Protein AF-A0A428W4C6-F1 (afdb_monomer)

Sequence (654 aa):
MAVDPVLRACRLCWRQADLLGTDDITTAVQNGHQLFFADLFRSRRGKATHPGPPGQRPGPTARFGTAGTRPPEARQWTIFDALRPNTTTTPRPCTRCGQRPVKHHQAEYCYPCQPATQVTPPPCSKCGSPTDYYTAGLCIRCYRFSPLTVDSCPDCHAWGTRRGNNWLCEGCRAWRRNHPHLGTCGMCRQSRHINDDGICRLCRKQPLWLPDTARAELAEHVRRWGHQLYFADMFSGLGVRVARAAAAQRRRLLITHPIPPRHPVRHQQLAGFNLPRDLRAGREHGFPPPADPELVTYLDTCVTEHAARHGWDGKVTTRTRMGLHILLGLQDTSGAAINATDVIALSCLRVPVRPILDVLTAVGYLHDDRVPTIERWFAHKTAELPETIVTDLQLWFDVMRHGHTSPPRSKPRAPRTVQSKLRWALPALHAWAEAGHEHLREITRDQVLAVLPASGTPRHTMLQGLRSLFRLLKVHKRVFVNPTARIPVGRLTGRIPLPAPVDRIREALADDDPTRAAIAALVAFHALASGQLRDLQVTDVYDGRLHLGDRSIPLAYPVRDRLRIYLDYRAARWPATGNPHLFIHYRSANHIGPVQIEWLAHRLGLPTQSLREDRILHEVHATGGDIRRLCDLFGLSVAGAERYVAVFEPSDPN

Organism: NCBI:txid1081091

Structure (mmCIF, N/CA/C/O backbone):
data_AF-A0A428W4C6-F1
#
_entry.id   AF-A0A428W4C6-F1
#
loop_
_atom_site.group_PDB
_atom_site.id
_atom_site.type_symbol
_atom_site.label_atom_id
_atom_site.label_alt_id
_atom_site.label_comp_id
_atom_site.label_asym_id
_atom_site.label_entity_id
_atom_site.label_seq_id
_atom_site.pdbx_PDB_ins_code
_atom_site.Cartn_x
_atom_site.Cartn_y
_atom_site.Cartn_z
_atom_site.occupancy
_atom_site.B_iso_or_equiv
_atom_site.auth_seq_id
_atom_site.auth_comp_id
_atom_site.auth_asym_id
_atom_site.auth_atom_id
_atom_site.pdbx_PDB_model_num
ATOM 1 N N . MET A 1 1 ? 45.189 4.974 -24.248 1.00 30.41 1 MET A N 1
ATOM 2 C CA . MET A 1 1 ? 46.050 4.531 -23.120 1.00 30.41 1 MET A CA 1
ATOM 3 C C . MET A 1 1 ? 47.237 3.743 -23.666 1.00 30.41 1 MET A C 1
ATOM 5 O O . MET A 1 1 ? 47.068 3.092 -24.687 1.00 30.41 1 MET A O 1
ATOM 9 N N . ALA A 1 2 ? 48.392 3.872 -23.000 1.00 32.88 2 ALA A N 1
ATOM 10 C CA . ALA A 1 2 ? 49.762 3.569 -23.437 1.00 32.88 2 ALA A CA 1
ATOM 11 C C . ALA A 1 2 ? 49.973 2.275 -24.253 1.00 32.88 2 ALA A C 1
ATOM 13 O O . ALA A 1 2 ? 49.524 1.197 -23.867 1.00 32.88 2 ALA A O 1
ATOM 14 N N . VAL A 1 3 ? 50.684 2.430 -25.374 1.00 33.97 3 VAL A N 1
ATOM 15 C CA . VAL A 1 3 ? 51.207 1.369 -26.246 1.00 33.97 3 VAL A CA 1
ATOM 16 C C . VAL A 1 3 ? 52.553 0.925 -25.674 1.00 33.97 3 VAL A C 1
ATOM 18 O O . VAL A 1 3 ? 53.378 1.779 -25.357 1.00 33.97 3 VAL A O 1
ATOM 21 N N . ASP A 1 4 ? 52.769 -0.382 -25.536 1.00 37.88 4 ASP A N 1
ATOM 22 C CA . ASP A 1 4 ? 54.087 -0.935 -25.211 1.00 37.88 4 ASP A CA 1
ATOM 23 C C . ASP A 1 4 ? 55.072 -0.590 -26.352 1.00 37.88 4 ASP A C 1
ATOM 25 O O . ASP A 1 4 ? 54.769 -0.902 -27.515 1.00 37.88 4 ASP A O 1
ATOM 29 N N . PRO A 1 5 ? 56.209 0.081 -26.076 1.00 39.31 5 PRO A N 1
ATOM 30 C CA . PRO A 1 5 ? 57.078 0.601 -27.124 1.00 39.31 5 PRO A CA 1
ATOM 31 C C . PRO A 1 5 ? 57.791 -0.481 -27.944 1.00 39.31 5 PRO A C 1
ATOM 33 O O . PRO A 1 5 ? 58.302 -0.159 -29.015 1.00 39.31 5 PRO A O 1
ATOM 36 N N . VAL A 1 6 ? 57.823 -1.741 -27.494 1.00 44.19 6 VAL A N 1
ATOM 37 C CA . VAL A 1 6 ? 58.646 -2.774 -28.144 1.00 44.19 6 VAL A CA 1
ATOM 38 C C . VAL A 1 6 ? 57.875 -3.563 -29.215 1.00 44.19 6 VAL A C 1
ATOM 40 O O . VAL A 1 6 ? 58.478 -3.984 -30.197 1.00 44.19 6 VAL A O 1
ATOM 43 N N . LEU A 1 7 ? 56.545 -3.723 -29.107 1.00 47.09 7 LEU A N 1
ATOM 44 C CA . LEU A 1 7 ? 55.795 -4.669 -29.968 1.00 47.09 7 LEU A CA 1
ATOM 45 C C . LEU A 1 7 ? 54.469 -4.163 -30.585 1.00 47.09 7 LEU A C 1
ATOM 47 O O . LEU A 1 7 ? 53.756 -4.943 -31.211 1.00 47.09 7 LEU A O 1
ATOM 51 N N . ARG A 1 8 ? 54.128 -2.867 -30.488 1.00 42.91 8 ARG A N 1
ATOM 52 C CA . ARG A 1 8 ? 52.996 -2.226 -31.218 1.00 42.91 8 ARG A CA 1
ATOM 53 C C . ARG A 1 8 ? 51.652 -3.008 -31.225 1.00 42.91 8 ARG A C 1
ATOM 55 O O . ARG A 1 8 ? 50.951 -3.007 -32.237 1.00 42.91 8 ARG A O 1
ATOM 62 N N . ALA A 1 9 ? 51.227 -3.615 -30.113 1.00 46.94 9 ALA A N 1
ATOM 63 C CA . ALA A 1 9 ? 49.909 -4.265 -29.993 1.00 46.94 9 ALA A CA 1
ATOM 64 C C . ALA A 1 9 ? 49.075 -3.692 -28.828 1.00 46.94 9 ALA A C 1
ATOM 66 O O . ALA A 1 9 ? 49.617 -3.285 -27.802 1.00 46.94 9 ALA A O 1
ATOM 67 N N . CYS A 1 10 ? 47.742 -3.637 -28.972 1.00 43.09 10 CYS A N 1
ATOM 68 C CA . CYS A 1 10 ? 46.838 -3.145 -27.921 1.00 43.09 10 CYS A CA 1
ATOM 69 C C . CYS A 1 10 ? 46.436 -4.269 -26.940 1.00 43.09 10 CYS A C 1
ATOM 71 O O . CYS A 1 10 ? 46.461 -5.448 -27.289 1.00 43.09 10 CYS A O 1
ATOM 73 N N . ARG A 1 11 ? 45.994 -3.916 -25.719 1.00 44.62 11 ARG A N 1
ATOM 74 C CA . ARG A 1 11 ? 45.588 -4.871 -24.654 1.00 44.62 11 ARG A CA 1
ATOM 75 C C . ARG A 1 11 ? 44.514 -5.894 -25.065 1.00 44.62 11 ARG A C 1
ATOM 77 O O . ARG A 1 11 ? 44.366 -6.919 -24.407 1.00 44.62 11 ARG A O 1
ATOM 84 N N . LEU A 1 12 ? 43.752 -5.617 -26.123 1.00 42.88 12 LEU A N 1
ATOM 85 C CA . LEU A 1 12 ? 42.745 -6.530 -26.669 1.00 42.88 12 LEU A CA 1
ATOM 86 C C . LEU A 1 12 ? 43.380 -7.730 -27.388 1.00 42.88 12 LEU A C 1
ATOM 88 O O . LEU A 1 12 ? 42.865 -8.833 -27.249 1.00 42.88 12 LEU A O 1
ATOM 92 N N . CYS A 1 13 ? 44.515 -7.537 -28.068 1.00 46.12 13 CYS A N 1
ATOM 93 C CA . CYS A 1 13 ? 45.234 -8.614 -28.753 1.00 46.12 13 CYS A CA 1
ATOM 94 C C . CYS A 1 13 ? 45.869 -9.597 -27.758 1.00 46.12 13 CYS A C 1
ATOM 96 O O . CYS A 1 13 ? 45.803 -10.803 -27.966 1.00 46.12 13 CYS A O 1
ATOM 98 N N . TRP A 1 14 ? 46.393 -9.093 -26.637 1.00 48.69 14 TRP A N 1
ATOM 99 C CA . TRP A 1 14 ? 46.976 -9.920 -25.574 1.00 48.69 14 TRP A CA 1
ATOM 100 C C . TRP A 1 14 ? 45.945 -10.808 -24.869 1.00 48.69 14 TRP A C 1
ATOM 102 O O . TRP A 1 14 ? 46.162 -12.004 -24.729 1.00 48.69 14 TRP A O 1
ATOM 112 N N . ARG A 1 15 ? 44.756 -10.279 -24.547 1.00 47.69 15 ARG A N 1
ATOM 113 C CA . ARG A 1 15 ? 43.665 -11.109 -23.995 1.00 47.69 15 ARG A CA 1
ATOM 114 C C . ARG A 1 15 ? 43.201 -12.218 -24.942 1.00 47.69 15 ARG A C 1
ATOM 116 O O . ARG A 1 15 ? 42.625 -13.202 -24.492 1.00 47.69 15 ARG A O 1
ATOM 123 N N . GLN A 1 16 ? 43.383 -12.032 -26.246 1.00 45.81 16 GLN A N 1
ATOM 124 C CA . GLN A 1 16 ? 43.005 -13.005 -27.268 1.00 45.81 16 GLN A CA 1
ATOM 125 C C . GLN A 1 16 ? 44.075 -14.092 -27.440 1.00 45.81 16 GLN A C 1
ATOM 127 O O . GLN A 1 16 ? 43.719 -15.245 -27.660 1.00 45.81 16 GLN A O 1
ATOM 132 N N . ALA A 1 17 ? 45.352 -13.735 -27.275 1.00 52.03 17 ALA A N 1
ATOM 133 C CA . ALA A 1 17 ? 46.477 -14.664 -27.204 1.00 52.03 17 ALA A CA 1
ATOM 134 C C . ALA A 1 17 ? 46.398 -15.563 -25.952 1.00 52.03 17 ALA A C 1
ATOM 136 O O . ALA A 1 17 ? 46.503 -16.783 -26.077 1.00 52.03 17 ALA A O 1
ATOM 137 N N . ASP A 1 18 ? 46.056 -14.989 -24.790 1.00 51.84 18 ASP A N 1
ATOM 138 C CA . ASP A 1 18 ? 45.841 -15.731 -23.533 1.00 51.84 18 ASP A CA 1
ATOM 139 C C . ASP A 1 18 ? 44.700 -16.758 -23.636 1.00 51.84 18 ASP A C 1
ATOM 141 O O . ASP A 1 18 ? 44.794 -17.868 -23.120 1.00 51.84 18 ASP A O 1
ATOM 145 N N . LEU A 1 19 ? 43.611 -16.411 -24.333 1.00 45.62 19 LEU A N 1
ATOM 146 C CA . LEU A 1 19 ? 42.470 -17.311 -24.552 1.00 45.62 19 LEU A CA 1
ATOM 147 C C . LEU A 1 19 ? 42.780 -18.467 -25.514 1.00 45.62 19 LEU A C 1
ATOM 149 O O . LEU A 1 19 ? 42.066 -19.469 -25.506 1.00 45.62 19 LEU A O 1
ATOM 153 N N . LEU A 1 20 ? 43.805 -18.316 -26.355 1.00 49.00 20 LEU A N 1
ATOM 154 C CA . LEU A 1 20 ? 44.242 -19.320 -27.326 1.00 49.00 20 LEU A CA 1
ATOM 155 C C . LEU A 1 20 ? 45.486 -20.092 -26.856 1.00 49.00 20 LEU A C 1
ATOM 157 O O . LEU A 1 20 ? 45.844 -21.080 -27.492 1.00 49.00 20 LEU A O 1
ATOM 161 N N . GLY A 1 21 ? 46.117 -19.669 -25.753 1.00 45.28 21 GLY A N 1
ATOM 162 C CA . GLY A 1 21 ? 47.325 -20.280 -25.197 1.00 45.28 21 GLY A CA 1
ATOM 163 C C . GLY A 1 21 ? 48.550 -20.155 -26.107 1.00 45.28 21 GLY A C 1
ATOM 164 O O . GLY A 1 21 ? 49.352 -21.083 -26.160 1.00 45.28 21 GLY A O 1
ATOM 165 N N . THR A 1 22 ? 48.670 -19.063 -26.873 1.00 50.88 22 THR A N 1
ATOM 166 C CA . THR A 1 22 ? 49.759 -18.882 -27.852 1.00 50.88 22 THR A CA 1
ATOM 167 C C . THR A 1 22 ? 50.518 -17.584 -27.606 1.00 50.88 22 THR A C 1
ATOM 169 O O . THR A 1 22 ? 49.893 -16.527 -27.585 1.00 50.88 22 THR A O 1
ATOM 172 N N . ASP A 1 23 ? 51.849 -17.633 -27.579 1.00 50.19 23 ASP A N 1
ATOM 173 C CA . ASP A 1 23 ? 52.694 -16.430 -27.465 1.00 50.19 23 ASP A CA 1
ATOM 174 C C . ASP A 1 23 ? 52.918 -15.713 -28.815 1.00 50.19 23 ASP A C 1
ATOM 176 O O . ASP A 1 23 ? 53.472 -14.614 -28.868 1.00 50.19 23 ASP A O 1
ATOM 180 N N . ASP A 1 24 ? 52.455 -16.300 -29.926 1.00 57.00 24 ASP A N 1
ATOM 181 C CA . ASP A 1 24 ? 52.532 -15.699 -31.260 1.00 57.00 24 ASP A CA 1
ATOM 182 C C . ASP A 1 24 ? 51.259 -14.910 -31.613 1.00 57.00 24 ASP A C 1
ATOM 184 O O . ASP A 1 24 ? 50.259 -15.430 -32.122 1.00 57.00 24 ASP A O 1
ATOM 188 N N . ILE A 1 25 ? 51.336 -13.599 -31.381 1.00 50.97 25 ILE A N 1
ATOM 189 C CA . ILE A 1 25 ? 50.285 -12.612 -31.670 1.00 50.97 25 ILE A CA 1
ATOM 190 C C . ILE A 1 25 ? 49.873 -12.618 -33.152 1.00 50.97 25 ILE A C 1
ATOM 192 O O . ILE A 1 25 ? 48.706 -12.377 -33.469 1.00 50.97 25 ILE A O 1
ATOM 196 N N . THR A 1 26 ? 50.790 -12.920 -34.070 1.00 48.28 26 THR A N 1
ATOM 197 C CA . THR A 1 26 ? 50.523 -12.928 -35.519 1.00 48.28 26 THR A CA 1
ATOM 198 C C . THR A 1 26 ? 49.597 -14.084 -35.889 1.00 48.28 26 THR A C 1
ATOM 200 O O . THR A 1 26 ? 48.623 -13.909 -36.628 1.00 48.28 26 THR A O 1
ATOM 203 N N . THR A 1 27 ? 49.848 -15.245 -35.287 1.00 45.81 27 THR A N 1
ATOM 204 C CA . THR A 1 27 ? 49.045 -16.459 -35.445 1.00 45.81 27 THR A CA 1
ATOM 205 C C . THR A 1 27 ? 47.692 -16.336 -34.729 1.00 45.81 27 THR A C 1
ATOM 207 O O . THR A 1 27 ? 46.664 -16.742 -35.277 1.00 45.81 27 THR A O 1
ATOM 210 N N . ALA A 1 28 ? 47.633 -15.679 -33.565 1.00 47.56 28 ALA A N 1
ATOM 211 C CA . ALA A 1 28 ? 46.379 -15.391 -32.857 1.00 47.56 28 ALA A CA 1
ATOM 212 C C . ALA A 1 28 ? 45.443 -14.446 -33.644 1.00 47.56 28 ALA A C 1
ATOM 214 O O . ALA A 1 28 ? 44.228 -14.663 -33.689 1.00 47.56 28 ALA A O 1
ATOM 215 N N . VAL A 1 29 ? 45.995 -13.431 -34.322 1.00 49.19 29 VAL A N 1
ATOM 216 C CA . VAL A 1 29 ? 45.233 -12.497 -35.177 1.00 49.19 29 VAL A CA 1
ATOM 217 C C . VAL A 1 29 ? 44.688 -13.195 -36.428 1.00 49.19 29 VAL A C 1
ATOM 219 O O . VAL A 1 29 ? 43.540 -12.958 -36.810 1.00 49.19 29 VAL A O 1
ATOM 222 N N . GLN A 1 30 ? 45.462 -14.096 -37.040 1.00 45.50 30 GLN A N 1
ATOM 223 C CA . GLN A 1 30 ? 45.020 -14.864 -38.209 1.00 45.50 30 GLN A CA 1
ATOM 224 C C . GLN A 1 30 ? 43.970 -15.935 -37.854 1.00 45.50 30 GLN A C 1
ATOM 226 O O . GLN A 1 30 ? 42.994 -16.105 -38.588 1.00 45.50 30 GLN A O 1
ATOM 231 N N . ASN A 1 31 ? 44.100 -16.598 -36.699 1.00 39.84 31 ASN A N 1
ATOM 232 C CA . ASN A 1 31 ? 43.183 -17.661 -36.265 1.00 39.84 31 ASN A CA 1
ATO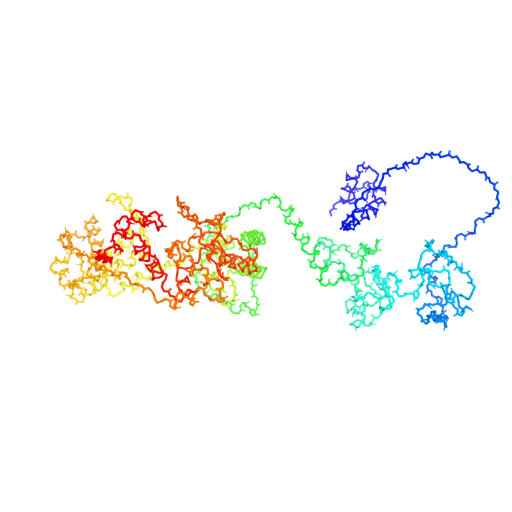M 233 C C . ASN A 1 31 ? 41.909 -17.145 -35.568 1.00 39.84 31 ASN A C 1
ATOM 235 O O . ASN A 1 31 ? 40.860 -17.793 -35.634 1.00 39.84 31 ASN A O 1
ATOM 239 N N . GLY A 1 32 ? 41.940 -15.950 -34.965 1.00 36.41 32 GLY A N 1
ATOM 240 C CA . GLY A 1 32 ? 40.778 -15.331 -34.313 1.00 36.41 32 GLY A CA 1
ATOM 241 C C . GLY A 1 32 ? 39.592 -15.058 -35.252 1.00 36.41 32 GLY A C 1
ATOM 242 O O . GLY A 1 32 ? 38.449 -14.977 -34.801 1.00 36.41 32 GLY A O 1
ATOM 243 N N . HIS A 1 33 ? 39.835 -14.987 -36.565 1.00 36.69 33 HIS A N 1
ATOM 244 C CA . HIS A 1 33 ? 38.794 -14.842 -37.587 1.00 36.69 33 HIS A CA 1
ATOM 245 C C . HIS A 1 33 ? 38.072 -16.160 -37.933 1.00 36.69 33 HIS A C 1
ATOM 247 O O . HIS A 1 33 ? 36.994 -16.113 -38.528 1.00 36.69 33 HIS A O 1
ATOM 253 N N . GLN A 1 34 ? 38.612 -17.326 -37.553 1.00 32.62 34 GLN A N 1
ATOM 254 C CA . GLN A 1 34 ? 38.015 -18.628 -37.883 1.00 32.62 34 GLN A CA 1
ATOM 255 C C . GLN A 1 34 ? 37.098 -19.185 -36.782 1.00 32.62 34 GLN A C 1
ATOM 257 O O . GLN A 1 34 ? 36.100 -19.840 -37.087 1.00 32.62 34 GLN A O 1
ATOM 262 N N . LEU A 1 35 ? 37.357 -18.880 -35.507 1.00 31.91 35 LEU A N 1
ATOM 263 C CA . LEU A 1 35 ? 36.625 -19.490 -34.384 1.00 31.91 35 LEU A CA 1
ATOM 264 C C . LEU A 1 35 ? 35.178 -18.991 -34.212 1.00 31.91 35 LEU A C 1
ATOM 266 O O . LEU A 1 35 ? 34.357 -19.684 -33.619 1.00 31.91 35 LEU A O 1
ATOM 270 N N . PHE A 1 36 ? 34.804 -17.854 -34.807 1.00 28.72 36 PHE A N 1
ATOM 271 C CA . PHE A 1 36 ? 33.416 -17.365 -34.770 1.00 28.72 36 PHE A CA 1
ATOM 272 C C . PHE A 1 36 ? 32.440 -18.144 -35.674 1.00 28.72 36 PHE A C 1
ATOM 274 O O . PHE A 1 36 ? 31.226 -17.972 -35.549 1.00 28.72 36 PHE A O 1
ATOM 281 N N . PHE A 1 37 ? 32.934 -19.005 -36.573 1.00 29.66 37 PHE A N 1
ATOM 282 C CA . PHE A 1 37 ? 32.094 -19.713 -37.546 1.00 29.66 37 PHE A CA 1
ATOM 283 C C . PHE A 1 37 ? 31.621 -21.105 -37.096 1.00 29.66 37 PHE A C 1
ATOM 285 O O . PHE A 1 37 ? 30.671 -21.628 -37.679 1.00 29.66 37 PHE A O 1
ATOM 292 N N . ALA A 1 38 ? 32.213 -21.698 -36.052 1.00 28.27 38 ALA A N 1
ATOM 293 C CA . ALA A 1 38 ? 31.888 -23.069 -35.642 1.00 28.27 38 ALA A CA 1
ATOM 294 C C . ALA A 1 38 ? 30.658 -23.179 -34.712 1.00 28.27 38 ALA A C 1
ATOM 296 O O . ALA A 1 38 ? 29.898 -24.144 -34.819 1.00 28.27 38 ALA A O 1
ATOM 297 N N . ASP A 1 39 ? 30.404 -22.188 -33.850 1.00 27.02 39 ASP A N 1
ATOM 298 C CA . ASP A 1 39 ? 29.376 -22.309 -32.799 1.00 27.02 39 ASP A CA 1
ATOM 299 C C . ASP A 1 39 ? 27.966 -21.859 -33.208 1.00 27.02 39 ASP A C 1
ATOM 301 O O . ASP A 1 39 ? 26.976 -22.259 -32.592 1.00 27.02 39 ASP A O 1
ATOM 305 N N . LEU A 1 40 ? 27.819 -21.097 -34.297 1.00 29.95 40 LEU A N 1
ATOM 306 C CA . LEU A 1 40 ? 26.510 -20.572 -34.716 1.00 29.95 40 LEU A CA 1
ATOM 307 C C . LEU A 1 40 ? 25.613 -21.590 -35.447 1.00 29.95 40 LEU A C 1
ATOM 309 O O . LEU A 1 40 ? 24.436 -21.312 -35.670 1.00 29.95 40 LEU A O 1
ATOM 313 N N . PHE A 1 41 ? 26.127 -22.781 -35.777 1.00 30.16 41 PHE A N 1
ATOM 314 C CA . PHE A 1 41 ? 25.377 -23.829 -36.488 1.00 30.16 41 PHE A CA 1
ATOM 315 C C . PHE A 1 41 ? 25.041 -25.073 -35.644 1.00 30.16 41 PHE A C 1
ATOM 317 O O . PHE A 1 41 ? 24.449 -26.016 -36.172 1.00 30.16 41 PHE A O 1
ATOM 324 N N . ARG A 1 42 ? 25.333 -25.096 -34.332 1.00 32.91 42 ARG A N 1
ATOM 325 C CA . ARG A 1 42 ? 25.022 -26.260 -33.469 1.00 32.91 42 ARG A CA 1
ATOM 326 C C . ARG A 1 42 ? 23.640 -26.275 -32.812 1.00 32.91 42 ARG A C 1
ATOM 328 O O . ARG A 1 42 ? 23.281 -27.293 -32.233 1.00 32.91 42 ARG A O 1
ATOM 335 N N . SER A 1 43 ? 22.817 -25.236 -32.940 1.00 29.06 43 SER A N 1
ATOM 336 C CA . SER A 1 43 ? 21.528 -25.164 -32.226 1.00 29.06 43 SER A CA 1
ATOM 337 C C . SER A 1 43 ? 20.287 -25.169 -33.122 1.00 29.06 43 SER A C 1
ATOM 339 O O . SER A 1 43 ? 19.311 -24.496 -32.823 1.00 29.06 43 SER A O 1
ATOM 341 N N . ARG A 1 44 ? 20.266 -25.956 -34.205 1.00 30.33 44 ARG A N 1
ATOM 342 C CA . ARG A 1 44 ? 19.018 -26.331 -34.905 1.00 30.33 44 ARG A CA 1
ATOM 343 C C . ARG A 1 44 ? 19.135 -27.721 -35.541 1.00 30.33 44 ARG A C 1
ATOM 345 O O . ARG A 1 44 ? 19.298 -27.856 -36.748 1.00 30.33 44 ARG A O 1
ATOM 352 N N . ARG A 1 45 ? 19.003 -28.774 -34.730 1.00 28.16 45 ARG A N 1
ATOM 353 C CA . ARG A 1 45 ? 18.499 -30.074 -35.201 1.00 28.16 45 ARG A CA 1
ATOM 354 C C . ARG A 1 45 ? 17.279 -30.452 -34.374 1.00 28.16 45 ARG A C 1
ATOM 356 O O . ARG A 1 45 ? 17.392 -30.828 -33.213 1.00 28.16 45 ARG A O 1
ATOM 363 N N . GLY A 1 46 ? 16.112 -30.279 -34.989 1.00 28.42 46 GLY A N 1
ATOM 364 C CA . GLY A 1 46 ? 14.876 -30.912 -34.555 1.00 28.42 46 GLY A CA 1
ATOM 365 C C . GLY A 1 46 ? 14.949 -32.423 -34.781 1.00 28.42 46 GLY A C 1
ATOM 366 O O . GLY A 1 46 ? 15.640 -32.898 -35.680 1.00 28.42 46 GLY A O 1
ATOM 367 N N . LYS A 1 47 ? 14.255 -33.138 -33.901 1.00 27.72 47 LYS A N 1
ATOM 368 C CA . LYS A 1 47 ? 14.151 -34.592 -33.774 1.00 27.72 47 LYS A CA 1
ATOM 369 C C . LYS A 1 47 ? 13.746 -35.287 -35.085 1.00 27.72 47 LYS A C 1
ATOM 371 O O . LYS A 1 47 ? 12.761 -34.896 -35.701 1.00 27.72 47 LYS A O 1
ATOM 376 N N . ALA A 1 48 ? 14.439 -36.375 -35.412 1.00 27.31 48 ALA A N 1
ATOM 377 C CA . ALA A 1 48 ? 13.911 -37.515 -36.159 1.00 27.31 48 ALA A CA 1
ATOM 378 C C . ALA A 1 48 ? 14.582 -38.798 -35.626 1.00 27.31 48 ALA A C 1
ATOM 380 O O . ALA A 1 48 ? 15.672 -38.754 -35.059 1.00 27.31 48 ALA A O 1
ATOM 381 N N . THR A 1 49 ? 13.853 -39.897 -35.728 1.00 28.17 49 THR A N 1
ATOM 382 C CA . THR A 1 49 ? 13.851 -41.119 -34.912 1.00 28.17 49 THR A CA 1
ATOM 383 C C . THR A 1 49 ? 14.820 -42.230 -35.363 1.00 28.17 49 THR A C 1
ATOM 385 O O . THR A 1 49 ? 14.990 -42.434 -36.556 1.00 28.17 49 THR A O 1
ATOM 388 N N . HIS A 1 50 ? 15.330 -42.980 -34.371 1.00 28.62 50 HIS A N 1
ATOM 389 C CA . HIS A 1 50 ? 15.982 -44.314 -34.348 1.00 28.62 50 HIS A CA 1
ATOM 390 C C . HIS A 1 50 ? 17.297 -44.619 -35.126 1.00 28.62 50 HIS A C 1
ATOM 392 O O . HIS A 1 50 ? 17.501 -44.113 -36.226 1.00 28.62 50 HIS A O 1
ATOM 398 N N . PRO A 1 51 ? 18.203 -45.463 -34.557 1.00 28.72 51 PRO A N 1
ATOM 399 C CA . PRO A 1 51 ? 19.554 -45.710 -35.074 1.00 28.72 51 PRO A CA 1
ATOM 400 C C . PRO A 1 51 ? 19.699 -47.046 -35.834 1.00 28.72 51 PRO A C 1
ATOM 402 O O . PRO A 1 51 ? 19.198 -48.077 -35.391 1.00 28.72 51 PRO A O 1
ATOM 405 N N . GLY A 1 52 ? 20.457 -47.038 -36.935 1.00 25.89 52 GLY A N 1
ATOM 406 C CA . GLY A 1 52 ? 21.043 -48.235 -37.560 1.00 25.89 52 GLY A CA 1
ATOM 407 C C . GLY A 1 52 ? 22.541 -48.377 -37.208 1.00 25.89 52 GLY A C 1
ATOM 408 O O . GLY A 1 52 ? 23.170 -47.363 -36.894 1.00 25.89 52 GLY A O 1
ATOM 409 N N . PRO A 1 53 ? 23.113 -49.599 -37.213 1.00 28.19 53 PRO A N 1
ATOM 410 C CA . PRO A 1 53 ? 24.400 -49.932 -36.583 1.00 28.19 53 PRO A CA 1
ATOM 411 C C . PRO A 1 53 ? 25.645 -49.608 -37.456 1.00 28.19 53 PRO A C 1
ATOM 413 O O . PRO A 1 53 ? 25.497 -49.177 -38.600 1.00 28.19 53 PRO A O 1
ATOM 416 N N . PRO A 1 54 ? 26.878 -49.737 -36.908 1.00 35.56 54 PRO A N 1
ATOM 417 C CA . PRO A 1 54 ? 28.032 -48.899 -37.245 1.00 35.56 54 PRO A CA 1
ATOM 418 C C . PRO A 1 54 ? 29.009 -49.535 -38.249 1.00 35.56 54 PRO A C 1
ATOM 420 O O . PRO A 1 54 ? 29.164 -50.751 -38.296 1.00 35.56 54 PRO A O 1
ATOM 423 N N . GLY A 1 55 ? 29.757 -48.702 -38.984 1.00 27.22 55 GLY A N 1
ATOM 424 C CA . GLY A 1 55 ? 30.788 -49.172 -39.917 1.00 27.22 55 GLY A CA 1
ATOM 425 C C . GLY A 1 55 ? 31.874 -48.139 -40.235 1.00 27.22 55 GLY A C 1
ATOM 426 O O . GLY A 1 55 ? 31.774 -47.425 -41.219 1.00 27.22 55 GLY A O 1
ATOM 427 N N . GLN A 1 56 ? 32.885 -48.108 -39.363 1.00 28.55 56 GLN A N 1
ATOM 428 C CA . GLN A 1 56 ? 34.317 -47.817 -39.569 1.00 28.55 56 GLN A CA 1
ATOM 429 C C . GLN A 1 56 ? 34.814 -46.468 -40.146 1.00 28.55 56 GLN A C 1
ATOM 431 O O . GLN A 1 56 ? 34.492 -46.014 -41.239 1.00 28.55 56 GLN A O 1
ATOM 436 N N . ARG A 1 57 ? 35.715 -45.872 -39.351 1.00 24.83 57 ARG A N 1
ATOM 437 C CA . ARG A 1 57 ? 36.628 -44.763 -39.664 1.00 24.83 57 ARG A CA 1
ATOM 438 C C . ARG A 1 57 ? 37.766 -45.203 -40.611 1.00 24.83 57 ARG A C 1
ATOM 440 O O . ARG A 1 57 ? 38.049 -46.394 -40.692 1.00 24.83 57 ARG A O 1
ATOM 447 N N . PRO A 1 58 ? 38.435 -44.240 -41.275 1.00 33.50 58 PRO A N 1
ATOM 448 C CA . PRO A 1 58 ? 39.372 -44.482 -42.369 1.00 33.50 58 PRO A CA 1
ATOM 449 C C . PRO A 1 58 ? 40.794 -44.804 -41.887 1.00 33.50 58 PRO A C 1
ATOM 451 O O . PRO A 1 58 ? 41.223 -44.345 -40.828 1.00 33.50 58 PRO A O 1
ATOM 454 N N . GLY A 1 59 ? 41.532 -45.536 -42.722 1.00 25.06 59 GLY A N 1
ATOM 455 C CA . GLY A 1 59 ? 42.974 -45.769 -42.616 1.00 25.06 59 GLY A CA 1
ATOM 456 C C . GLY A 1 59 ? 43.700 -45.413 -43.925 1.00 25.06 59 GLY A C 1
ATOM 457 O O . GLY A 1 59 ? 43.042 -45.249 -44.950 1.00 25.06 59 GLY A O 1
ATOM 458 N N . PRO A 1 60 ? 45.028 -45.212 -43.894 1.00 31.84 60 PRO A N 1
ATOM 459 C CA . PRO A 1 60 ? 45.657 -44.063 -44.540 1.00 31.84 60 PRO A CA 1
ATOM 460 C C . PRO A 1 60 ? 46.595 -44.406 -45.713 1.00 31.84 60 PRO A C 1
ATOM 462 O O . PRO A 1 60 ? 47.072 -45.524 -45.850 1.00 31.84 60 PRO A O 1
ATOM 465 N N . THR A 1 61 ? 46.927 -43.359 -46.482 1.00 28.58 61 THR A N 1
ATOM 466 C CA . THR A 1 61 ? 48.203 -43.131 -47.202 1.00 28.58 61 THR A CA 1
ATOM 467 C C . THR A 1 61 ? 48.729 -44.185 -48.186 1.00 28.58 61 THR A C 1
ATOM 469 O O . THR A 1 61 ? 49.254 -45.207 -47.773 1.00 28.58 61 THR A O 1
ATOM 472 N N . ALA A 1 62 ? 48.811 -43.808 -49.467 1.00 25.28 62 ALA A N 1
ATOM 473 C CA . ALA A 1 62 ? 50.019 -43.909 -50.311 1.00 25.28 62 ALA A CA 1
ATOM 474 C C . ALA A 1 62 ? 49.696 -43.295 -51.687 1.00 25.28 62 ALA A C 1
ATOM 476 O O . ALA A 1 62 ? 48.773 -43.722 -52.365 1.00 25.28 62 ALA A O 1
ATOM 477 N N . ARG A 1 63 ? 50.221 -42.102 -51.972 1.00 26.16 63 ARG A N 1
ATOM 478 C CA . ARG A 1 63 ? 51.445 -41.832 -52.753 1.00 26.16 63 ARG A CA 1
ATOM 479 C C . ARG A 1 63 ? 51.254 -41.950 -54.275 1.00 26.16 63 ARG A C 1
ATOM 481 O O . ARG A 1 63 ? 51.048 -43.012 -54.838 1.00 26.16 63 ARG A O 1
ATOM 488 N N . PHE A 1 64 ? 51.366 -40.763 -54.862 1.00 30.77 64 PHE A N 1
ATOM 489 C CA . PHE A 1 64 ? 51.439 -40.346 -56.255 1.00 30.77 64 PHE A CA 1
ATOM 490 C C . PHE A 1 64 ? 52.179 -41.280 -57.226 1.00 30.77 64 PHE A C 1
ATOM 492 O O . PHE A 1 64 ? 53.296 -41.710 -56.957 1.00 30.77 64 PHE A O 1
ATOM 499 N N . GLY A 1 65 ? 51.591 -41.433 -58.417 1.00 27.16 65 GLY A N 1
ATOM 500 C CA . GLY A 1 65 ? 52.250 -41.846 -59.655 1.00 27.16 65 GLY A CA 1
ATOM 501 C C . GLY A 1 65 ? 51.728 -40.988 -60.812 1.00 27.16 65 GLY A C 1
ATOM 502 O O . GLY A 1 65 ? 50.527 -40.873 -61.027 1.00 27.16 65 GLY A O 1
ATOM 503 N N . THR A 1 66 ? 52.646 -40.304 -61.478 1.00 30.58 66 THR A N 1
ATOM 504 C CA . THR A 1 66 ? 52.484 -39.170 -62.394 1.00 30.58 66 THR A CA 1
ATOM 505 C C . THR A 1 66 ? 52.194 -39.570 -63.841 1.00 30.58 66 THR A C 1
ATOM 507 O O . THR A 1 66 ? 52.922 -40.400 -64.374 1.00 30.58 66 THR A O 1
ATOM 510 N N . ALA A 1 67 ? 51.270 -38.876 -64.521 1.00 27.64 67 ALA A N 1
ATOM 511 C CA . ALA A 1 67 ? 51.345 -38.639 -65.971 1.00 27.64 67 ALA A CA 1
ATOM 512 C C . ALA A 1 67 ? 50.452 -37.460 -66.422 1.00 27.64 67 ALA A C 1
ATOM 514 O O . ALA A 1 67 ? 49.238 -37.577 -66.536 1.00 27.64 67 ALA A O 1
ATOM 515 N N . GLY A 1 68 ? 51.099 -36.317 -66.671 1.00 35.50 68 GLY A N 1
ATOM 516 C CA . GLY A 1 68 ? 50.816 -35.387 -67.771 1.00 35.50 68 GLY A CA 1
ATOM 517 C C . GLY A 1 68 ? 49.397 -34.850 -67.980 1.00 35.50 68 GLY A C 1
ATOM 518 O O . GLY A 1 68 ? 48.674 -35.323 -68.845 1.00 35.50 68 GLY A O 1
ATOM 519 N N . THR A 1 69 ? 49.070 -33.731 -67.334 1.00 31.25 69 THR A N 1
ATOM 520 C CA . THR A 1 69 ? 48.409 -32.584 -67.990 1.00 31.25 69 THR A CA 1
ATOM 521 C C . THR A 1 69 ? 48.559 -31.355 -67.094 1.00 31.25 69 THR A C 1
ATOM 523 O O . THR A 1 69 ? 48.255 -31.390 -65.904 1.00 31.25 69 THR A O 1
ATOM 526 N N . ARG A 1 70 ? 49.107 -30.270 -67.652 1.00 27.47 70 ARG A N 1
ATOM 527 C CA . ARG A 1 70 ? 49.271 -28.966 -66.985 1.00 27.47 70 ARG A CA 1
ATOM 528 C C . ARG A 1 70 ? 47.913 -28.538 -66.387 1.00 27.47 70 ARG A C 1
ATOM 530 O O . ARG A 1 70 ? 46.938 -28.543 -67.141 1.00 27.47 70 ARG A O 1
ATOM 537 N N . PRO A 1 71 ? 47.802 -28.146 -65.103 1.00 30.89 71 PRO A N 1
ATOM 538 C CA . PRO A 1 71 ? 46.587 -27.487 -64.639 1.00 30.89 71 PRO A CA 1
ATOM 539 C C . PRO A 1 71 ? 46.424 -26.177 -65.428 1.00 30.89 71 PRO A C 1
ATOM 541 O O . PRO A 1 71 ? 47.427 -25.497 -65.673 1.00 30.89 71 PRO A O 1
ATOM 544 N N . PRO A 1 72 ? 45.206 -25.810 -65.863 1.00 30.08 72 PRO A N 1
ATOM 545 C CA . PRO A 1 72 ? 44.998 -24.509 -66.472 1.00 30.08 72 PRO A CA 1
ATOM 546 C C . PRO A 1 72 ? 45.352 -23.448 -65.430 1.00 30.08 72 PRO A C 1
ATOM 548 O O . PRO A 1 72 ? 44.921 -23.537 -64.278 1.00 30.08 72 PRO A O 1
ATOM 551 N N . GLU A 1 73 ? 46.171 -22.475 -65.829 1.00 26.59 73 GLU A N 1
ATOM 552 C CA . GLU A 1 73 ? 46.531 -21.323 -65.007 1.00 26.59 73 GLU A CA 1
ATOM 553 C C . GLU A 1 73 ? 45.279 -20.762 -64.323 1.00 26.59 73 GLU A C 1
ATOM 555 O O . GLU A 1 73 ? 44.293 -20.396 -64.974 1.00 26.59 73 GLU A O 1
ATOM 560 N N . ALA A 1 74 ? 45.302 -20.724 -62.992 1.00 28.83 74 ALA A N 1
ATOM 561 C CA . ALA A 1 74 ? 44.249 -20.114 -62.206 1.00 28.83 74 ALA A CA 1
ATOM 562 C C . ALA A 1 74 ? 44.227 -18.613 -62.518 1.00 28.83 74 ALA A C 1
ATOM 564 O O . ALA A 1 74 ? 44.990 -17.835 -61.948 1.00 28.83 74 ALA A O 1
ATOM 565 N N . ARG A 1 75 ? 43.347 -18.195 -63.434 1.00 28.77 75 ARG A N 1
ATOM 566 C CA . ARG A 1 75 ? 43.032 -16.779 -63.634 1.00 28.77 75 ARG A CA 1
ATOM 567 C C . ARG A 1 75 ? 42.509 -16.220 -62.313 1.00 28.77 75 ARG A C 1
ATOM 569 O O . ARG A 1 75 ? 41.380 -16.512 -61.916 1.00 28.77 75 ARG A O 1
ATOM 576 N N . GLN A 1 76 ? 43.332 -15.430 -61.630 1.00 26.27 76 GLN A N 1
ATOM 577 C CA . GLN A 1 76 ? 42.892 -14.588 -60.525 1.00 26.27 76 GLN A CA 1
ATOM 578 C C . GLN A 1 76 ? 41.867 -13.591 -61.070 1.00 26.27 76 GLN A C 1
ATOM 580 O O . GLN A 1 76 ? 42.193 -12.721 -61.873 1.00 26.27 76 GLN A O 1
ATOM 585 N N . TRP A 1 77 ? 40.613 -13.747 -60.655 1.00 27.08 77 TRP A N 1
ATOM 586 C CA . TRP A 1 77 ? 39.566 -12.770 -60.928 1.00 27.08 77 TRP A CA 1
ATOM 587 C C . TRP A 1 77 ? 39.839 -11.522 -60.092 1.00 27.08 77 TRP A C 1
ATOM 589 O O . TRP A 1 77 ? 39.880 -11.596 -58.862 1.00 27.08 77 TRP A O 1
ATOM 599 N N . THR A 1 78 ? 40.024 -10.379 -60.747 1.00 29.66 78 THR A N 1
ATOM 600 C CA . THR A 1 78 ? 40.199 -9.100 -60.050 1.00 29.66 78 THR A CA 1
ATOM 601 C C . THR A 1 78 ? 38.843 -8.419 -59.867 1.00 29.66 78 THR A C 1
ATOM 603 O O . THR A 1 78 ? 37.902 -8.640 -60.628 1.00 29.66 78 THR A O 1
ATOM 606 N N . ILE A 1 79 ? 38.727 -7.552 -58.857 1.00 31.11 79 ILE A N 1
ATOM 607 C CA . ILE A 1 79 ? 37.519 -6.751 -58.568 1.00 31.11 79 ILE A CA 1
ATOM 608 C C . ILE A 1 79 ? 37.038 -5.925 -59.786 1.00 31.11 79 ILE A C 1
ATOM 610 O O . ILE A 1 79 ? 35.865 -5.559 -59.856 1.00 31.11 79 ILE A O 1
ATOM 614 N N . PHE A 1 80 ? 37.901 -5.689 -60.778 1.00 28.83 80 PHE A N 1
ATOM 615 C CA . PHE A 1 80 ? 37.584 -4.937 -61.994 1.00 28.83 80 PHE A CA 1
ATOM 616 C C . PHE A 1 80 ? 36.859 -5.740 -63.088 1.00 28.83 80 PHE A C 1
ATOM 618 O O . PHE A 1 80 ? 36.280 -5.135 -63.989 1.00 28.83 80 PHE A O 1
ATOM 625 N N . ASP A 1 81 ? 36.746 -7.070 -62.977 1.00 32.91 81 ASP A N 1
ATOM 626 C CA . ASP A 1 81 ? 35.930 -7.880 -63.902 1.00 32.91 81 ASP A CA 1
ATOM 627 C C . ASP A 1 81 ? 34.411 -7.619 -63.764 1.00 32.91 81 ASP A C 1
ATOM 629 O O . ASP A 1 81 ? 33.598 -8.087 -64.569 1.00 32.91 81 ASP A O 1
ATOM 633 N N . ALA A 1 82 ? 34.002 -6.832 -62.762 1.00 34.94 82 ALA A N 1
ATOM 634 C CA . ALA A 1 82 ? 32.617 -6.440 -62.512 1.00 34.94 82 ALA A CA 1
ATOM 635 C C . ALA A 1 82 ? 32.050 -5.397 -63.502 1.00 34.94 82 ALA A C 1
ATOM 637 O O . ALA A 1 82 ? 30.846 -5.137 -63.452 1.00 34.94 82 ALA A O 1
ATOM 638 N N . LEU A 1 83 ? 32.869 -4.830 -64.399 1.00 29.61 83 LEU A N 1
ATOM 639 C CA . LEU A 1 83 ? 32.494 -3.727 -65.299 1.00 29.61 83 LEU A CA 1
ATOM 640 C C . LEU A 1 83 ? 32.312 -4.117 -66.780 1.00 29.61 83 LEU A C 1
ATOM 642 O O . LEU A 1 83 ? 32.317 -3.244 -67.645 1.00 29.61 83 LEU A O 1
ATOM 646 N N . ARG A 1 84 ? 32.113 -5.400 -67.119 1.00 31.02 84 ARG A N 1
ATOM 647 C CA . ARG A 1 84 ? 31.789 -5.751 -68.517 1.00 31.02 84 ARG A CA 1
ATOM 648 C C . ARG A 1 84 ? 30.396 -5.235 -68.922 1.00 31.02 84 ARG A C 1
ATOM 650 O O . ARG A 1 84 ? 29.434 -5.506 -68.197 1.00 31.02 84 ARG A O 1
ATOM 657 N N . PRO A 1 85 ? 30.265 -4.549 -70.075 1.00 29.64 85 PRO A N 1
ATOM 658 C CA . PRO A 1 85 ? 28.976 -4.104 -70.585 1.00 29.64 85 PRO A CA 1
ATOM 659 C C . PRO A 1 85 ? 28.078 -5.286 -70.974 1.00 29.64 85 PRO A C 1
ATOM 661 O O . PRO A 1 85 ? 28.528 -6.326 -71.456 1.00 29.64 85 PRO A O 1
ATOM 664 N N . ASN A 1 86 ? 26.788 -5.082 -70.707 1.00 38.16 86 ASN A N 1
ATOM 665 C CA . ASN A 1 86 ? 25.663 -5.986 -70.912 1.00 38.16 86 ASN A CA 1
ATOM 666 C C . ASN A 1 86 ? 25.644 -6.658 -72.290 1.00 38.16 86 ASN A C 1
ATOM 668 O O . ASN A 1 86 ? 25.555 -5.985 -73.312 1.00 38.16 86 ASN A O 1
ATOM 672 N N . THR A 1 87 ? 25.484 -7.979 -72.283 1.00 33.06 87 THR A N 1
ATOM 673 C CA . THR A 1 87 ? 24.503 -8.637 -73.152 1.00 33.06 87 THR A CA 1
ATOM 674 C C . THR A 1 87 ? 23.599 -9.504 -72.267 1.00 33.06 87 THR A C 1
ATOM 676 O O . THR A 1 87 ? 24.035 -10.096 -71.281 1.00 33.06 87 THR A O 1
ATOM 679 N N . THR A 1 88 ? 22.304 -9.426 -72.550 1.00 43.78 88 THR A N 1
ATOM 680 C CA . THR A 1 88 ? 21.127 -10.050 -71.918 1.00 43.78 88 THR A CA 1
ATOM 681 C C . THR A 1 88 ? 21.320 -11.557 -71.611 1.00 43.78 88 THR A C 1
ATOM 683 O O . THR A 1 88 ? 22.181 -12.211 -72.181 1.00 43.78 88 THR A O 1
ATOM 686 N N . THR A 1 89 ? 20.612 -12.234 -70.699 1.00 56.34 89 THR A N 1
ATOM 687 C CA . THR A 1 89 ? 19.178 -12.186 -70.380 1.00 56.34 89 THR A CA 1
ATOM 688 C C . THR A 1 89 ? 18.937 -13.058 -69.136 1.00 56.34 89 THR A C 1
ATOM 690 O O . THR A 1 89 ? 19.666 -14.023 -68.896 1.00 56.34 89 THR A O 1
ATOM 693 N N . THR A 1 90 ? 17.863 -12.811 -68.380 1.00 63.00 90 THR A N 1
ATOM 694 C CA . THR A 1 90 ? 17.206 -13.897 -67.628 1.00 63.00 90 THR A CA 1
ATOM 695 C C . THR A 1 90 ? 17.071 -15.118 -68.539 1.00 63.00 90 THR A C 1
ATOM 697 O O . THR A 1 90 ? 16.599 -14.958 -69.668 1.00 63.00 90 THR A O 1
ATOM 700 N N . PRO A 1 91 ? 17.505 -16.312 -68.109 1.00 74.25 91 PRO A N 1
ATOM 701 C CA . PRO A 1 91 ? 17.530 -17.462 -68.994 1.00 74.25 91 PRO A CA 1
ATOM 702 C C . PRO A 1 91 ? 16.123 -17.775 -69.496 1.00 74.25 91 PRO A C 1
ATOM 704 O O . PRO A 1 91 ? 15.162 -17.727 -68.725 1.00 74.25 91 PRO A O 1
ATOM 707 N N . ARG A 1 92 ? 16.014 -18.070 -70.797 1.00 83.12 92 ARG A N 1
ATOM 708 C CA . ARG A 1 92 ? 14.732 -18.394 -71.430 1.00 83.12 92 ARG A CA 1
ATOM 709 C C . ARG A 1 92 ? 14.082 -19.572 -70.691 1.00 83.12 92 ARG A C 1
ATOM 711 O O . ARG A 1 92 ? 14.798 -20.521 -70.344 1.00 83.12 92 ARG A O 1
ATOM 718 N N . PRO A 1 93 ? 12.767 -19.530 -70.425 1.00 84.06 93 PRO A N 1
ATOM 719 C CA . PRO A 1 93 ? 12.070 -20.675 -69.865 1.00 84.06 93 PRO A CA 1
ATOM 720 C C . PRO A 1 93 ? 12.092 -21.829 -70.871 1.00 84.06 93 PRO A C 1
ATOM 722 O O . PRO A 1 93 ? 12.096 -21.623 -72.083 1.00 84.06 93 PRO A O 1
ATOM 725 N N . CYS A 1 94 ? 12.129 -23.053 -70.361 1.00 85.69 94 CYS A N 1
ATOM 726 C CA . CYS A 1 94 ? 12.019 -24.259 -71.164 1.00 85.69 94 CYS A CA 1
ATOM 727 C C . CYS A 1 94 ? 10.689 -24.262 -71.922 1.00 85.69 94 CYS A C 1
ATOM 729 O O . CYS A 1 94 ? 9.635 -24.133 -71.302 1.00 85.69 94 CYS A O 1
ATOM 731 N N . THR A 1 95 ? 10.734 -24.499 -73.233 1.00 86.62 95 THR A N 1
ATOM 732 C CA . THR A 1 95 ? 9.544 -24.531 -74.102 1.00 86.62 95 THR A CA 1
ATOM 733 C C . THR A 1 95 ? 8.541 -25.625 -73.730 1.00 86.62 95 THR A C 1
ATOM 735 O O . THR A 1 95 ? 7.364 -25.498 -74.040 1.00 86.62 95 THR A O 1
ATOM 738 N N . ARG A 1 96 ? 8.975 -26.680 -73.025 1.00 85.44 96 ARG A N 1
ATOM 739 C CA . ARG A 1 96 ? 8.112 -27.798 -72.607 1.00 85.44 96 ARG A CA 1
ATOM 740 C C . ARG A 1 96 ? 7.413 -27.578 -71.268 1.00 85.44 96 ARG A C 1
ATOM 742 O O . ARG A 1 96 ? 6.215 -27.799 -71.173 1.00 85.44 96 ARG A O 1
ATOM 749 N N . CYS A 1 97 ? 8.146 -27.211 -70.214 1.00 83.75 97 CYS A N 1
ATOM 750 C CA . CYS A 1 97 ? 7.554 -27.077 -68.876 1.00 83.75 97 CYS A CA 1
ATOM 751 C C . CYS A 1 97 ? 7.247 -25.637 -68.470 1.00 83.75 97 CYS A C 1
ATOM 753 O O . CYS A 1 97 ? 6.549 -25.446 -67.481 1.00 83.75 97 CYS A O 1
ATOM 755 N N . GLY A 1 98 ? 7.818 -24.628 -69.135 1.00 82.31 98 GLY A N 1
ATOM 756 C CA . GLY A 1 98 ? 7.665 -23.208 -68.793 1.00 82.31 98 GLY A CA 1
ATOM 757 C C . GLY A 1 98 ? 8.248 -22.781 -67.434 1.00 82.31 98 GLY A C 1
ATOM 758 O O . GLY A 1 98 ? 8.455 -21.596 -67.205 1.00 82.31 98 GLY A O 1
ATOM 759 N N . GLN A 1 99 ? 8.548 -23.725 -66.537 1.00 79.19 99 GLN A N 1
ATOM 760 C CA . GLN A 1 99 ? 8.902 -23.460 -65.139 1.00 79.19 99 GLN A CA 1
ATOM 761 C C . GLN A 1 99 ? 10.411 -23.374 -64.881 1.00 79.19 99 GLN A C 1
ATOM 763 O O . GLN A 1 99 ? 10.844 -22.659 -63.979 1.00 79.19 99 GLN A O 1
ATOM 768 N N . ARG A 1 100 ? 11.231 -24.121 -65.632 1.00 80.75 100 ARG A N 1
ATOM 769 C CA . ARG A 1 100 ? 12.693 -24.174 -65.448 1.00 80.75 100 ARG A CA 1
ATOM 770 C C . ARG A 1 100 ? 13.406 -23.513 -66.624 1.00 80.75 100 ARG A C 1
ATOM 772 O O . ARG A 1 100 ? 12.921 -23.640 -67.748 1.00 80.75 100 ARG A O 1
ATOM 779 N N . PRO A 1 101 ? 14.556 -22.855 -66.412 1.00 84.81 101 PRO A N 1
ATOM 780 C CA . PRO A 1 101 ? 15.339 -22.312 -67.515 1.00 84.81 101 PRO A CA 1
ATOM 781 C C . PRO A 1 101 ? 15.889 -23.414 -68.430 1.00 84.81 101 PRO A C 1
ATOM 783 O O . PRO A 1 101 ? 16.098 -24.556 -68.011 1.00 84.81 101 PRO A O 1
ATOM 786 N N . VAL A 1 102 ? 16.156 -23.056 -69.684 1.00 87.44 102 VAL A N 1
ATOM 787 C CA . VAL A 1 102 ? 16.880 -23.911 -70.636 1.00 87.44 102 VAL A CA 1
ATOM 788 C C . VAL A 1 102 ? 18.281 -24.256 -70.122 1.00 87.44 102 VAL A C 1
ATOM 790 O O . VAL A 1 102 ? 18.892 -23.477 -69.390 1.00 87.44 102 VAL A O 1
ATOM 793 N N . LYS A 1 103 ? 18.822 -25.421 -70.499 1.00 84.88 103 LYS A N 1
ATOM 794 C CA . LYS A 1 103 ? 20.118 -25.910 -69.971 1.00 84.88 103 LYS A CA 1
ATOM 795 C C . LYS A 1 103 ? 21.276 -24.967 -70.256 1.00 84.88 103 LYS A C 1
ATOM 797 O O . LYS A 1 103 ? 22.112 -24.731 -69.400 1.00 84.88 103 LYS A O 1
ATOM 802 N N . HIS A 1 104 ? 21.328 -24.433 -71.462 1.00 82.69 104 HIS A N 1
ATOM 803 C CA . HIS A 1 104 ? 22.258 -23.400 -71.892 1.00 82.69 104 HIS A CA 1
ATOM 804 C C . HIS A 1 104 ? 21.531 -22.516 -72.903 1.00 82.69 104 HIS A C 1
ATOM 806 O O . HIS A 1 104 ? 20.456 -22.871 -73.378 1.00 82.69 104 HIS A O 1
ATOM 812 N N . HIS A 1 105 ? 22.101 -21.359 -73.230 1.00 78.44 105 HIS A N 1
ATOM 813 C CA . HIS A 1 105 ? 21.441 -20.339 -74.052 1.00 78.44 105 HIS A CA 1
ATOM 814 C C . HIS A 1 105 ? 20.949 -20.846 -75.427 1.00 78.44 105 HIS A C 1
ATOM 816 O O . HIS A 1 105 ? 19.924 -20.365 -75.907 1.00 78.44 105 HIS A O 1
ATOM 822 N N . GLN A 1 106 ? 21.627 -21.839 -76.014 1.00 80.81 106 GLN A N 1
ATOM 823 C CA . GLN A 1 106 ? 21.256 -22.497 -77.279 1.00 80.81 106 GLN A CA 1
ATOM 824 C C . GLN A 1 106 ? 20.254 -23.661 -77.133 1.00 80.81 106 GLN A C 1
ATOM 826 O O . GLN A 1 106 ? 19.731 -24.122 -78.137 1.00 80.81 106 GLN A O 1
ATOM 831 N N . ALA A 1 107 ? 19.973 -24.155 -75.923 1.00 83.00 107 ALA A N 1
ATOM 832 C CA . ALA A 1 107 ? 19.027 -25.256 -75.726 1.00 83.00 107 ALA A CA 1
ATOM 833 C C . ALA A 1 107 ? 17.571 -24.766 -75.726 1.00 83.00 107 ALA A C 1
ATOM 835 O O . ALA A 1 107 ? 17.284 -23.659 -75.273 1.00 83.00 107 ALA A O 1
ATOM 836 N N . GLU A 1 108 ? 16.645 -25.628 -76.151 1.00 83.75 108 GLU A N 1
ATOM 837 C CA . GLU A 1 108 ? 15.193 -25.380 -76.068 1.00 83.75 108 GLU A CA 1
ATOM 838 C C . GLU A 1 108 ? 14.563 -25.934 -74.779 1.00 83.75 108 GLU A C 1
ATOM 840 O O . GLU A 1 108 ? 13.605 -25.381 -74.234 1.00 83.75 108 GLU A O 1
ATOM 845 N N . TYR A 1 109 ? 15.140 -27.009 -74.233 1.00 86.00 109 TYR A N 1
ATOM 846 C CA . TYR A 1 109 ? 14.601 -27.730 -73.078 1.00 86.00 109 TYR A CA 1
ATOM 847 C C . TYR A 1 109 ? 15.503 -27.601 -71.848 1.00 86.00 109 TYR A C 1
ATOM 849 O O . TYR A 1 109 ? 16.709 -27.404 -71.981 1.00 86.00 109 TYR A O 1
ATOM 857 N N . CYS A 1 110 ? 14.942 -27.749 -70.642 1.00 86.88 110 CYS A N 1
ATOM 858 C CA . CYS A 1 110 ? 15.711 -27.993 -69.412 1.00 86.88 110 CYS A CA 1
ATOM 859 C C . CYS A 1 110 ? 16.142 -29.475 -69.319 1.00 86.88 110 CYS A C 1
ATOM 861 O O . CYS A 1 110 ? 15.634 -30.306 -70.072 1.00 86.88 110 CYS A O 1
ATOM 863 N N . TYR A 1 111 ? 17.091 -29.836 -68.437 1.00 85.25 111 TYR A N 1
ATOM 864 C CA . TYR A 1 111 ? 17.579 -31.232 -68.299 1.00 85.25 111 TYR A CA 1
ATOM 865 C C . TYR A 1 111 ? 16.448 -32.267 -68.128 1.00 85.25 111 TYR A C 1
ATOM 867 O O . TYR A 1 111 ? 16.407 -33.198 -68.926 1.00 85.25 111 TYR A O 1
ATOM 875 N N . PRO A 1 112 ? 15.473 -32.069 -67.218 1.00 82.31 112 PRO A N 1
ATOM 876 C CA . PRO A 1 112 ? 14.342 -32.990 -67.051 1.00 82.31 112 PRO A CA 1
ATOM 877 C C . PRO A 1 112 ? 13.406 -33.115 -68.258 1.00 82.31 112 PRO A C 1
ATOM 879 O O . PRO A 1 112 ? 12.695 -34.103 -68.381 1.00 82.31 112 PRO A O 1
ATOM 882 N N . CYS A 1 113 ? 13.346 -32.095 -69.116 1.00 82.69 113 CYS A N 1
ATOM 883 C CA . CYS A 1 113 ? 12.401 -32.043 -70.231 1.00 82.69 113 CYS A CA 1
ATOM 884 C C . CYS A 1 113 ? 12.995 -32.535 -71.553 1.00 82.69 113 CYS A C 1
ATOM 886 O O . CYS A 1 113 ? 12.296 -32.483 -72.568 1.00 82.69 113 CYS A O 1
ATOM 888 N N . GLN A 1 114 ? 14.255 -32.980 -71.552 1.00 79.00 114 GLN A N 1
ATOM 889 C CA . GLN A 1 114 ? 14.934 -33.449 -72.754 1.00 79.00 114 GLN A CA 1
ATOM 890 C C . GLN A 1 114 ? 14.210 -34.667 -73.360 1.00 79.00 114 GLN A C 1
ATOM 892 O O . GLN A 1 114 ? 13.804 -35.550 -72.609 1.00 79.00 114 GLN A O 1
ATOM 897 N N . PRO A 1 115 ? 14.070 -34.741 -74.697 1.00 67.44 115 PRO A N 1
ATOM 898 C CA . PRO A 1 115 ? 13.447 -35.886 -75.370 1.00 67.44 115 PRO A CA 1
ATOM 899 C C . PRO A 1 115 ? 14.249 -37.195 -75.266 1.00 67.44 115 PRO A C 1
ATOM 901 O O . PRO A 1 115 ? 13.666 -38.270 -75.331 1.00 67.44 115 PRO A O 1
ATOM 904 N N . ALA A 1 116 ? 15.573 -37.111 -75.092 1.00 61.78 116 ALA A N 1
ATOM 905 C CA . ALA A 1 116 ? 16.457 -38.263 -74.923 1.00 61.78 116 ALA A CA 1
ATOM 906 C C . ALA A 1 116 ? 16.557 -38.687 -73.446 1.00 61.78 116 ALA A C 1
ATOM 908 O O . ALA A 1 116 ? 16.636 -37.837 -72.554 1.00 61.78 116 ALA A O 1
ATOM 909 N N . THR A 1 117 ? 16.570 -39.999 -73.204 1.00 53.41 117 THR A N 1
ATOM 910 C CA . THR A 1 117 ? 16.625 -40.651 -71.887 1.00 53.41 117 THR A CA 1
ATOM 911 C C . THR A 1 117 ? 17.719 -40.083 -70.974 1.00 53.41 117 THR A C 1
ATOM 913 O O . THR A 1 117 ? 18.894 -40.092 -71.321 1.00 53.41 117 THR A O 1
ATOM 916 N N . GLN A 1 118 ? 17.281 -39.583 -69.809 1.00 57.31 118 GLN A N 1
ATOM 917 C CA . GLN A 1 118 ? 18.037 -39.198 -68.604 1.00 57.31 118 GLN A CA 1
ATOM 918 C C . GLN A 1 118 ? 19.491 -38.736 -68.807 1.00 57.31 118 GLN A C 1
ATOM 920 O O . GLN A 1 118 ? 20.439 -39.394 -68.389 1.00 57.31 118 GLN A O 1
ATOM 925 N N . VAL A 1 119 ? 19.673 -37.521 -69.326 1.00 70.88 119 VAL A N 1
ATOM 926 C CA . VAL A 1 119 ? 20.936 -36.800 -69.117 1.00 70.88 119 VAL A CA 1
ATOM 927 C C . VAL A 1 119 ? 20.893 -36.171 -67.725 1.00 70.88 119 VAL A C 1
ATOM 929 O O . VAL A 1 119 ? 20.149 -35.212 -67.488 1.00 70.88 119 VAL A O 1
ATOM 932 N N . THR A 1 120 ? 21.666 -36.717 -66.787 1.00 75.25 120 THR A N 1
ATOM 933 C CA . THR A 1 120 ? 21.896 -36.074 -65.491 1.00 75.25 120 THR A CA 1
ATOM 934 C C . THR A 1 120 ? 22.590 -34.728 -65.719 1.00 75.25 120 THR A C 1
ATOM 936 O O . THR A 1 120 ? 23.536 -34.642 -66.507 1.00 75.25 120 THR A O 1
ATOM 939 N N . PRO A 1 121 ? 22.114 -33.637 -65.093 1.00 82.06 121 PRO A N 1
ATOM 940 C CA . PRO A 1 121 ? 22.785 -32.356 -65.222 1.00 82.06 121 PRO A CA 1
ATOM 941 C C . PRO A 1 121 ? 24.219 -32.460 -64.680 1.00 82.06 121 PRO A C 1
ATOM 943 O O . PRO A 1 121 ? 24.424 -33.094 -63.641 1.00 82.06 121 PRO A O 1
ATOM 946 N N . PRO A 1 122 ? 25.210 -31.829 -65.334 1.00 85.06 122 PRO A N 1
ATOM 947 C CA . PRO A 1 122 ? 26.570 -31.815 -64.820 1.00 85.06 122 PRO A CA 1
ATOM 948 C C . PRO A 1 122 ? 26.623 -31.064 -63.480 1.00 85.06 122 PRO A C 1
ATOM 950 O O . PRO A 1 122 ? 25.813 -30.153 -63.253 1.00 85.06 122 PRO A O 1
ATOM 953 N N . PRO A 1 123 ? 27.585 -31.397 -62.600 1.00 86.12 123 PRO A N 1
ATOM 954 C CA . PRO A 1 123 ? 27.801 -30.634 -61.381 1.00 86.12 123 PRO A CA 1
ATOM 955 C C . PRO A 1 123 ? 28.116 -29.169 -61.708 1.00 86.12 123 PRO A C 1
ATOM 957 O O . PRO A 1 123 ? 28.658 -28.839 -62.764 1.00 86.12 123 PRO A O 1
ATOM 960 N N . CYS A 1 124 ? 27.763 -28.271 -60.789 1.00 85.19 124 CYS A N 1
ATOM 961 C CA . CYS A 1 124 ? 27.988 -26.838 -60.949 1.00 85.19 124 CYS A CA 1
ATOM 962 C C . CYS A 1 124 ? 29.475 -26.537 -61.183 1.00 85.19 124 CYS A C 1
ATOM 964 O O . CYS A 1 124 ? 30.296 -26.797 -60.307 1.00 85.19 124 CYS A O 1
ATOM 966 N N . SER A 1 125 ? 29.820 -25.883 -62.291 1.00 84.25 125 SER A N 1
ATOM 967 C CA . SER A 1 125 ? 31.208 -25.536 -62.624 1.00 84.25 125 SER A CA 1
ATOM 968 C C . SER A 1 125 ? 31.862 -24.564 -61.633 1.00 84.25 125 SER A C 1
ATOM 970 O O . SER A 1 125 ? 33.084 -24.485 -61.573 1.00 84.25 125 SER A O 1
ATOM 972 N N . LYS A 1 126 ? 31.068 -23.836 -60.830 1.00 79.75 126 LYS A N 1
ATOM 973 C CA . LYS A 1 126 ? 31.565 -22.886 -59.818 1.00 79.75 126 LYS A CA 1
ATOM 974 C C . LYS A 1 126 ? 31.731 -23.488 -58.421 1.00 79.75 126 LYS A C 1
ATOM 976 O O . LYS A 1 126 ? 32.648 -23.096 -57.711 1.00 79.75 126 LYS A O 1
ATOM 981 N N . CYS A 1 127 ? 30.822 -24.360 -57.983 1.00 80.94 127 CYS A N 1
ATOM 982 C CA . CYS A 1 127 ? 30.824 -24.880 -56.605 1.00 80.94 127 CYS A CA 1
ATOM 983 C C . CYS A 1 127 ? 30.837 -26.408 -56.497 1.00 80.94 127 CYS A C 1
ATOM 985 O O . CYS A 1 127 ? 30.767 -26.926 -55.389 1.00 80.94 127 CYS A O 1
ATOM 987 N N . GLY A 1 128 ? 30.854 -27.130 -57.618 1.00 83.19 128 GLY A N 1
ATOM 988 C CA . GLY A 1 128 ? 30.843 -28.593 -57.658 1.00 83.19 128 GLY A CA 1
ATOM 989 C C . GLY A 1 128 ? 29.520 -29.253 -57.252 1.00 83.19 128 GLY A C 1
ATOM 990 O O . GLY A 1 128 ? 29.444 -30.475 -57.250 1.00 83.19 128 GLY A O 1
ATOM 991 N N . SER A 1 129 ? 28.474 -28.485 -56.916 1.00 82.12 129 SER A N 1
ATOM 992 C CA . SER A 1 129 ? 27.182 -29.034 -56.469 1.00 82.12 129 SER A CA 1
ATOM 993 C C . SER A 1 129 ? 26.581 -29.991 -57.508 1.00 82.12 129 SER A C 1
ATOM 995 O O . SER A 1 129 ? 26.330 -29.536 -58.629 1.00 82.12 129 SER A O 1
ATOM 997 N N . PRO A 1 130 ? 26.292 -31.260 -57.153 1.00 81.94 130 PRO A N 1
ATOM 998 C CA . PRO A 1 130 ? 25.613 -32.206 -58.040 1.00 81.94 130 PRO A CA 1
ATOM 999 C C . PRO A 1 130 ? 24.089 -31.994 -58.075 1.00 81.94 130 PRO A C 1
ATOM 1001 O O . PRO A 1 130 ? 23.401 -32.570 -58.913 1.00 81.94 130 PRO A O 1
ATOM 1004 N N . THR A 1 131 ? 23.548 -31.169 -57.174 1.00 80.31 131 THR A N 1
ATOM 1005 C CA . THR A 1 131 ? 22.118 -30.852 -57.079 1.00 80.31 131 THR A CA 1
ATOM 1006 C C . THR A 1 131 ? 21.822 -29.420 -57.528 1.00 80.31 131 THR A C 1
ATOM 1008 O O . THR A 1 131 ? 22.711 -28.562 -57.588 1.00 80.31 131 THR A O 1
ATOM 1011 N N . ASP A 1 132 ? 20.546 -29.159 -57.823 1.00 80.44 132 ASP A N 1
ATOM 1012 C CA . ASP A 1 132 ? 19.990 -27.828 -58.104 1.00 80.44 132 ASP A CA 1
ATOM 1013 C C . ASP A 1 132 ? 20.598 -27.111 -59.317 1.00 80.44 132 ASP A C 1
ATOM 1015 O O . ASP A 1 132 ? 20.791 -25.889 -59.312 1.00 80.44 132 ASP A O 1
ATOM 1019 N N . TYR A 1 133 ? 20.898 -27.867 -60.376 1.00 85.56 133 TYR A N 1
ATOM 1020 C CA . TYR A 1 133 ? 21.303 -27.302 -61.659 1.00 85.56 133 TYR A CA 1
ATOM 1021 C C . TYR A 1 133 ? 20.281 -26.273 -62.158 1.00 85.56 133 TYR A C 1
ATOM 1023 O O . TYR A 1 133 ? 19.080 -26.545 -62.194 1.00 85.56 133 TYR A O 1
ATOM 1031 N N . TYR A 1 134 ? 20.770 -25.108 -62.584 1.00 84.25 134 TYR A N 1
ATOM 1032 C CA . TYR A 1 134 ? 19.939 -24.029 -63.107 1.00 84.25 134 TYR A CA 1
ATOM 1033 C C . TYR A 1 134 ? 20.147 -23.866 -64.612 1.00 84.25 134 TYR A C 1
ATOM 1035 O O . TYR A 1 134 ? 19.312 -24.313 -65.388 1.00 84.25 134 TYR A O 1
ATOM 1043 N N . THR A 1 135 ? 21.263 -23.281 -65.050 1.00 86.81 135 THR A N 1
ATOM 1044 C CA . THR A 1 135 ? 21.588 -23.117 -66.478 1.00 86.81 135 THR A CA 1
ATOM 1045 C C . THR A 1 135 ? 23.073 -22.796 -66.666 1.00 86.81 135 THR A C 1
ATOM 1047 O O . THR A 1 135 ? 23.754 -22.421 -65.710 1.00 86.81 135 THR A O 1
ATOM 1050 N N . ALA A 1 136 ? 23.580 -22.923 -67.893 1.00 85.81 136 ALA A N 1
ATOM 1051 C CA . ALA A 1 136 ? 24.935 -22.561 -68.314 1.00 85.81 136 ALA A CA 1
ATOM 1052 C C . ALA A 1 136 ? 26.046 -23.204 -67.460 1.00 85.81 136 ALA A C 1
ATOM 1054 O O . ALA A 1 136 ? 27.076 -22.594 -67.189 1.00 85.81 136 ALA A O 1
ATOM 1055 N N . GLY A 1 137 ? 25.817 -24.437 -67.002 1.00 84.31 137 GLY A N 1
ATOM 1056 C CA . GLY A 1 137 ? 26.777 -25.172 -66.172 1.00 84.31 137 GLY A CA 1
ATOM 1057 C C . GLY A 1 137 ? 26.756 -24.787 -64.690 1.00 84.31 137 GLY A C 1
ATOM 1058 O O . GLY A 1 137 ? 27.602 -25.254 -63.940 1.00 84.31 137 GLY A O 1
ATOM 1059 N N . LEU A 1 138 ? 25.815 -23.947 -64.246 1.00 86.38 138 LEU A N 1
ATOM 1060 C CA . LEU A 1 138 ? 25.769 -23.418 -62.883 1.00 86.38 138 LEU A CA 1
ATOM 1061 C C . LEU A 1 138 ? 24.497 -23.845 -62.144 1.00 86.38 138 LEU A C 1
ATOM 1063 O O . LEU A 1 138 ? 23.409 -23.912 -62.721 1.00 86.38 138 LEU A O 1
ATOM 1067 N N . CYS A 1 139 ? 24.622 -24.082 -60.836 1.00 85.88 139 CYS A N 1
ATOM 10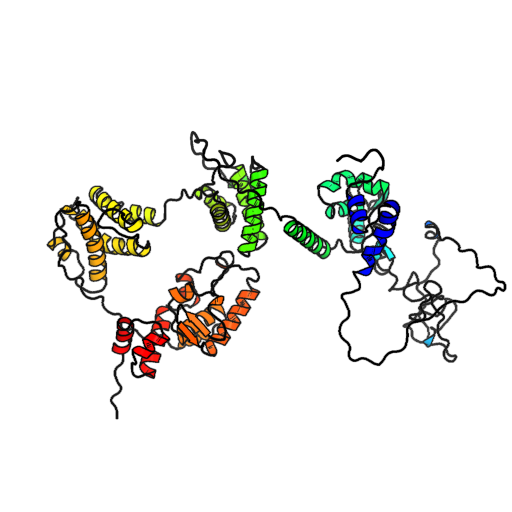68 C CA . CYS A 1 139 ? 23.471 -24.296 -59.963 1.00 85.88 139 CYS A CA 1
ATOM 1069 C C . CYS A 1 139 ? 22.724 -22.989 -59.678 1.00 85.88 139 CYS A C 1
ATOM 1071 O O . CYS A 1 139 ? 23.246 -21.882 -59.859 1.00 85.88 139 CYS A O 1
ATOM 1073 N N . ILE A 1 140 ? 21.512 -23.121 -59.144 1.00 81.44 140 ILE A N 1
ATOM 1074 C CA . ILE A 1 140 ? 20.622 -22.002 -58.819 1.00 81.44 140 ILE A CA 1
ATOM 1075 C C . ILE A 1 140 ? 21.236 -21.037 -57.794 1.00 81.44 140 ILE A C 1
ATOM 1077 O O . ILE A 1 140 ? 20.841 -19.883 -57.720 1.00 81.44 140 ILE A O 1
ATOM 1081 N N . ARG A 1 141 ? 22.233 -21.447 -57.009 1.00 76.12 141 ARG A N 1
ATOM 1082 C CA . ARG A 1 141 ? 22.924 -20.543 -56.073 1.00 76.12 141 ARG A CA 1
ATOM 1083 C C . ARG A 1 141 ? 24.062 -19.768 -56.734 1.00 76.12 141 ARG A C 1
ATOM 1085 O O . ARG A 1 141 ? 24.334 -18.633 -56.353 1.00 76.12 141 ARG A O 1
ATOM 1092 N N . CYS A 1 142 ? 24.727 -20.374 -57.713 1.00 77.50 142 CYS A N 1
ATOM 1093 C CA . CYS A 1 142 ? 25.937 -19.836 -58.333 1.00 77.50 142 CYS A CA 1
ATOM 1094 C C . CYS A 1 142 ? 25.669 -18.998 -59.581 1.00 77.50 142 CYS A C 1
ATOM 1096 O O . CYS A 1 142 ? 26.488 -18.141 -59.916 1.00 77.50 142 CYS A O 1
ATOM 1098 N N . TYR A 1 143 ? 24.553 -19.237 -60.268 1.00 80.12 143 TYR A N 1
ATOM 1099 C CA . TYR A 1 143 ? 24.191 -18.484 -61.460 1.00 80.12 143 TYR A CA 1
ATOM 1100 C C . TYR A 1 143 ? 23.796 -17.047 -61.100 1.00 80.12 143 TYR A C 1
ATOM 1102 O O . TYR A 1 143 ? 22.788 -16.851 -60.440 1.00 80.12 143 TYR A O 1
ATOM 1110 N N . ARG A 1 144 ? 24.555 -16.043 -61.559 1.00 71.31 144 ARG A N 1
ATOM 1111 C CA . ARG A 1 144 ? 24.453 -14.628 -61.130 1.00 71.31 144 ARG A CA 1
ATOM 1112 C C . ARG A 1 144 ? 23.037 -14.037 -61.149 1.00 71.31 144 ARG A C 1
ATOM 1114 O O . ARG A 1 144 ? 22.714 -13.219 -60.294 1.00 71.31 144 ARG A O 1
ATOM 1121 N N . PHE A 1 145 ? 22.202 -14.426 -62.113 1.00 72.25 145 PHE A N 1
ATOM 1122 C CA . PHE A 1 145 ? 20.844 -13.889 -62.269 1.00 72.25 145 PHE A CA 1
ATOM 1123 C C . PHE A 1 145 ? 19.749 -14.805 -61.715 1.00 72.25 145 PHE A C 1
ATOM 1125 O O . PHE A 1 145 ? 18.574 -14.632 -62.039 1.00 72.25 145 PHE A O 1
ATOM 1132 N N . SER A 1 146 ? 20.114 -15.783 -60.890 1.00 74.44 146 SER A N 1
ATOM 1133 C CA . SER A 1 146 ? 19.151 -16.655 -60.237 1.00 74.44 146 SER A CA 1
ATOM 1134 C C . SER A 1 146 ? 18.448 -15.939 -59.074 1.00 74.44 146 SER A C 1
ATOM 1136 O O . SER A 1 146 ? 19.060 -15.116 -58.385 1.00 74.44 146 SER A O 1
ATOM 1138 N N . PRO A 1 147 ? 17.173 -16.266 -58.792 1.00 65.69 147 PRO A N 1
ATOM 1139 C CA . PRO A 1 147 ? 16.465 -15.749 -57.621 1.00 65.69 147 PRO A CA 1
ATOM 1140 C C . PRO A 1 147 ? 17.102 -16.141 -56.273 1.00 65.69 147 PRO A C 1
ATOM 1142 O O . PRO A 1 147 ? 16.884 -15.442 -55.283 1.00 65.69 147 PRO A O 1
ATOM 1145 N N . LEU A 1 148 ? 17.888 -17.226 -56.216 1.00 69.81 148 LEU A N 1
ATOM 1146 C CA . LEU A 1 148 ? 18.535 -17.713 -54.985 1.00 69.81 148 LEU A CA 1
ATOM 1147 C C . LEU A 1 148 ? 19.991 -17.262 -54.820 1.00 69.81 148 LEU A C 1
ATOM 1149 O O . LEU A 1 148 ? 20.638 -17.642 -53.841 1.00 69.81 148 LEU A O 1
ATOM 1153 N N . THR A 1 149 ? 20.520 -16.456 -55.740 1.00 76.38 149 THR A N 1
ATOM 1154 C CA . THR A 1 149 ? 21.861 -15.892 -55.585 1.00 76.38 149 THR A CA 1
ATOM 1155 C C . THR A 1 149 ? 21.870 -14.901 -54.435 1.00 76.38 149 THR A C 1
ATOM 1157 O O . THR A 1 149 ? 21.122 -13.919 -54.427 1.00 76.38 149 THR A O 1
ATOM 1160 N N . VAL A 1 150 ? 22.737 -15.183 -53.468 1.00 73.62 150 VAL A N 1
ATOM 1161 C CA . VAL A 1 150 ? 23.021 -14.306 -52.339 1.00 73.62 150 VAL A CA 1
ATOM 1162 C C . VAL A 1 150 ? 24.366 -13.643 -52.586 1.00 73.62 150 VAL A C 1
ATOM 1164 O O . VAL A 1 150 ? 25.338 -14.336 -52.884 1.00 73.62 150 VAL A O 1
ATOM 1167 N N . ASP A 1 151 ? 24.414 -12.322 -52.450 1.00 77.06 151 ASP A N 1
ATOM 1168 C CA . ASP A 1 151 ? 25.638 -11.537 -52.609 1.00 77.06 151 ASP A CA 1
ATOM 1169 C C . ASP A 1 151 ? 25.741 -10.427 -51.549 1.00 77.06 151 ASP A C 1
ATOM 1171 O O . ASP A 1 151 ? 24.830 -10.206 -50.733 1.00 77.06 151 ASP A O 1
ATOM 1175 N N . SER A 1 152 ? 26.868 -9.725 -51.561 1.00 82.88 152 SER A N 1
ATOM 1176 C CA . SER A 1 152 ? 27.129 -8.552 -50.738 1.00 82.88 152 SER A CA 1
ATOM 1177 C C . SER A 1 152 ? 26.469 -7.300 -51.312 1.00 82.88 152 SER A C 1
ATOM 1179 O O . SER A 1 152 ? 26.521 -7.037 -52.510 1.00 82.88 152 SER A O 1
ATOM 1181 N N . CYS A 1 153 ? 25.896 -6.478 -50.430 1.00 84.56 153 CYS A N 1
ATOM 1182 C CA . CYS A 1 153 ? 25.343 -5.180 -50.797 1.00 84.56 153 CYS A CA 1
ATOM 1183 C C . CYS A 1 153 ? 26.437 -4.294 -51.412 1.00 84.56 153 CYS A C 1
ATOM 1185 O O . CYS A 1 153 ? 27.448 -4.065 -50.742 1.00 84.56 153 CYS A O 1
ATOM 1187 N N . PRO A 1 154 ? 26.249 -3.714 -52.609 1.00 80.81 154 PRO A N 1
ATOM 1188 C CA . PRO A 1 154 ? 27.288 -2.924 -53.257 1.00 80.81 154 PRO A CA 1
ATOM 1189 C C . PRO A 1 154 ? 27.623 -1.641 -52.493 1.00 80.81 154 PRO A C 1
ATOM 1191 O O . PRO A 1 154 ? 28.742 -1.160 -52.623 1.00 80.81 154 PRO A O 1
ATOM 1194 N N . ASP A 1 155 ? 26.702 -1.108 -51.680 1.00 82.06 155 ASP A N 1
ATOM 1195 C CA . ASP A 1 155 ? 26.889 0.153 -50.943 1.00 82.06 155 ASP A CA 1
ATOM 1196 C C . ASP A 1 155 ? 27.554 -0.013 -49.585 1.00 82.06 155 ASP A C 1
ATOM 1198 O O . ASP A 1 155 ? 28.255 0.877 -49.109 1.00 82.06 155 ASP A O 1
ATOM 1202 N N . CYS A 1 156 ? 27.251 -1.116 -48.912 1.00 80.38 156 CYS A N 1
ATOM 1203 C CA . CYS A 1 156 ? 27.589 -1.283 -47.506 1.00 80.38 156 CYS A CA 1
ATOM 1204 C C . CYS A 1 156 ? 28.250 -2.624 -47.201 1.00 80.38 156 CYS A C 1
ATOM 1206 O O . CYS A 1 156 ? 28.458 -2.926 -46.029 1.00 80.38 156 CYS A O 1
ATOM 1208 N N . HIS A 1 157 ? 28.529 -3.414 -48.241 1.00 82.56 157 HIS A N 1
ATOM 1209 C CA . HIS A 1 157 ? 29.192 -4.718 -48.211 1.00 82.56 157 HIS A CA 1
ATOM 1210 C C . HIS A 1 157 ? 28.539 -5.747 -47.279 1.00 82.56 157 HIS A C 1
ATOM 1212 O O . HIS A 1 157 ? 29.157 -6.738 -46.908 1.00 82.56 157 HIS A O 1
ATOM 1218 N N . ALA A 1 158 ? 27.271 -5.528 -46.916 1.00 81.75 158 ALA A N 1
ATOM 1219 C CA . ALA A 1 158 ? 26.522 -6.449 -46.076 1.00 81.75 158 ALA A CA 1
ATOM 1220 C C . ALA A 1 158 ? 26.209 -7.728 -46.850 1.00 81.75 158 ALA A C 1
ATOM 1222 O O . ALA A 1 158 ? 25.587 -7.654 -47.911 1.00 81.75 158 ALA A O 1
ATOM 1223 N N . TRP A 1 159 ? 26.578 -8.885 -46.318 1.00 82.62 159 TRP A N 1
ATOM 1224 C CA . TRP A 1 159 ? 26.312 -10.163 -46.970 1.00 82.62 159 TRP A CA 1
ATOM 1225 C C . TRP A 1 159 ? 24.866 -10.606 -46.729 1.00 82.62 159 TRP A C 1
ATOM 1227 O O . TRP A 1 159 ? 24.362 -10.481 -45.613 1.00 82.62 159 TRP A O 1
ATOM 1237 N N . GLY A 1 160 ? 24.179 -11.129 -47.745 1.00 81.00 160 GLY A N 1
ATOM 1238 C CA . GLY A 1 160 ? 22.798 -11.616 -47.594 1.00 81.00 160 GLY A CA 1
ATOM 1239 C C . GLY A 1 160 ? 21.775 -10.981 -48.536 1.00 81.00 160 GLY A C 1
ATOM 1240 O O . GLY A 1 160 ? 20.585 -11.270 -48.424 1.00 81.00 160 GLY A O 1
ATOM 1241 N N . THR A 1 161 ? 22.205 -10.116 -49.456 1.00 80.50 161 THR A N 1
ATOM 1242 C CA . THR A 1 161 ? 21.301 -9.455 -50.407 1.00 80.50 161 THR A CA 1
ATOM 1243 C C . THR A 1 161 ? 20.933 -10.375 -51.566 1.00 80.50 161 THR A C 1
ATOM 1245 O O . THR A 1 161 ? 21.692 -11.275 -51.921 1.00 80.50 161 THR A O 1
ATOM 1248 N N . ARG A 1 162 ? 19.752 -10.161 -52.155 1.00 77.06 162 ARG A N 1
ATOM 1249 C CA . ARG A 1 162 ? 19.224 -10.962 -53.271 1.00 77.06 162 ARG A CA 1
ATOM 1250 C C . ARG A 1 162 ? 18.870 -10.075 -54.461 1.00 77.06 162 ARG A C 1
ATOM 1252 O O . ARG A 1 162 ? 18.612 -8.878 -54.306 1.00 77.06 162 ARG A O 1
ATOM 1259 N N . ARG A 1 163 ? 18.759 -10.691 -55.641 1.00 71.75 163 ARG A N 1
ATOM 1260 C CA . ARG A 1 163 ? 18.385 -10.030 -56.905 1.00 71.75 163 ARG A CA 1
ATOM 1261 C C . ARG A 1 163 ? 17.116 -9.184 -56.819 1.00 71.75 163 ARG A C 1
ATOM 1263 O O . ARG A 1 163 ? 17.091 -8.104 -57.395 1.00 71.75 163 ARG A O 1
ATOM 1270 N N . GLY A 1 164 ? 16.088 -9.647 -56.099 1.00 68.06 164 GLY A N 1
ATOM 1271 C CA . GLY A 1 164 ? 14.807 -8.933 -55.975 1.00 68.06 164 GLY A CA 1
ATOM 1272 C C . GLY A 1 164 ? 14.954 -7.479 -55.513 1.00 68.06 164 GLY A C 1
ATOM 1273 O O . GLY A 1 164 ? 14.105 -6.650 -55.822 1.00 68.06 164 GLY A O 1
ATOM 1274 N N . ASN A 1 165 ? 16.075 -7.156 -54.855 1.00 69.38 165 ASN A N 1
ATOM 1275 C CA . ASN A 1 165 ? 16.381 -5.815 -54.392 1.00 69.38 165 ASN A CA 1
ATOM 1276 C C . ASN A 1 165 ? 17.531 -5.111 -55.121 1.00 69.38 165 ASN A C 1
ATOM 1278 O O . ASN A 1 165 ? 18.159 -4.226 -54.543 1.00 69.38 165 ASN A O 1
ATOM 1282 N N . ASN A 1 166 ? 17.826 -5.479 -56.371 1.00 77.12 166 ASN A N 1
ATOM 1283 C CA . ASN A 1 166 ? 19.018 -5.011 -57.087 1.00 77.12 166 ASN A CA 1
ATOM 1284 C C . ASN A 1 166 ? 20.295 -5.196 -56.248 1.00 77.12 166 ASN A C 1
ATOM 1286 O O . ASN A 1 166 ? 21.188 -4.352 -56.268 1.00 77.12 166 ASN A O 1
ATOM 1290 N N . TRP A 1 167 ? 20.360 -6.300 -55.493 1.00 81.88 167 TRP A N 1
ATOM 1291 C CA . TRP A 1 167 ? 21.464 -6.618 -54.586 1.00 81.88 167 TRP A CA 1
ATOM 1292 C C . TRP A 1 167 ? 21.698 -5.555 -53.496 1.00 81.88 167 TRP A C 1
ATOM 1294 O O . TRP A 1 167 ? 22.720 -5.572 -52.830 1.00 81.88 167 TRP A O 1
ATOM 1304 N N . LEU A 1 168 ? 20.750 -4.644 -53.247 1.00 83.94 168 LEU A N 1
ATOM 1305 C CA . LEU A 1 168 ? 20.796 -3.701 -52.128 1.00 83.94 168 LEU A CA 1
ATOM 1306 C C . LEU A 1 168 ? 20.094 -4.288 -50.899 1.00 83.94 168 LEU A C 1
ATOM 1308 O O . LEU A 1 168 ? 19.036 -4.909 -51.008 1.00 83.94 168 LEU A O 1
ATOM 1312 N N . CYS A 1 169 ? 20.646 -4.045 -49.708 1.00 84.62 169 CYS A N 1
ATOM 1313 C CA . CYS A 1 169 ? 19.904 -4.269 -48.464 1.00 84.62 169 CYS A CA 1
ATOM 1314 C C . CYS A 1 169 ? 18.801 -3.207 -48.306 1.00 84.62 169 CYS A C 1
ATOM 1316 O O . CYS A 1 169 ? 18.934 -2.093 -48.828 1.00 84.62 169 CYS A O 1
ATOM 1318 N N . GLU A 1 170 ? 17.736 -3.507 -47.556 1.00 81.88 170 GLU A N 1
ATOM 1319 C CA . GLU A 1 170 ? 16.611 -2.572 -47.365 1.00 81.88 170 GLU A CA 1
ATOM 1320 C C . GLU A 1 170 ? 17.080 -1.252 -46.757 1.00 81.88 170 GLU A C 1
ATOM 1322 O O . GLU A 1 170 ? 16.640 -0.162 -47.133 1.00 81.88 170 GLU A O 1
ATOM 1327 N N . GLY A 1 171 ? 18.060 -1.342 -45.860 1.00 82.44 171 GLY A N 1
ATOM 1328 C CA . GLY A 1 171 ? 18.683 -0.178 -45.258 1.00 82.44 171 GLY A CA 1
ATOM 1329 C C . GLY A 1 171 ? 19.357 0.759 -46.267 1.00 82.44 171 GLY A C 1
ATOM 1330 O O . GLY A 1 171 ? 19.197 1.974 -46.149 1.00 82.44 171 GLY A O 1
ATOM 1331 N N . CYS A 1 172 ? 20.120 0.229 -47.228 1.00 85.62 172 CYS A N 1
ATOM 1332 C CA . CYS A 1 172 ? 20.767 1.045 -48.261 1.00 85.62 172 CYS A CA 1
ATOM 1333 C C . CYS A 1 172 ? 19.768 1.536 -49.300 1.00 85.62 172 CYS A C 1
ATOM 1335 O O . CYS A 1 172 ? 19.841 2.691 -49.700 1.00 85.62 172 CYS A O 1
ATOM 1337 N N . ARG A 1 173 ? 18.776 0.722 -49.664 1.00 86.38 173 ARG A N 1
ATOM 1338 C CA . ARG A 1 173 ? 17.683 1.153 -50.539 1.00 86.38 173 ARG A CA 1
ATOM 1339 C C . ARG A 1 173 ? 16.928 2.358 -49.970 1.00 86.38 173 ARG A C 1
ATOM 1341 O O . ARG A 1 173 ? 16.663 3.312 -50.696 1.00 86.38 173 ARG A O 1
ATOM 1348 N N . ALA A 1 174 ? 16.551 2.320 -48.691 1.00 84.38 174 ALA A N 1
ATOM 1349 C CA . ALA A 1 174 ? 15.899 3.452 -48.031 1.00 84.38 174 ALA A CA 1
ATOM 1350 C C . ALA A 1 174 ? 16.832 4.669 -47.943 1.00 84.38 174 ALA A C 1
ATOM 1352 O O . ALA A 1 174 ? 16.412 5.796 -48.176 1.00 84.38 174 ALA A O 1
ATOM 1353 N N . TRP A 1 175 ? 18.116 4.437 -47.665 1.00 87.75 175 TRP A N 1
ATOM 1354 C CA . TRP A 1 175 ? 19.105 5.507 -47.598 1.00 87.75 175 TRP A CA 1
ATOM 1355 C C . TRP A 1 175 ? 19.296 6.231 -48.926 1.00 87.75 175 TRP A C 1
ATOM 1357 O O . TRP A 1 175 ? 19.303 7.453 -48.915 1.00 87.75 175 TRP A O 1
ATOM 1367 N N . ARG A 1 176 ? 19.382 5.506 -50.050 1.00 89.56 176 ARG A N 1
ATOM 1368 C CA . ARG A 1 176 ? 19.461 6.101 -51.394 1.00 89.56 176 ARG A CA 1
ATOM 1369 C C . ARG A 1 176 ? 18.253 6.972 -51.720 1.00 89.56 176 ARG A C 1
ATOM 1371 O O . ARG A 1 176 ? 18.417 8.018 -52.330 1.00 89.56 176 ARG A O 1
ATOM 1378 N N . ARG A 1 177 ? 17.052 6.551 -51.308 1.00 86.00 177 ARG A N 1
ATOM 1379 C CA . ARG A 1 177 ? 15.825 7.342 -51.501 1.00 86.00 177 ARG A CA 1
ATOM 1380 C C . ARG A 1 177 ? 15.874 8.671 -50.749 1.00 86.00 177 ARG A C 1
ATOM 1382 O O . ARG A 1 177 ? 15.448 9.677 -51.293 1.00 86.00 177 ARG A O 1
ATOM 1389 N N . ASN A 1 178 ? 16.408 8.665 -49.529 1.00 85.19 178 ASN A N 1
ATOM 1390 C CA . ASN A 1 178 ? 16.465 9.860 -48.685 1.00 85.19 178 ASN A CA 1
ATOM 1391 C C . ASN A 1 178 ? 17.708 10.725 -48.947 1.00 85.19 178 ASN A C 1
ATOM 1393 O O . ASN A 1 178 ? 17.700 11.905 -48.633 1.00 85.19 178 ASN A O 1
ATOM 1397 N N . HIS A 1 179 ? 18.771 10.137 -49.498 1.00 90.00 179 HIS A N 1
ATOM 1398 C CA . HIS A 1 179 ? 20.043 10.797 -49.780 1.00 90.00 179 HIS A CA 1
ATOM 1399 C C . HIS A 1 179 ? 20.534 10.380 -51.179 1.00 90.00 179 HIS A C 1
ATOM 1401 O O . HIS A 1 179 ? 21.415 9.521 -51.313 1.00 90.00 179 HIS A O 1
ATOM 1407 N N . PRO A 1 180 ? 19.933 10.929 -52.250 1.00 87.38 180 PRO A N 1
ATOM 1408 C CA . PRO A 1 180 ? 20.230 10.521 -53.623 1.00 87.38 180 PRO A CA 1
ATOM 1409 C C . PRO A 1 180 ? 21.612 10.986 -54.098 1.00 87.38 180 PRO A C 1
ATOM 1411 O O . PRO A 1 180 ? 22.148 10.420 -55.047 1.00 87.38 180 PRO A O 1
ATOM 1414 N N . HIS A 1 181 ? 22.219 11.958 -53.417 1.00 88.12 181 HIS A N 1
ATOM 1415 C CA . HIS A 1 181 ? 23.522 12.509 -53.768 1.00 88.12 181 HIS A CA 1
ATOM 1416 C C . HIS A 1 181 ? 24.659 11.488 -53.587 1.00 88.12 181 HIS A C 1
ATOM 1418 O O . HIS A 1 181 ? 24.878 10.961 -52.490 1.00 88.12 181 HIS A O 1
ATOM 1424 N N . LEU A 1 182 ? 25.401 11.234 -54.668 1.00 88.94 182 LEU A N 1
ATOM 1425 C CA . LEU A 1 182 ? 26.647 10.470 -54.660 1.00 88.94 182 LEU A CA 1
ATOM 1426 C C . LEU A 1 182 ? 27.819 11.409 -54.374 1.00 88.94 182 LEU A C 1
ATOM 1428 O O . LEU A 1 182 ? 28.013 12.393 -55.077 1.00 88.94 182 LEU A O 1
ATOM 1432 N N . GLY A 1 183 ? 28.629 11.078 -53.376 1.00 88.56 183 GLY A N 1
ATOM 1433 C CA . GLY A 1 183 ? 29.841 11.824 -53.067 1.00 88.56 183 GLY A CA 1
ATOM 1434 C C . GLY A 1 183 ? 30.856 10.994 -52.293 1.00 88.56 183 GLY A C 1
ATOM 1435 O O . GLY A 1 183 ? 30.621 9.837 -51.933 1.00 88.56 183 GLY A O 1
ATOM 1436 N N . THR A 1 184 ? 32.016 11.589 -52.041 1.00 92.31 184 THR A N 1
ATOM 1437 C CA . THR A 1 184 ? 33.103 10.939 -51.306 1.00 92.31 184 THR A CA 1
ATOM 1438 C C . THR A 1 184 ? 32.821 10.993 -49.809 1.00 92.31 184 THR A C 1
ATOM 1440 O O . THR A 1 184 ? 32.763 12.066 -49.218 1.00 92.31 184 THR A O 1
ATOM 1443 N N . CYS A 1 185 ? 32.658 9.831 -49.174 1.00 87.56 185 CYS A N 1
ATOM 1444 C CA . CYS A 1 185 ? 32.406 9.755 -47.735 1.00 87.56 185 CYS A CA 1
ATOM 1445 C C . CYS A 1 185 ? 33.597 10.290 -46.921 1.00 87.56 185 CYS A C 1
ATOM 1447 O O . CYS A 1 185 ? 34.701 9.757 -47.038 1.00 87.56 185 CYS A O 1
ATOM 1449 N N . GLY A 1 186 ? 33.365 11.240 -46.009 1.00 82.69 186 GLY A N 1
ATOM 1450 C CA . GLY A 1 186 ? 34.415 11.824 -45.159 1.00 82.69 186 GLY A CA 1
ATOM 1451 C C . GLY A 1 186 ? 35.130 10.827 -44.231 1.00 82.69 186 GLY A C 1
ATOM 1452 O O . GLY A 1 186 ? 36.241 11.082 -43.775 1.00 82.69 186 GLY A O 1
ATOM 1453 N N . MET A 1 187 ? 34.529 9.657 -43.984 1.00 81.19 187 MET A N 1
ATOM 1454 C CA . MET A 1 187 ? 35.103 8.599 -43.140 1.00 81.19 187 MET A CA 1
ATOM 1455 C C . MET A 1 187 ? 35.847 7.526 -43.946 1.00 81.19 187 MET A C 1
ATOM 1457 O O . MET A 1 187 ? 37.035 7.310 -43.727 1.00 81.19 187 MET A O 1
ATOM 1461 N N . CYS A 1 188 ? 35.164 6.844 -44.873 1.00 81.75 188 CYS A N 1
ATOM 1462 C CA . CYS A 1 188 ? 35.746 5.715 -45.612 1.00 81.75 188 CYS A CA 1
ATOM 1463 C C . CYS A 1 188 ? 36.340 6.098 -46.974 1.00 81.75 188 CYS A C 1
ATOM 1465 O O . CYS A 1 188 ? 36.897 5.235 -47.646 1.00 81.75 188 CYS A O 1
ATOM 1467 N N . ARG A 1 189 ? 36.198 7.361 -47.404 1.00 84.44 189 ARG A N 1
ATOM 1468 C CA . ARG A 1 189 ? 36.666 7.909 -48.693 1.00 84.44 189 ARG A CA 1
ATOM 1469 C C . ARG A 1 189 ? 36.155 7.192 -49.948 1.00 84.44 189 ARG A C 1
ATOM 1471 O O . ARG A 1 189 ? 36.618 7.465 -51.047 1.00 84.44 189 ARG A O 1
ATOM 1478 N N . GLN A 1 190 ? 35.175 6.305 -49.805 1.00 82.56 190 GLN A N 1
ATOM 1479 C CA . GLN A 1 190 ? 34.525 5.640 -50.929 1.00 82.56 190 GLN A CA 1
ATOM 1480 C C . GLN A 1 190 ? 33.440 6.540 -51.526 1.00 82.56 190 GLN A C 1
ATOM 1482 O O . GLN A 1 190 ? 32.721 7.219 -50.784 1.00 82.56 190 GLN A O 1
ATOM 1487 N N . SER A 1 191 ? 33.288 6.486 -52.852 1.00 88.31 191 SER A N 1
ATOM 1488 C CA . SER A 1 191 ? 32.178 7.134 -53.558 1.00 88.31 191 SER A CA 1
ATOM 1489 C C . SER A 1 191 ? 30.873 6.392 -53.259 1.00 88.31 191 SER A C 1
ATOM 1491 O O . SER A 1 191 ? 30.703 5.224 -53.626 1.00 88.31 191 SER A O 1
ATOM 1493 N N . ARG A 1 192 ? 29.984 7.029 -52.489 1.00 88.69 192 ARG A N 1
ATOM 1494 C CA . ARG A 1 192 ? 28.753 6.441 -51.936 1.00 88.69 192 ARG A CA 1
ATOM 1495 C C . ARG A 1 192 ? 27.648 7.489 -51.835 1.00 88.69 192 ARG A C 1
ATOM 1497 O O . ARG A 1 192 ? 27.898 8.683 -51.907 1.00 88.69 192 ARG A O 1
ATOM 1504 N N . HIS A 1 193 ? 26.422 7.034 -51.587 1.00 89.56 193 HIS A N 1
ATOM 1505 C CA . HIS A 1 193 ? 25.338 7.926 -51.184 1.00 89.56 193 HIS A CA 1
ATOM 1506 C C . HIS A 1 193 ? 25.595 8.462 -49.768 1.00 89.56 193 HIS A C 1
ATOM 1508 O O . HIS A 1 193 ? 25.646 7.683 -48.804 1.00 89.56 193 HIS A O 1
ATOM 1514 N N . ILE A 1 194 ? 25.777 9.774 -49.650 1.00 92.62 194 ILE A N 1
ATOM 1515 C CA . ILE A 1 194 ? 26.154 10.476 -48.413 1.00 92.62 194 ILE A CA 1
ATOM 1516 C C . ILE A 1 194 ? 25.004 11.348 -47.915 1.00 92.62 194 ILE A C 1
ATOM 1518 O O . ILE A 1 194 ? 24.204 11.820 -48.714 1.00 92.62 194 ILE A O 1
ATOM 1522 N N . ASN A 1 195 ? 24.905 11.529 -46.599 1.00 89.31 195 ASN A N 1
ATOM 1523 C CA . ASN A 1 195 ? 23.993 12.514 -46.016 1.00 89.31 195 ASN A CA 1
ATOM 1524 C C . ASN A 1 195 ? 24.575 13.934 -46.070 1.00 89.31 195 ASN A C 1
ATOM 1526 O O . ASN A 1 195 ? 25.711 14.116 -46.503 1.00 89.31 195 ASN A O 1
ATOM 1530 N N . ASP A 1 196 ? 23.823 14.899 -45.543 1.00 87.56 196 ASP A N 1
ATOM 1531 C CA . ASP A 1 196 ? 24.215 16.314 -45.472 1.00 87.56 196 ASP A CA 1
ATOM 1532 C C . ASP A 1 196 ? 25.539 16.536 -44.715 1.00 87.56 196 ASP A C 1
ATOM 1534 O O . ASP A 1 196 ? 26.304 17.432 -45.052 1.00 87.56 196 ASP A O 1
ATOM 1538 N N . ASP A 1 197 ? 25.876 15.651 -43.766 1.00 85.06 197 ASP A N 1
ATOM 1539 C CA . ASP A 1 197 ? 27.158 15.667 -43.039 1.00 85.06 197 ASP A CA 1
ATOM 1540 C C . ASP A 1 197 ? 28.336 15.067 -43.843 1.00 85.06 197 ASP A C 1
ATOM 1542 O O . ASP A 1 197 ? 29.437 14.900 -43.318 1.00 85.06 197 ASP A O 1
ATOM 1546 N N . GLY A 1 198 ? 28.120 14.643 -45.091 1.00 87.38 198 GLY A N 1
ATOM 1547 C CA . GLY A 1 198 ? 29.152 14.044 -45.941 1.00 87.38 198 GLY A CA 1
ATOM 1548 C C . GLY A 1 198 ? 29.529 12.595 -45.594 1.00 87.38 198 GLY A C 1
ATOM 1549 O O . GLY A 1 198 ? 30.590 12.107 -45.994 1.00 87.38 198 GLY A O 1
ATOM 1550 N N . ILE A 1 199 ? 28.690 11.871 -44.844 1.00 88.25 199 ILE A N 1
ATOM 1551 C CA . ILE A 1 199 ? 28.980 10.525 -44.327 1.00 88.25 199 ILE A CA 1
ATOM 1552 C C . ILE A 1 199 ? 28.056 9.480 -44.970 1.00 88.25 199 ILE A C 1
ATOM 1554 O O . ILE A 1 199 ? 26.835 9.623 -45.045 1.00 88.25 199 ILE A O 1
ATOM 1558 N N . CYS A 1 200 ? 28.624 8.355 -45.410 1.00 87.69 200 CYS A N 1
ATOM 1559 C CA . CYS A 1 200 ? 27.824 7.255 -45.943 1.00 87.69 200 CYS A CA 1
ATOM 1560 C C . CYS A 1 200 ? 27.075 6.500 -44.832 1.00 87.69 200 CYS A C 1
ATOM 1562 O O . CYS A 1 200 ? 27.489 6.452 -43.669 1.00 87.69 200 CYS A O 1
ATOM 1564 N N . ARG A 1 201 ? 25.990 5.815 -45.205 1.00 85.62 201 ARG A N 1
ATOM 1565 C CA . ARG A 1 201 ? 25.162 5.033 -44.272 1.00 85.62 201 ARG A CA 1
ATOM 1566 C C . ARG A 1 201 ? 25.965 4.095 -43.366 1.00 85.62 201 ARG A C 1
ATOM 1568 O O . ARG A 1 201 ? 25.665 3.993 -42.178 1.00 85.62 201 ARG A O 1
ATOM 1575 N N . LEU A 1 202 ? 26.935 3.375 -43.936 1.00 82.88 202 LEU A N 1
ATOM 1576 C CA . LEU A 1 202 ? 27.733 2.383 -43.214 1.00 82.88 202 LEU A CA 1
ATOM 1577 C C . LEU A 1 202 ? 28.535 3.049 -42.090 1.00 82.88 202 LEU A C 1
ATOM 1579 O O . LEU A 1 202 ? 28.381 2.680 -40.924 1.00 82.88 202 LEU A O 1
ATOM 1583 N N . CYS A 1 203 ? 29.282 4.099 -42.432 1.00 81.00 203 CYS A N 1
ATOM 1584 C CA . CYS A 1 203 ? 30.053 4.905 -41.489 1.00 81.00 203 CYS A CA 1
ATOM 1585 C C . CYS A 1 203 ? 29.177 5.567 -40.420 1.00 81.00 203 CYS A C 1
ATOM 1587 O O . CYS A 1 203 ? 29.594 5.664 -39.272 1.00 81.00 203 CYS A O 1
ATOM 1589 N N . ARG A 1 204 ? 27.943 5.967 -40.757 1.00 81.62 204 ARG A N 1
ATOM 1590 C CA . ARG A 1 204 ? 26.998 6.545 -39.788 1.00 81.62 204 ARG A CA 1
ATOM 1591 C C . ARG A 1 204 ? 26.433 5.514 -38.805 1.00 81.62 204 ARG A C 1
ATOM 1593 O O . ARG A 1 204 ? 26.120 5.856 -37.667 1.00 81.62 204 ARG A O 1
ATOM 1600 N N . LYS A 1 205 ? 26.222 4.263 -39.230 1.00 75.19 205 LYS A N 1
ATOM 1601 C CA . LYS A 1 205 ? 25.500 3.254 -38.429 1.00 75.19 205 LYS A CA 1
ATOM 1602 C C . LYS A 1 205 ? 26.398 2.352 -37.590 1.00 75.19 205 LYS A C 1
ATOM 1604 O O . LYS A 1 205 ? 25.942 1.883 -36.551 1.00 75.19 205 LYS A O 1
ATOM 1609 N N . GLN A 1 206 ? 27.647 2.132 -37.983 1.00 69.06 206 GLN A N 1
ATOM 1610 C CA . GLN A 1 206 ? 28.582 1.316 -37.206 1.00 69.06 206 GLN A CA 1
ATOM 1611 C C . GLN A 1 206 ? 28.922 1.872 -35.801 1.00 69.06 206 GLN A C 1
ATOM 1613 O O . GLN A 1 206 ? 28.952 1.066 -34.869 1.00 69.06 206 GLN A O 1
ATOM 1618 N N . PRO A 1 207 ? 29.074 3.199 -35.568 1.00 65.69 207 PRO A N 1
ATOM 1619 C CA . PRO A 1 207 ? 29.343 3.713 -34.220 1.00 65.69 207 PRO A CA 1
ATOM 1620 C C . PRO A 1 207 ? 28.240 3.405 -33.194 1.00 65.69 207 PRO A C 1
ATOM 1622 O O . PRO A 1 207 ? 28.494 3.443 -31.994 1.00 65.69 207 PRO A O 1
ATOM 1625 N N . LEU A 1 208 ? 27.024 3.055 -33.637 1.00 64.06 208 LEU A N 1
ATOM 1626 C CA . LEU A 1 208 ? 25.918 2.661 -32.753 1.00 64.06 208 LEU A CA 1
ATOM 1627 C C . LEU A 1 208 ? 26.133 1.304 -32.058 1.00 64.06 208 LEU A C 1
ATOM 1629 O O . LEU A 1 208 ? 25.399 0.991 -31.121 1.00 64.06 208 LEU A O 1
ATOM 1633 N N . TRP A 1 209 ? 27.090 0.499 -32.524 1.00 54.78 209 TRP A N 1
ATOM 1634 C CA . TRP A 1 209 ? 27.402 -0.838 -32.000 1.00 54.78 209 TRP A CA 1
ATOM 1635 C C . TRP A 1 209 ? 28.706 -0.874 -31.204 1.00 54.78 209 TRP A C 1
ATOM 1637 O O . TRP A 1 209 ? 29.042 -1.897 -30.611 1.00 54.78 209 TRP A O 1
ATOM 1647 N N . LEU A 1 210 ? 29.424 0.247 -31.176 1.00 58.03 210 LEU A N 1
ATOM 1648 C CA . LEU A 1 210 ? 30.671 0.392 -30.449 1.00 58.03 210 LEU A CA 1
ATOM 1649 C C . LEU A 1 210 ? 30.419 1.067 -29.089 1.00 58.03 210 LEU A C 1
ATOM 1651 O O . LEU A 1 210 ? 29.552 1.946 -28.988 1.00 58.03 210 LEU A O 1
ATOM 1655 N N . PRO A 1 211 ? 31.161 0.676 -28.036 1.00 53.72 211 PRO A N 1
ATOM 1656 C CA . PRO A 1 211 ? 31.178 1.400 -26.767 1.00 53.72 211 PRO A CA 1
ATOM 1657 C C . PRO A 1 211 ? 31.527 2.882 -26.977 1.00 53.72 211 PRO A C 1
ATOM 1659 O O . PRO A 1 211 ? 32.268 3.207 -27.905 1.00 53.72 211 PRO A O 1
ATOM 1662 N N . ASP A 1 212 ? 31.031 3.778 -26.115 1.00 53.34 212 ASP A N 1
ATOM 1663 C CA . ASP A 1 212 ? 31.307 5.226 -26.193 1.00 53.34 212 ASP A CA 1
ATOM 1664 C C . ASP A 1 212 ? 32.814 5.533 -26.295 1.00 53.34 212 ASP A C 1
ATOM 1666 O O . ASP A 1 212 ? 33.217 6.389 -27.079 1.00 53.34 212 ASP A O 1
ATOM 1670 N N . THR A 1 213 ? 33.649 4.752 -25.603 1.00 53.53 213 THR A N 1
ATOM 1671 C CA . THR A 1 213 ? 35.116 4.863 -25.598 1.00 53.53 213 THR A CA 1
ATOM 1672 C C . THR A 1 213 ? 35.780 4.581 -26.949 1.00 53.53 213 THR A C 1
ATOM 1674 O O . THR A 1 213 ? 36.878 5.064 -27.192 1.00 53.53 213 THR A O 1
ATOM 1677 N N . ALA A 1 214 ? 35.126 3.837 -27.847 1.00 55.25 214 ALA A N 1
ATOM 1678 C CA . ALA A 1 214 ? 35.669 3.455 -29.154 1.00 55.25 214 ALA A CA 1
ATOM 1679 C C . ALA A 1 214 ? 35.157 4.335 -30.312 1.00 55.25 214 ALA A C 1
ATOM 1681 O O . ALA A 1 214 ? 35.608 4.185 -31.448 1.00 55.25 214 ALA A O 1
ATOM 1682 N N . ARG A 1 215 ? 34.213 5.259 -30.063 1.00 58.00 215 ARG A N 1
ATOM 1683 C CA . ARG A 1 215 ? 33.669 6.129 -31.125 1.00 58.00 215 ARG A CA 1
ATOM 1684 C C . ARG A 1 215 ? 34.663 7.179 -31.608 1.00 58.00 215 ARG A C 1
ATOM 1686 O O . ARG A 1 215 ? 34.644 7.496 -32.793 1.00 58.00 215 ARG A O 1
ATOM 1693 N N . ALA A 1 216 ? 35.521 7.685 -30.720 1.00 59.28 216 ALA A N 1
ATOM 1694 C CA . ALA A 1 216 ? 36.499 8.725 -31.046 1.00 59.28 216 ALA A CA 1
ATOM 1695 C C . ALA A 1 216 ? 37.581 8.240 -32.033 1.00 59.28 216 ALA A C 1
ATOM 1697 O O . ALA A 1 216 ? 38.065 9.015 -32.851 1.00 59.28 216 ALA A O 1
ATOM 1698 N N . GLU A 1 217 ? 37.908 6.945 -32.019 1.00 64.25 217 GLU A N 1
ATOM 1699 C CA . GLU A 1 217 ? 38.958 6.348 -32.863 1.00 64.25 217 GLU A CA 1
ATOM 1700 C C . GLU A 1 217 ? 38.410 5.685 -34.141 1.00 64.25 217 GLU A C 1
ATOM 1702 O O . GLU A 1 217 ? 39.170 5.219 -34.993 1.00 64.25 217 GLU A O 1
ATOM 1707 N N . LEU A 1 218 ? 37.083 5.649 -34.311 1.00 65.69 218 LEU A N 1
ATOM 1708 C CA . LEU A 1 218 ? 36.428 4.884 -35.373 1.00 65.69 218 LEU A CA 1
ATOM 1709 C C . LEU A 1 218 ? 36.816 5.354 -36.777 1.00 65.69 218 LEU A C 1
ATOM 1711 O O . LEU A 1 218 ? 36.973 4.532 -37.677 1.00 65.69 218 LEU A O 1
ATOM 1715 N N . ALA A 1 219 ? 36.975 6.662 -36.970 1.00 64.44 219 ALA A N 1
ATOM 1716 C CA . ALA A 1 219 ? 37.346 7.212 -38.267 1.00 64.44 219 ALA A CA 1
ATOM 1717 C C . ALA A 1 219 ? 38.734 6.714 -38.706 1.00 64.44 219 ALA A C 1
ATOM 1719 O O . ALA A 1 219 ? 38.913 6.345 -39.864 1.00 64.44 219 ALA A O 1
ATOM 1720 N N . GLU A 1 220 ? 39.697 6.643 -37.782 1.00 67.56 220 GLU A N 1
ATOM 1721 C CA . GLU A 1 220 ? 41.043 6.134 -38.069 1.00 67.56 220 GLU A CA 1
ATOM 1722 C C . GLU A 1 220 ? 41.053 4.615 -38.244 1.00 67.56 220 GLU A C 1
ATOM 1724 O O . GLU A 1 220 ? 41.676 4.100 -39.171 1.00 67.56 220 GLU A O 1
ATOM 1729 N N . HIS A 1 221 ? 40.292 3.896 -37.420 1.00 69.56 221 HIS A N 1
ATOM 1730 C CA . HIS A 1 221 ? 40.150 2.449 -37.541 1.00 69.56 221 HIS A CA 1
ATOM 1731 C C . HIS A 1 221 ? 39.550 2.038 -38.895 1.00 69.56 221 HIS A C 1
ATOM 1733 O O . HIS A 1 221 ? 40.102 1.176 -39.575 1.00 69.56 221 HIS A O 1
ATOM 1739 N N . VAL A 1 222 ? 38.463 2.691 -39.324 1.00 70.06 222 VAL A N 1
ATOM 1740 C CA . VAL A 1 222 ? 37.817 2.439 -40.624 1.00 70.06 222 VAL A CA 1
ATOM 1741 C C . VAL A 1 222 ? 38.760 2.747 -41.783 1.00 70.06 222 VAL A C 1
ATOM 1743 O O . VAL A 1 222 ? 38.777 2.003 -42.761 1.00 70.06 222 VAL A O 1
ATOM 1746 N N . ARG A 1 223 ? 39.562 3.815 -41.680 1.00 67.62 223 ARG A N 1
ATOM 1747 C CA . ARG A 1 223 ? 40.563 4.151 -42.702 1.00 67.62 223 ARG A CA 1
ATOM 1748 C C . ARG A 1 223 ? 41.667 3.106 -42.809 1.00 67.62 223 ARG A C 1
ATOM 1750 O O . ARG A 1 223 ? 42.105 2.822 -43.917 1.00 67.62 223 ARG A O 1
ATOM 1757 N N . ARG A 1 224 ? 42.122 2.558 -41.680 1.00 66.25 224 ARG A N 1
ATOM 1758 C CA . ARG A 1 224 ? 43.281 1.657 -41.635 1.00 66.25 224 ARG A CA 1
ATOM 1759 C C . ARG A 1 224 ? 42.931 0.191 -41.889 1.00 66.25 224 ARG A C 1
ATOM 1761 O O . ARG A 1 224 ? 43.690 -0.497 -42.558 1.00 66.25 224 ARG A O 1
ATOM 1768 N N . TRP A 1 225 ? 41.798 -0.276 -41.371 1.00 65.44 225 TRP A N 1
ATOM 1769 C CA . TRP A 1 225 ? 41.438 -1.701 -41.346 1.00 65.44 225 TRP A CA 1
ATOM 1770 C C . TRP A 1 225 ? 40.099 -2.012 -42.024 1.00 65.44 225 TRP A C 1
ATOM 1772 O O . TRP A 1 225 ? 39.717 -3.175 -42.147 1.00 65.44 225 TRP A O 1
ATOM 1782 N N . GLY A 1 226 ? 39.386 -0.988 -42.498 1.00 67.62 226 GLY A N 1
ATOM 1783 C CA . GLY A 1 226 ? 38.080 -1.144 -43.125 1.00 67.62 226 GLY A CA 1
ATOM 1784 C C . GLY A 1 226 ? 36.946 -1.381 -42.126 1.00 67.62 226 GLY A C 1
ATOM 1785 O O . GLY A 1 226 ? 37.077 -1.220 -40.913 1.00 67.62 226 GLY A O 1
ATOM 1786 N N . HIS A 1 227 ? 35.775 -1.723 -42.660 1.00 72.19 227 HIS A N 1
ATOM 1787 C CA . HIS A 1 227 ? 34.592 -2.038 -41.864 1.00 72.19 227 HIS A CA 1
ATOM 1788 C C . HIS A 1 227 ? 34.511 -3.545 -41.581 1.00 72.19 227 HIS A C 1
ATOM 1790 O O . HIS A 1 227 ? 34.777 -4.356 -42.467 1.00 72.19 227 HIS A O 1
ATOM 1796 N N . GLN A 1 228 ? 34.063 -3.927 -40.380 1.00 70.19 228 GLN A N 1
ATOM 1797 C CA . GLN A 1 228 ? 33.766 -5.327 -40.064 1.00 70.19 228 GLN A CA 1
ATOM 1798 C C . GLN A 1 228 ? 32.607 -5.839 -40.937 1.00 70.19 228 GLN A C 1
ATOM 1800 O O . GLN A 1 228 ? 31.612 -5.136 -41.127 1.00 70.19 228 GLN A O 1
ATOM 1805 N N . LEU A 1 229 ? 32.723 -7.073 -41.437 1.00 69.75 229 LEU A N 1
ATOM 1806 C CA . LEU A 1 229 ? 31.663 -7.765 -42.177 1.00 69.75 229 LEU A CA 1
ATOM 1807 C C . LEU A 1 229 ? 30.417 -7.973 -41.305 1.00 69.75 229 LEU A C 1
ATOM 1809 O O . LEU A 1 229 ? 30.513 -8.316 -40.127 1.00 69.75 229 LEU A O 1
ATOM 1813 N N . TYR A 1 230 ? 29.236 -7.800 -41.897 1.00 71.56 230 TYR A N 1
ATOM 1814 C CA . TYR A 1 230 ? 27.956 -7.988 -41.215 1.00 71.56 230 TYR A CA 1
ATOM 1815 C C . TYR A 1 230 ? 26.862 -8.429 -42.196 1.00 71.56 230 TYR A C 1
ATOM 1817 O O . TYR A 1 230 ? 26.986 -8.269 -43.413 1.00 71.56 230 TYR A O 1
ATOM 1825 N N . PHE A 1 231 ? 25.774 -8.985 -41.662 1.00 79.00 231 PHE A N 1
ATOM 1826 C CA . PHE A 1 231 ? 24.652 -9.473 -42.462 1.00 79.00 231 PHE A CA 1
ATOM 1827 C C . PHE A 1 231 ? 23.679 -8.358 -42.863 1.00 79.00 231 PHE A C 1
ATOM 1829 O O . PHE A 1 231 ? 23.410 -7.430 -42.093 1.00 79.00 231 PHE A O 1
ATOM 1836 N N . ALA A 1 232 ? 23.127 -8.458 -44.074 1.00 75.38 232 ALA A N 1
ATOM 1837 C CA . ALA A 1 232 ? 22.104 -7.548 -44.574 1.00 75.38 232 ALA A CA 1
ATOM 1838 C C . ALA A 1 232 ? 20.910 -7.468 -43.602 1.00 75.38 232 ALA A C 1
ATOM 1840 O O . ALA A 1 232 ? 20.534 -8.446 -42.964 1.00 75.38 232 ALA A O 1
ATOM 1841 N N . ASP A 1 233 ? 20.349 -6.265 -43.459 1.00 68.56 233 ASP A N 1
ATOM 1842 C CA . ASP A 1 233 ? 19.134 -5.974 -42.680 1.00 68.56 233 ASP A CA 1
ATOM 1843 C C . ASP A 1 233 ? 19.186 -6.251 -41.163 1.00 68.56 233 ASP A C 1
ATOM 1845 O O . ASP A 1 233 ? 18.205 -6.022 -40.453 1.00 68.56 233 ASP A O 1
ATOM 1849 N N . MET A 1 234 ? 20.372 -6.544 -40.618 1.00 65.75 234 MET A N 1
ATOM 1850 C CA . MET A 1 234 ? 20.673 -6.489 -39.175 1.00 65.75 234 MET A CA 1
ATOM 1851 C C . MET A 1 234 ? 20.391 -5.113 -38.539 1.00 65.75 234 MET A C 1
ATOM 1853 O O . MET A 1 234 ? 20.164 -5.005 -37.335 1.00 65.75 234 MET A O 1
ATOM 1857 N N . PHE A 1 235 ? 20.394 -4.048 -39.348 1.00 56.81 235 PHE A N 1
ATOM 1858 C CA . PHE A 1 235 ? 20.069 -2.682 -38.922 1.00 56.81 235 PHE A CA 1
ATOM 1859 C C . PHE A 1 235 ? 18.563 -2.404 -38.809 1.00 56.81 235 PHE A C 1
ATOM 1861 O O . PHE A 1 235 ? 18.184 -1.285 -38.454 1.00 56.81 235 PHE A O 1
ATOM 1868 N N . SER A 1 236 ? 17.705 -3.376 -39.131 1.00 54.84 236 SER A N 1
ATOM 1869 C CA . SER A 1 236 ? 16.276 -3.286 -38.839 1.00 54.84 236 SER A CA 1
ATOM 1870 C C . SER A 1 236 ? 16.060 -3.297 -37.320 1.00 54.84 236 SER A C 1
ATOM 1872 O O . SER A 1 236 ? 16.852 -3.855 -36.556 1.00 54.84 236 SER A O 1
ATOM 1874 N N . GLY A 1 237 ? 15.002 -2.632 -36.848 1.00 52.88 237 GLY A N 1
ATOM 1875 C CA . GLY A 1 237 ? 14.809 -2.322 -35.425 1.00 52.88 237 GLY A CA 1
ATOM 1876 C C . GLY A 1 237 ? 14.813 -3.523 -34.468 1.00 52.88 237 GLY A C 1
ATOM 1877 O O . GLY A 1 237 ? 14.914 -3.320 -33.262 1.00 52.88 237 GLY A O 1
ATOM 1878 N N . LEU A 1 238 ? 14.711 -4.762 -34.955 1.00 49.91 238 LEU A N 1
ATOM 1879 C CA . LEU A 1 238 ? 14.831 -5.969 -34.134 1.00 49.91 238 LEU A CA 1
ATOM 1880 C C . LEU A 1 238 ? 16.292 -6.258 -33.735 1.00 49.91 238 LEU A C 1
ATOM 1882 O O . LEU A 1 238 ? 16.564 -6.469 -32.556 1.00 49.91 238 LEU A O 1
ATOM 1886 N N . GLY A 1 239 ? 17.241 -6.183 -34.677 1.00 51.19 239 GLY A N 1
ATOM 1887 C CA . GLY A 1 239 ? 18.658 -6.486 -34.426 1.00 51.19 239 GLY A CA 1
ATOM 1888 C C . GLY A 1 239 ? 19.314 -5.502 -33.455 1.00 51.19 239 GLY A C 1
ATOM 1889 O O . GLY A 1 239 ? 20.025 -5.906 -32.538 1.00 51.19 239 GLY A O 1
ATOM 1890 N N . VAL A 1 240 ? 18.980 -4.213 -33.573 1.00 54.50 240 VAL A N 1
ATOM 1891 C CA . VAL A 1 240 ? 19.436 -3.165 -32.640 1.00 54.50 240 VAL A CA 1
ATOM 1892 C C . VAL A 1 240 ? 18.859 -3.368 -31.233 1.00 54.50 240 VAL A C 1
ATOM 1894 O O . VAL A 1 240 ? 19.550 -3.124 -30.245 1.00 54.50 240 VAL A O 1
ATOM 1897 N N . ARG A 1 241 ? 17.605 -3.827 -31.115 1.00 52.72 241 ARG A N 1
ATOM 1898 C CA . ARG A 1 241 ? 16.969 -4.107 -29.816 1.00 52.72 241 ARG A CA 1
ATOM 1899 C C . ARG A 1 241 ? 17.605 -5.311 -29.124 1.00 52.72 241 ARG A C 1
ATOM 1901 O O . ARG A 1 241 ? 17.942 -5.206 -27.949 1.00 52.72 241 ARG A O 1
ATOM 1908 N N . VAL A 1 242 ? 17.832 -6.401 -29.857 1.00 52.59 242 VAL A N 1
ATOM 1909 C CA . VAL A 1 242 ? 18.479 -7.616 -29.331 1.00 52.59 242 VAL A CA 1
ATOM 1910 C C . VAL A 1 242 ? 19.923 -7.333 -28.916 1.00 52.59 242 VAL A C 1
ATOM 1912 O O . VAL A 1 242 ? 20.332 -7.718 -27.825 1.00 52.59 242 VAL A O 1
ATOM 1915 N N . ALA A 1 243 ? 20.681 -6.588 -29.721 1.00 53.47 243 ALA A N 1
ATOM 1916 C CA . ALA A 1 243 ? 22.056 -6.232 -29.386 1.00 53.47 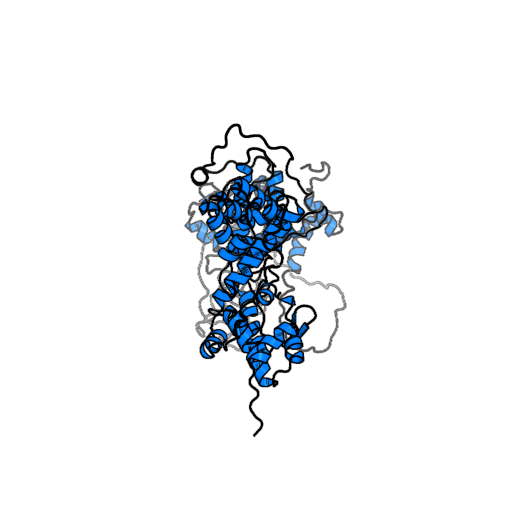243 ALA A CA 1
ATOM 1917 C C . ALA A 1 243 ? 22.157 -5.283 -28.186 1.00 53.47 243 ALA A C 1
ATOM 1919 O O . ALA A 1 243 ? 23.007 -5.477 -27.320 1.00 53.47 243 ALA A O 1
ATOM 1920 N N . ARG A 1 244 ? 21.258 -4.292 -28.080 1.00 55.19 244 ARG A N 1
ATOM 1921 C CA . ARG A 1 244 ? 21.167 -3.430 -26.890 1.00 55.19 244 ARG A CA 1
ATOM 1922 C C . ARG A 1 244 ? 20.778 -4.220 -25.644 1.00 55.19 244 ARG A C 1
ATOM 1924 O O . ARG A 1 244 ? 21.361 -3.981 -24.592 1.00 55.19 244 ARG A O 1
ATOM 1931 N N . ALA A 1 245 ? 19.847 -5.166 -25.760 1.00 53.97 245 ALA A N 1
ATOM 1932 C CA . ALA A 1 245 ? 19.463 -6.045 -24.659 1.00 53.97 245 ALA A CA 1
ATOM 1933 C C . ALA A 1 245 ? 20.635 -6.938 -24.214 1.00 53.97 245 ALA A C 1
ATOM 1935 O O . ALA A 1 245 ? 20.939 -6.989 -23.026 1.00 53.97 245 ALA A O 1
ATOM 1936 N N . ALA A 1 246 ? 21.358 -7.551 -25.156 1.00 54.38 246 ALA A N 1
ATOM 1937 C CA . ALA A 1 246 ? 22.529 -8.377 -24.868 1.00 54.38 246 ALA A CA 1
ATOM 1938 C C . ALA A 1 246 ? 23.690 -7.564 -24.265 1.00 54.38 246 ALA A C 1
ATOM 1940 O O . ALA A 1 246 ? 24.334 -8.014 -23.319 1.00 54.38 246 ALA A O 1
ATOM 1941 N N . ALA A 1 247 ? 23.939 -6.346 -24.755 1.00 55.28 247 ALA A N 1
ATOM 1942 C CA . ALA A 1 247 ? 24.939 -5.442 -24.188 1.00 55.28 247 ALA A CA 1
ATOM 1943 C C . ALA A 1 247 ? 24.552 -4.959 -22.779 1.00 55.28 247 ALA A C 1
ATOM 1945 O O . ALA A 1 247 ? 25.407 -4.895 -21.897 1.00 55.28 247 ALA A O 1
ATOM 1946 N N . ALA A 1 248 ? 23.269 -4.663 -22.540 1.00 54.41 248 ALA A N 1
ATOM 1947 C CA . ALA A 1 248 ? 22.759 -4.319 -21.215 1.00 54.41 248 ALA A CA 1
ATOM 1948 C C . ALA A 1 248 ? 22.859 -5.505 -20.241 1.00 54.41 248 ALA A C 1
ATOM 1950 O O . ALA A 1 248 ? 23.261 -5.323 -19.095 1.00 54.41 248 ALA A O 1
ATOM 1951 N N . GLN A 1 249 ? 22.563 -6.723 -20.700 1.00 54.59 249 GLN A N 1
ATOM 1952 C CA . GLN A 1 249 ? 22.710 -7.944 -19.910 1.00 54.59 249 GLN A CA 1
ATOM 1953 C C . GLN A 1 249 ? 24.180 -8.244 -19.592 1.00 54.59 249 GLN A C 1
ATOM 1955 O O . GLN A 1 249 ? 24.496 -8.554 -18.449 1.00 54.59 249 GLN A O 1
ATOM 1960 N N . ARG A 1 250 ? 25.102 -8.060 -20.547 1.00 52.91 250 ARG A N 1
ATOM 1961 C CA . ARG A 1 250 ? 26.548 -8.166 -20.285 1.00 52.91 250 ARG A CA 1
ATOM 1962 C C . ARG A 1 250 ? 27.039 -7.116 -19.289 1.00 52.91 250 ARG A C 1
ATOM 1964 O O . ARG A 1 250 ? 27.824 -7.465 -18.422 1.00 52.91 250 ARG A O 1
ATOM 1971 N N . ARG A 1 251 ? 26.554 -5.866 -19.350 1.00 55.06 251 ARG A N 1
ATOM 1972 C CA . ARG A 1 251 ? 26.865 -4.855 -18.318 1.00 55.06 251 ARG A CA 1
ATOM 1973 C C . ARG A 1 251 ? 26.363 -5.281 -16.941 1.00 55.06 251 ARG A C 1
ATOM 1975 O O . ARG A 1 251 ? 27.111 -5.156 -15.987 1.00 55.06 251 ARG A O 1
ATOM 1982 N N . ARG A 1 252 ? 25.146 -5.831 -16.844 1.00 53.81 252 ARG A N 1
ATOM 1983 C CA . ARG A 1 252 ? 24.615 -6.366 -15.575 1.00 53.81 252 ARG A CA 1
ATOM 1984 C C . ARG A 1 252 ? 25.483 -7.490 -15.009 1.00 53.81 252 ARG A C 1
ATOM 1986 O O . ARG A 1 252 ? 25.692 -7.522 -13.810 1.00 53.81 252 ARG A O 1
ATOM 1993 N N . LEU A 1 253 ? 26.002 -8.371 -15.865 1.00 55.31 253 LEU A N 1
ATOM 1994 C CA . LEU A 1 253 ? 26.888 -9.468 -15.456 1.00 55.31 253 LEU A CA 1
ATOM 1995 C C . LEU A 1 253 ? 28.315 -9.008 -15.107 1.00 55.31 253 LEU A C 1
ATOM 1997 O O . LEU A 1 253 ? 29.031 -9.740 -14.438 1.00 55.31 253 LEU A O 1
ATOM 2001 N N . LEU A 1 254 ? 28.732 -7.821 -15.562 1.00 51.91 254 LEU A N 1
ATOM 2002 C CA . LEU A 1 254 ? 30.046 -7.229 -15.275 1.00 51.91 254 LEU A CA 1
ATOM 2003 C C . LEU A 1 254 ? 30.047 -6.318 -14.034 1.00 51.91 254 LEU A C 1
ATOM 2005 O O . LEU A 1 254 ? 31.118 -5.999 -13.528 1.00 51.91 254 LEU A O 1
ATOM 2009 N N . ILE A 1 255 ? 28.880 -5.903 -13.528 1.00 53.06 255 ILE A N 1
ATOM 2010 C CA . ILE A 1 255 ? 28.763 -5.218 -12.232 1.00 53.06 255 ILE A CA 1
ATOM 2011 C C . ILE A 1 255 ? 28.728 -6.306 -11.149 1.00 53.06 255 ILE A C 1
ATOM 2013 O O . ILE A 1 255 ? 27.671 -6.693 -10.665 1.00 53.06 255 ILE A O 1
ATOM 2017 N N . THR A 1 256 ? 29.894 -6.863 -10.820 1.00 44.34 256 THR A N 1
ATOM 2018 C CA . THR A 1 256 ? 30.067 -7.828 -9.716 1.00 44.34 256 THR A CA 1
ATOM 2019 C C . THR A 1 256 ? 30.549 -7.174 -8.425 1.00 44.34 256 THR A C 1
ATOM 2021 O O . THR A 1 256 ? 30.629 -7.843 -7.400 1.00 44.34 256 THR A O 1
ATOM 2024 N N . HIS A 1 257 ? 30.851 -5.875 -8.447 1.00 49.66 257 HIS A N 1
ATOM 2025 C CA . HIS A 1 257 ? 31.206 -5.129 -7.245 1.00 49.66 257 HIS A CA 1
ATOM 2026 C C . HIS A 1 257 ? 30.023 -4.248 -6.835 1.00 49.66 257 HIS A C 1
ATOM 2028 O O . HIS A 1 257 ? 29.619 -3.398 -7.636 1.00 49.66 257 HIS A O 1
ATOM 2034 N N . PRO A 1 258 ? 29.449 -4.434 -5.629 1.00 56.22 258 PRO A N 1
ATOM 2035 C CA . PRO A 1 258 ? 28.463 -3.499 -5.111 1.00 56.22 258 PRO A CA 1
ATOM 2036 C C . PRO A 1 258 ? 29.111 -2.114 -5.059 1.00 56.22 258 PRO A C 1
ATOM 2038 O O . PRO A 1 258 ? 30.216 -1.962 -4.533 1.00 56.22 258 PRO A O 1
ATOM 2041 N N . ILE A 1 259 ? 28.451 -1.111 -5.645 1.00 60.03 259 ILE A N 1
ATOM 2042 C CA . ILE A 1 259 ? 28.890 0.279 -5.497 1.00 60.03 259 ILE A CA 1
ATOM 2043 C C . ILE A 1 259 ? 28.892 0.567 -3.989 1.00 60.03 259 ILE A C 1
ATOM 2045 O O . ILE A 1 259 ? 27.896 0.245 -3.332 1.00 60.03 259 ILE A O 1
ATOM 2049 N N . PRO A 1 260 ? 29.982 1.110 -3.415 1.00 66.81 260 PRO A N 1
ATOM 2050 C CA . PRO A 1 260 ? 30.022 1.397 -1.989 1.00 66.81 260 PRO A CA 1
ATOM 2051 C C . PRO A 1 260 ? 28.823 2.278 -1.607 1.00 66.81 260 PRO A C 1
ATOM 2053 O O . PRO A 1 260 ? 28.517 3.231 -2.335 1.00 66.81 260 PRO A O 1
ATOM 2056 N N . PRO A 1 261 ? 28.119 1.955 -0.506 1.00 74.00 261 PRO A N 1
ATOM 2057 C CA . PRO A 1 261 ? 26.936 2.696 -0.103 1.00 74.00 261 PRO A CA 1
ATOM 2058 C C . PRO A 1 261 ? 27.314 4.155 0.141 1.00 74.00 261 PRO A C 1
ATOM 2060 O O . PRO A 1 261 ? 28.255 4.456 0.877 1.00 74.00 261 PRO A O 1
ATOM 2063 N N . ARG A 1 262 ? 26.575 5.065 -0.494 1.00 83.94 262 ARG A N 1
ATOM 2064 C CA . ARG A 1 262 ? 26.659 6.497 -0.203 1.00 83.94 262 ARG A CA 1
ATOM 2065 C C . ARG A 1 262 ? 25.615 6.860 0.838 1.00 83.94 262 ARG A C 1
ATOM 2067 O O . ARG A 1 262 ? 24.518 6.302 0.846 1.00 83.94 262 ARG A O 1
ATOM 2074 N N . HIS A 1 263 ? 25.965 7.807 1.697 1.00 86.31 263 HIS A N 1
ATOM 2075 C CA . HIS A 1 263 ? 25.068 8.356 2.703 1.00 86.31 263 HIS A CA 1
ATOM 2076 C C . HIS A 1 263 ? 24.829 9.837 2.421 1.00 86.31 263 HIS A C 1
ATOM 2078 O O . HIS A 1 263 ? 25.746 10.509 1.936 1.00 86.31 263 HIS A O 1
ATOM 2084 N N . PRO A 1 264 ? 23.627 10.356 2.726 1.00 89.81 264 PRO A N 1
ATOM 2085 C CA . PRO A 1 264 ? 23.367 11.778 2.595 1.00 89.81 264 PRO A CA 1
ATOM 2086 C C . PRO A 1 264 ? 24.326 12.571 3.485 1.00 89.81 264 PRO A C 1
ATOM 2088 O O . PRO A 1 264 ? 24.685 12.134 4.588 1.00 89.81 264 PRO A O 1
ATOM 2091 N N . VAL A 1 265 ? 24.734 13.750 3.017 1.00 90.31 265 VAL A N 1
ATOM 2092 C CA . VAL A 1 265 ? 25.509 14.664 3.858 1.00 90.31 265 VAL A CA 1
ATOM 2093 C C . VAL A 1 265 ? 24.675 15.069 5.076 1.00 90.31 265 VAL A C 1
ATOM 2095 O O . VAL A 1 265 ? 23.456 15.211 5.002 1.00 90.31 265 VAL A O 1
ATOM 2098 N N . ARG A 1 266 ? 25.335 15.224 6.228 1.00 86.62 266 ARG A N 1
ATOM 2099 C CA . ARG A 1 266 ? 24.666 15.545 7.503 1.00 86.62 266 ARG A CA 1
ATOM 2100 C C . ARG A 1 266 ? 24.378 17.033 7.695 1.00 86.62 266 ARG A C 1
ATOM 2102 O O . ARG A 1 266 ? 23.751 17.396 8.683 1.00 86.62 266 ARG A O 1
ATOM 2109 N N . HIS A 1 267 ? 24.878 17.880 6.802 1.00 83.50 267 HIS A N 1
ATOM 2110 C CA . HIS A 1 267 ? 24.624 19.312 6.825 1.00 83.50 267 HIS A CA 1
ATOM 2111 C C . HIS A 1 267 ? 23.596 19.667 5.754 1.00 83.50 267 HIS A C 1
ATOM 2113 O O . HIS A 1 267 ? 23.496 18.998 4.729 1.00 83.50 267 HIS A O 1
ATOM 2119 N N . GLN A 1 268 ? 22.860 20.744 5.990 1.00 80.50 268 GLN A N 1
ATOM 2120 C CA . GLN A 1 268 ? 21.931 21.313 5.029 1.00 80.50 268 GLN A CA 1
ATOM 2121 C C . GLN A 1 268 ? 22.126 22.824 5.044 1.00 80.50 268 GLN A C 1
ATOM 2123 O O . GLN A 1 268 ? 22.205 23.436 6.111 1.00 80.50 268 GLN A O 1
ATOM 2128 N N . GLN A 1 269 ? 22.257 23.420 3.866 1.00 79.38 269 GLN A N 1
ATOM 2129 C CA . GLN A 1 269 ? 22.311 24.863 3.716 1.00 79.38 269 GLN A CA 1
ATOM 2130 C C . GLN A 1 269 ? 20.943 25.438 4.081 1.00 79.38 269 GLN A C 1
ATOM 2132 O O . GLN A 1 269 ? 19.930 25.087 3.478 1.00 79.38 269 GLN A O 1
ATOM 2137 N N . LEU A 1 270 ? 20.915 26.317 5.082 1.00 78.12 270 LEU A N 1
ATOM 2138 C CA . LEU A 1 270 ? 19.703 27.037 5.450 1.00 78.12 270 LEU A CA 1
ATOM 2139 C C . LEU A 1 270 ? 19.385 28.053 4.350 1.00 78.12 270 LEU A C 1
ATOM 2141 O O . LEU A 1 270 ? 20.195 28.933 4.053 1.00 78.12 270 LEU A O 1
ATOM 2145 N N . ALA A 1 271 ? 18.208 27.932 3.742 1.00 73.50 271 ALA A N 1
ATOM 2146 C CA . ALA A 1 271 ? 17.702 28.949 2.834 1.00 73.50 271 ALA A CA 1
ATOM 2147 C C . ALA A 1 271 ? 17.285 30.185 3.647 1.00 73.50 271 ALA A C 1
ATOM 2149 O O . ALA A 1 271 ? 16.512 30.074 4.597 1.00 73.50 271 ALA A O 1
ATOM 2150 N N . GLY A 1 272 ? 17.777 31.370 3.268 1.00 72.44 272 GLY A N 1
ATOM 2151 C CA . GLY A 1 272 ? 17.386 32.630 3.918 1.00 72.44 272 GLY A CA 1
ATOM 2152 C C . GLY A 1 272 ? 15.891 32.948 3.766 1.00 72.44 272 GLY A C 1
ATOM 2153 O O . GLY A 1 272 ? 15.303 33.592 4.627 1.00 72.44 272 GLY A O 1
ATOM 2154 N N . PHE A 1 273 ? 15.265 32.458 2.695 1.00 75.44 273 PHE A N 1
ATOM 2155 C CA . PHE A 1 273 ? 13.819 32.423 2.496 1.00 75.44 273 PHE A CA 1
ATOM 2156 C C . PHE A 1 273 ? 13.473 31.278 1.534 1.00 75.44 273 PHE A C 1
ATOM 2158 O O . PHE A 1 273 ? 14.206 31.012 0.582 1.00 75.44 273 PHE A O 1
ATOM 2165 N N . ASN A 1 274 ? 12.347 30.602 1.768 1.00 74.00 274 ASN A N 1
ATOM 2166 C CA . ASN A 1 274 ? 11.878 29.526 0.896 1.00 74.00 274 ASN A CA 1
ATOM 2167 C C . ASN A 1 274 ? 11.064 30.111 -0.260 1.00 74.00 274 ASN A C 1
ATOM 2169 O O . ASN A 1 274 ? 9.930 30.548 -0.061 1.00 74.00 274 ASN A O 1
ATOM 2173 N N . LEU A 1 275 ? 11.625 30.093 -1.470 1.00 77.81 275 LEU A N 1
ATOM 2174 C CA . LEU A 1 275 ? 10.889 30.424 -2.688 1.00 77.81 275 LEU A CA 1
ATOM 2175 C C . LEU A 1 275 ? 10.397 29.127 -3.354 1.00 77.81 275 LEU A C 1
ATOM 2177 O O . LEU A 1 275 ? 11.231 28.304 -3.744 1.00 77.81 275 LEU A O 1
ATOM 2181 N N . PRO A 1 276 ? 9.075 28.918 -3.513 1.00 76.00 276 PRO A N 1
ATOM 2182 C CA . PRO A 1 276 ? 8.555 27.743 -4.202 1.00 76.00 276 PRO A CA 1
ATOM 2183 C C . PRO A 1 276 ? 9.153 27.616 -5.608 1.00 76.00 276 PRO A C 1
ATOM 2185 O O . PRO A 1 276 ? 9.102 28.555 -6.403 1.00 76.00 276 PRO A O 1
ATOM 2188 N N . ARG A 1 277 ? 9.728 26.451 -5.927 1.00 82.56 277 ARG A N 1
ATOM 2189 C CA . ARG A 1 277 ? 10.291 26.188 -7.258 1.00 82.56 277 ARG A CA 1
ATOM 2190 C C . ARG A 1 277 ? 9.163 26.085 -8.287 1.00 82.56 277 ARG A C 1
ATOM 2192 O O . ARG A 1 277 ? 8.264 25.254 -8.139 1.00 82.56 277 ARG A O 1
ATOM 2199 N N . ASP A 1 278 ? 9.234 26.870 -9.362 1.00 84.94 278 ASP A N 1
ATOM 2200 C CA . ASP A 1 278 ? 8.303 26.735 -10.484 1.00 84.94 278 ASP A CA 1
ATOM 2201 C C . ASP A 1 278 ? 8.702 25.555 -11.383 1.00 84.94 278 ASP A C 1
ATOM 2203 O O . ASP A 1 278 ? 9.465 25.662 -12.347 1.00 84.94 278 ASP A O 1
ATOM 2207 N N . LEU A 1 279 ? 8.152 24.388 -11.053 1.00 89.25 279 LEU A N 1
ATOM 2208 C CA . LEU A 1 279 ? 8.370 23.162 -11.812 1.00 89.25 279 LEU A CA 1
ATOM 2209 C C . LEU A 1 279 ? 7.789 23.234 -13.234 1.00 89.25 279 LEU A C 1
ATOM 2211 O O . LEU A 1 279 ? 8.273 22.525 -14.118 1.00 89.25 279 LEU A O 1
ATOM 2215 N N . ARG A 1 280 ? 6.765 24.065 -13.484 1.00 85.50 280 ARG A N 1
ATOM 2216 C CA . ARG A 1 280 ? 6.184 24.216 -14.828 1.00 85.50 280 ARG A CA 1
ATOM 2217 C C . ARG A 1 280 ? 7.130 24.999 -15.725 1.00 85.50 280 ARG A C 1
ATOM 2219 O O . ARG A 1 280 ? 7.420 24.520 -16.819 1.00 85.50 280 ARG A O 1
ATOM 2226 N N . ALA A 1 281 ? 7.680 26.105 -15.226 1.00 84.69 281 ALA A N 1
ATOM 2227 C CA . ALA A 1 281 ? 8.706 26.862 -15.937 1.00 84.69 281 ALA A CA 1
ATOM 2228 C C . ALA A 1 281 ? 9.926 25.984 -16.262 1.00 84.69 281 ALA A C 1
ATOM 2230 O O . ALA A 1 281 ? 10.392 25.985 -17.402 1.00 84.69 281 ALA A O 1
ATOM 2231 N N . GLY A 1 282 ? 10.380 25.152 -15.315 1.00 85.06 282 GLY A N 1
ATOM 2232 C CA . GLY A 1 282 ? 11.472 24.198 -15.553 1.00 85.06 282 GLY A CA 1
ATOM 2233 C C . GLY A 1 282 ? 11.150 23.123 -16.602 1.00 85.06 282 GLY A C 1
ATOM 2234 O O . GLY A 1 282 ? 12.033 22.659 -17.319 1.00 85.06 282 GLY A O 1
ATOM 2235 N N . ARG A 1 283 ? 9.878 22.742 -16.778 1.00 85.88 283 ARG A N 1
ATOM 2236 C CA . ARG A 1 283 ? 9.476 21.826 -17.859 1.00 85.88 283 ARG A CA 1
ATOM 2237 C C . ARG A 1 283 ? 9.624 22.459 -19.244 1.00 85.88 283 ARG A C 1
ATOM 2239 O O . ARG A 1 283 ? 9.913 21.738 -20.197 1.00 85.88 283 ARG A O 1
ATOM 2246 N N . GLU A 1 284 ? 9.372 23.758 -19.352 1.00 85.25 284 GLU A N 1
ATOM 2247 C CA . GLU A 1 284 ? 9.437 24.511 -20.609 1.00 85.25 284 GLU A CA 1
ATOM 2248 C C . GLU A 1 284 ? 10.873 24.916 -20.956 1.00 85.25 284 GLU A C 1
ATOM 2250 O O . GLU A 1 284 ? 11.283 24.781 -22.106 1.00 85.25 284 GLU A O 1
ATOM 2255 N N . HIS A 1 285 ? 11.652 25.334 -19.955 1.00 86.31 285 HIS A N 1
ATOM 2256 C CA . HIS A 1 285 ? 12.989 25.912 -20.140 1.00 86.31 285 HIS A CA 1
ATOM 2257 C C . HIS A 1 285 ? 14.136 24.943 -19.817 1.00 86.31 285 HIS A C 1
ATOM 2259 O O . HIS A 1 285 ? 15.295 25.236 -20.101 1.00 86.31 285 HIS A O 1
ATOM 2265 N N . GLY A 1 286 ? 13.825 23.772 -19.258 1.00 87.06 286 GLY A N 1
ATOM 2266 C CA . GLY A 1 286 ? 14.805 22.802 -18.782 1.00 87.06 286 GLY A CA 1
ATOM 2267 C C . GLY A 1 286 ? 15.106 22.946 -17.290 1.00 87.06 286 GLY A C 1
ATOM 2268 O O . GLY A 1 286 ? 14.839 23.968 -16.659 1.00 87.06 286 GLY A O 1
ATOM 2269 N N . PHE A 1 287 ? 15.665 21.879 -16.721 1.00 89.69 287 PHE A N 1
ATOM 2270 C CA . PHE A 1 287 ? 16.125 21.842 -15.336 1.00 89.69 287 PHE A CA 1
ATOM 2271 C C . PHE A 1 287 ? 17.654 21.920 -15.296 1.00 89.69 287 PHE A C 1
ATOM 2273 O O . PHE A 1 287 ? 18.305 21.417 -16.220 1.00 89.69 287 PHE A O 1
ATOM 2280 N N . PRO A 1 288 ? 18.237 22.514 -14.242 1.00 88.50 288 PRO A N 1
ATOM 2281 C CA . PRO A 1 288 ? 19.682 22.501 -14.050 1.00 88.50 288 PRO A CA 1
ATOM 2282 C C . PRO A 1 288 ? 20.222 21.060 -13.972 1.00 88.50 288 PRO A C 1
ATOM 2284 O O . PRO A 1 288 ? 19.529 20.165 -13.472 1.00 88.50 288 PRO A O 1
ATOM 2287 N N . PRO A 1 289 ? 21.448 20.808 -14.464 1.00 88.19 289 PRO A N 1
ATOM 2288 C CA . PRO A 1 289 ? 22.079 19.504 -14.321 1.00 88.19 289 PRO A CA 1
ATOM 2289 C C . PRO A 1 289 ? 22.423 19.230 -12.844 1.00 88.19 289 PRO A C 1
ATOM 2291 O O . PRO A 1 289 ? 22.798 20.159 -12.127 1.00 88.19 289 PRO A O 1
ATOM 2294 N N . PRO A 1 290 ? 22.347 17.969 -12.378 1.00 91.62 290 PRO A N 1
ATOM 2295 C CA . PRO A 1 290 ? 22.825 17.593 -11.049 1.00 91.62 290 PRO A CA 1
ATOM 2296 C C . PRO A 1 290 ? 24.298 17.962 -10.833 1.00 91.62 290 PRO A C 1
ATOM 2298 O O . PRO A 1 290 ? 25.131 17.710 -11.704 1.00 91.62 290 PRO A O 1
ATOM 2301 N N . ALA A 1 291 ? 24.623 18.500 -9.656 1.00 88.06 291 ALA A N 1
ATOM 2302 C CA . ALA A 1 291 ? 25.978 18.948 -9.330 1.00 88.06 291 ALA A CA 1
ATOM 2303 C C . ALA A 1 291 ? 26.978 17.800 -9.073 1.00 88.06 291 ALA A C 1
ATOM 2305 O O . ALA A 1 291 ? 28.170 17.979 -9.300 1.00 88.06 291 ALA A O 1
ATOM 2306 N N . ASP A 1 292 ? 26.509 16.630 -8.617 1.00 87.38 292 ASP A N 1
ATOM 2307 C CA . ASP A 1 292 ? 27.336 15.442 -8.337 1.00 87.38 292 ASP A CA 1
ATOM 2308 C C . ASP A 1 292 ? 27.015 14.294 -9.326 1.00 87.38 292 ASP A C 1
ATOM 2310 O O . ASP A 1 292 ? 26.045 13.547 -9.129 1.00 87.38 292 ASP A O 1
ATOM 2314 N N . PRO A 1 293 ? 27.824 14.110 -10.392 1.00 87.31 293 PRO A N 1
ATOM 2315 C CA . PRO A 1 293 ? 27.640 13.032 -11.368 1.00 87.31 293 PRO A CA 1
ATOM 2316 C C . PRO A 1 293 ? 27.794 11.619 -10.786 1.00 87.31 293 PRO A C 1
ATOM 2318 O O . PRO A 1 293 ? 27.217 10.654 -11.305 1.00 87.31 293 PRO A O 1
ATOM 2321 N N . GLU A 1 294 ? 28.572 11.465 -9.715 1.00 86.62 294 GLU A N 1
ATOM 2322 C CA . GLU A 1 294 ? 28.797 10.168 -9.084 1.00 86.62 294 GLU A CA 1
ATOM 2323 C C . GLU A 1 294 ? 27.578 9.753 -8.251 1.00 86.62 294 GLU A C 1
ATOM 2325 O O . GLU A 1 294 ? 27.162 8.592 -8.308 1.00 86.62 294 GLU A O 1
ATOM 2330 N N . LEU A 1 295 ? 26.941 10.699 -7.550 1.00 89.56 295 LEU A N 1
ATOM 2331 C CA . LEU A 1 295 ? 25.673 10.461 -6.854 1.00 89.56 295 LEU A CA 1
ATOM 2332 C C . LEU A 1 295 ? 24.546 10.111 -7.830 1.00 89.56 295 LEU A C 1
ATOM 2334 O O . LEU A 1 295 ? 23.766 9.196 -7.559 1.00 89.56 295 LEU A O 1
ATOM 2338 N N . VAL A 1 296 ? 24.487 10.780 -8.986 1.00 90.69 296 VAL A N 1
ATOM 2339 C CA . VAL A 1 296 ? 23.549 10.422 -10.063 1.00 90.69 296 VAL A CA 1
ATOM 2340 C C . VAL A 1 296 ? 23.754 8.972 -10.495 1.00 90.69 296 VAL A C 1
ATOM 2342 O O . VAL A 1 296 ? 22.796 8.204 -10.563 1.00 90.69 296 VAL A O 1
ATOM 2345 N N . THR A 1 297 ? 25.005 8.575 -10.737 1.00 89.75 297 THR A N 1
ATOM 2346 C CA . THR A 1 297 ? 25.348 7.211 -11.167 1.00 89.75 297 THR A CA 1
ATOM 2347 C C . THR A 1 297 ? 24.983 6.169 -10.104 1.00 89.75 297 THR A C 1
ATOM 2349 O O . THR A 1 297 ? 24.442 5.105 -10.429 1.00 89.75 297 THR A O 1
ATOM 2352 N N . TYR A 1 298 ? 25.232 6.481 -8.829 1.00 90.69 298 TYR A N 1
ATOM 2353 C CA . TYR A 1 298 ? 24.835 5.649 -7.695 1.00 90.69 298 TYR A CA 1
ATOM 2354 C C . TYR A 1 298 ? 23.312 5.462 -7.649 1.00 90.69 298 TYR A C 1
ATOM 2356 O O . TYR A 1 298 ? 22.829 4.330 -7.710 1.00 90.69 298 TYR A O 1
ATOM 2364 N N . LEU A 1 299 ? 22.542 6.555 -7.637 1.00 93.00 299 LEU A N 1
ATOM 2365 C CA . LEU A 1 299 ? 21.081 6.496 -7.559 1.00 93.00 299 LEU A CA 1
ATOM 2366 C C . LEU A 1 299 ? 20.454 5.843 -8.798 1.00 93.00 299 LEU A C 1
ATOM 2368 O O . LEU A 1 299 ? 19.507 5.070 -8.660 1.00 93.00 299 LEU A O 1
ATOM 2372 N N . ASP A 1 300 ? 20.998 6.058 -9.996 1.00 93.12 300 ASP A N 1
ATOM 2373 C CA . ASP A 1 300 ? 20.548 5.376 -11.215 1.00 93.12 300 ASP A CA 1
ATOM 2374 C C . ASP A 1 300 ? 20.758 3.858 -11.144 1.00 93.12 300 ASP A C 1
ATOM 2376 O O . ASP A 1 300 ? 19.917 3.086 -11.633 1.00 93.12 300 ASP A O 1
ATOM 2380 N N . THR A 1 301 ? 21.852 3.418 -10.515 1.00 90.06 301 THR A N 1
ATOM 2381 C CA . THR A 1 301 ? 22.113 1.999 -10.249 1.00 90.06 301 THR A CA 1
ATOM 2382 C C . THR A 1 301 ? 21.099 1.456 -9.249 1.00 90.06 301 THR A C 1
ATOM 2384 O O . THR A 1 301 ? 20.418 0.475 -9.560 1.00 90.06 301 THR A O 1
ATOM 2387 N N . CYS A 1 302 ? 20.874 2.153 -8.132 1.00 91.50 302 CYS A N 1
ATOM 2388 C CA . CYS A 1 302 ? 19.864 1.773 -7.146 1.00 91.50 302 CYS A CA 1
ATOM 2389 C C . CYS A 1 302 ? 18.452 1.701 -7.746 1.00 91.50 302 CYS A C 1
ATOM 2391 O O . CYS A 1 302 ? 17.719 0.753 -7.469 1.00 91.50 302 CYS A O 1
ATOM 2393 N N . VAL A 1 303 ? 18.066 2.640 -8.622 1.00 93.88 303 VAL A N 1
ATOM 2394 C CA . VAL A 1 303 ? 16.791 2.575 -9.361 1.00 93.88 303 VAL A CA 1
ATOM 2395 C C . VAL A 1 303 ? 16.735 1.332 -10.238 1.00 93.88 303 VAL A C 1
ATOM 2397 O O . VAL A 1 303 ? 15.688 0.703 -10.327 1.00 93.88 303 VAL A O 1
ATOM 2400 N N . THR A 1 304 ? 17.835 0.963 -10.897 1.00 90.62 304 THR A N 1
ATOM 2401 C CA . THR A 1 304 ? 17.886 -0.235 -11.751 1.00 90.62 304 THR A CA 1
ATOM 2402 C C . THR A 1 304 ? 17.659 -1.507 -10.944 1.00 90.62 304 THR A C 1
ATOM 2404 O O . THR A 1 304 ? 16.870 -2.359 -11.349 1.00 90.62 304 THR A O 1
ATOM 2407 N N . GLU A 1 305 ? 18.338 -1.630 -9.807 1.00 87.56 305 GLU A N 1
ATOM 2408 C CA . GLU A 1 305 ? 18.211 -2.773 -8.905 1.00 87.56 305 GLU A CA 1
ATOM 2409 C C . GLU A 1 305 ? 16.827 -2.829 -8.260 1.00 87.56 305 GLU A C 1
ATOM 2411 O O . GLU A 1 305 ? 16.214 -3.893 -8.189 1.00 87.56 305 GLU A O 1
ATOM 2416 N N . HIS A 1 306 ? 16.306 -1.682 -7.820 1.00 89.00 306 HIS A N 1
ATOM 2417 C CA . HIS A 1 306 ? 14.964 -1.573 -7.261 1.00 89.00 306 HIS A CA 1
ATOM 2418 C C . HIS A 1 306 ? 13.909 -1.927 -8.319 1.00 89.00 306 HIS A C 1
ATOM 2420 O O . HIS A 1 306 ? 13.052 -2.770 -8.078 1.00 89.00 306 HIS A O 1
ATOM 2426 N N . ALA A 1 307 ? 14.015 -1.388 -9.534 1.00 89.38 307 ALA A N 1
ATOM 2427 C CA . ALA A 1 307 ? 13.130 -1.722 -10.645 1.00 89.38 307 ALA A CA 1
ATOM 2428 C C . ALA A 1 307 ? 13.127 -3.225 -10.958 1.00 89.38 307 ALA A C 1
ATOM 2430 O O . ALA A 1 307 ? 12.062 -3.800 -11.169 1.00 89.38 307 ALA A O 1
ATOM 2431 N N . ALA A 1 308 ? 14.300 -3.867 -10.954 1.00 84.88 308 ALA A N 1
ATOM 2432 C CA . ALA A 1 308 ? 14.417 -5.306 -11.174 1.00 84.88 308 ALA A CA 1
ATOM 2433 C C . ALA A 1 308 ? 13.753 -6.120 -10.052 1.00 84.88 308 ALA A C 1
ATOM 2435 O O . ALA A 1 308 ? 13.007 -7.050 -10.343 1.00 84.88 308 ALA A O 1
ATOM 2436 N N . ARG A 1 309 ? 13.970 -5.745 -8.783 1.00 83.50 309 ARG A N 1
ATOM 2437 C CA . ARG A 1 309 ? 13.357 -6.411 -7.619 1.00 83.50 309 ARG A CA 1
ATOM 2438 C C . ARG A 1 309 ? 11.841 -6.227 -7.548 1.00 83.50 309 ARG A C 1
ATOM 2440 O O . ARG A 1 309 ? 11.135 -7.128 -7.113 1.00 83.50 309 ARG A O 1
ATOM 2447 N N . HIS A 1 310 ? 11.343 -5.066 -7.965 1.00 84.56 310 HIS A N 1
ATOM 2448 C CA . HIS A 1 310 ? 9.931 -4.695 -7.859 1.00 84.56 310 HIS A CA 1
ATOM 2449 C C . HIS A 1 310 ? 9.146 -4.871 -9.167 1.00 84.56 310 HIS A C 1
ATOM 2451 O O . HIS A 1 310 ? 7.957 -4.552 -9.213 1.00 84.56 310 HIS A O 1
ATOM 2457 N N . GLY A 1 311 ? 9.777 -5.398 -10.221 1.00 83.50 311 GLY A N 1
ATOM 2458 C CA . GLY A 1 311 ? 9.098 -5.752 -11.465 1.00 83.50 311 GLY A CA 1
ATOM 2459 C C . GLY A 1 311 ? 8.659 -4.576 -12.327 1.00 83.50 311 GLY A C 1
ATOM 2460 O O . GLY A 1 311 ? 7.679 -4.687 -13.063 1.00 83.50 311 GLY A O 1
ATOM 2461 N N . TRP A 1 312 ? 9.329 -3.430 -12.210 1.00 87.31 312 TRP A N 1
ATOM 2462 C CA . TRP A 1 312 ? 8.917 -2.217 -12.908 1.00 87.31 312 TRP A CA 1
ATOM 2463 C C . TRP A 1 312 ? 9.084 -2.344 -14.417 1.00 87.31 312 TRP A C 1
ATOM 2465 O O . TRP A 1 312 ? 10.076 -2.875 -14.921 1.00 87.31 312 TRP A O 1
ATOM 2475 N N . ASP A 1 313 ? 8.145 -1.753 -15.154 1.00 82.31 313 ASP A N 1
ATOM 2476 C CA . ASP A 1 313 ? 8.332 -1.560 -16.584 1.00 82.31 313 ASP A CA 1
ATOM 2477 C C . ASP A 1 313 ? 9.462 -0.540 -16.870 1.00 82.31 313 ASP A C 1
ATOM 2479 O O . ASP A 1 313 ? 9.907 0.244 -16.016 1.00 82.31 313 ASP A O 1
ATOM 2483 N N . GLY A 1 314 ? 9.948 -0.537 -18.115 1.00 84.50 314 GLY A N 1
ATOM 2484 C CA . GLY A 1 314 ? 11.004 0.388 -18.531 1.00 84.50 314 GLY A CA 1
ATOM 2485 C C . GLY A 1 314 ? 10.594 1.863 -18.434 1.00 84.50 314 GLY A C 1
ATOM 2486 O O . GLY A 1 314 ? 11.442 2.717 -18.190 1.00 84.50 314 GLY A O 1
ATOM 2487 N N . LYS A 1 315 ? 9.301 2.179 -18.572 1.00 86.62 315 LYS A N 1
ATOM 2488 C CA . LYS A 1 315 ? 8.778 3.550 -18.542 1.00 86.62 315 LYS A CA 1
ATOM 2489 C C . LYS A 1 315 ? 8.777 4.114 -17.123 1.00 86.62 315 LYS A C 1
ATOM 2491 O O . LYS A 1 315 ? 9.194 5.255 -16.944 1.00 86.62 315 LYS A O 1
ATOM 2496 N N . VAL A 1 316 ? 8.347 3.339 -16.128 1.00 88.81 316 VAL A N 1
ATOM 2497 C CA . VAL A 1 316 ? 8.421 3.684 -14.704 1.00 88.81 316 VAL A CA 1
ATOM 2498 C C . VAL A 1 316 ? 9.880 3.890 -14.328 1.00 88.81 316 VAL A C 1
ATOM 2500 O O . VAL A 1 316 ? 10.218 4.957 -13.834 1.00 88.81 316 VAL A O 1
ATOM 2503 N N . THR A 1 317 ? 10.757 2.949 -14.684 1.00 91.38 317 THR A N 1
ATOM 2504 C CA . THR A 1 317 ? 12.201 3.045 -14.413 1.00 91.38 317 THR A CA 1
ATOM 2505 C C . THR A 1 317 ? 12.805 4.337 -14.974 1.00 91.38 317 THR A C 1
ATOM 2507 O O . THR A 1 317 ? 13.441 5.096 -14.244 1.00 91.38 317 THR A O 1
ATOM 2510 N N . THR A 1 318 ? 12.568 4.640 -16.255 1.00 91.62 318 THR A N 1
ATOM 2511 C CA . THR A 1 318 ? 13.078 5.863 -16.893 1.00 91.62 318 THR A CA 1
ATOM 2512 C C . THR A 1 318 ? 12.490 7.131 -16.275 1.00 91.62 318 THR A C 1
ATOM 2514 O O . THR A 1 318 ? 13.231 8.080 -16.030 1.00 91.62 318 THR A O 1
ATOM 2517 N N . ARG A 1 319 ? 11.179 7.171 -15.994 1.00 92.75 319 ARG A N 1
ATOM 2518 C CA . ARG A 1 319 ? 10.556 8.357 -15.383 1.00 92.75 319 ARG A CA 1
ATOM 2519 C C . ARG A 1 319 ? 10.985 8.565 -13.930 1.00 92.75 319 ARG A C 1
ATOM 2521 O O . ARG A 1 319 ? 11.055 9.713 -13.509 1.00 92.75 319 ARG A O 1
ATOM 2528 N N . THR A 1 320 ? 11.278 7.498 -13.186 1.00 94.88 320 THR A N 1
ATOM 2529 C CA . THR A 1 320 ? 11.837 7.588 -11.831 1.00 94.88 320 THR A CA 1
ATOM 2530 C C . THR A 1 320 ? 13.235 8.196 -11.867 1.00 94.88 320 THR A C 1
ATOM 2532 O O . THR A 1 320 ? 13.474 9.152 -11.139 1.00 94.88 320 THR A O 1
ATOM 2535 N N . ARG A 1 321 ? 14.127 7.732 -12.761 1.00 95.12 321 ARG A N 1
ATOM 2536 C CA . ARG A 1 321 ? 15.460 8.348 -12.937 1.00 95.12 321 ARG A CA 1
ATOM 2537 C C . ARG A 1 321 ? 15.359 9.824 -13.305 1.00 95.12 321 ARG A C 1
ATOM 2539 O O . ARG A 1 321 ? 15.977 10.654 -12.659 1.00 95.12 321 ARG A O 1
ATOM 2546 N N . MET A 1 322 ? 14.498 10.161 -14.269 1.00 93.56 322 MET A N 1
ATOM 2547 C CA . MET A 1 322 ? 14.250 11.555 -14.652 1.00 93.56 322 MET A CA 1
ATOM 2548 C C . MET A 1 322 ? 13.789 12.406 -13.461 1.00 93.56 322 MET A C 1
ATOM 2550 O O . MET A 1 322 ? 14.288 13.508 -13.272 1.00 93.56 322 MET A O 1
ATOM 2554 N N . GLY A 1 323 ? 12.862 11.898 -12.641 1.00 94.88 323 GLY A N 1
ATOM 2555 C CA . GLY A 1 323 ? 12.420 12.591 -11.431 1.00 94.88 323 GLY A CA 1
ATOM 2556 C C . GLY A 1 323 ? 13.549 12.802 -10.419 1.00 94.88 323 GLY A C 1
ATOM 2557 O O . GLY A 1 323 ? 13.670 13.894 -9.877 1.00 94.88 323 GLY A O 1
ATOM 2558 N N . LEU A 1 324 ? 14.409 11.798 -10.213 1.00 95.88 324 LEU A N 1
ATOM 2559 C CA . LEU A 1 324 ? 15.590 11.927 -9.355 1.00 95.88 324 LEU A CA 1
ATOM 2560 C C . LEU A 1 324 ? 16.590 12.948 -9.896 1.00 95.88 324 LEU A C 1
ATOM 2562 O O . LEU A 1 324 ? 17.089 13.755 -9.127 1.00 95.88 324 LEU A O 1
ATOM 2566 N N . HIS A 1 325 ? 16.853 12.961 -11.204 1.00 94.50 325 HIS A N 1
ATOM 2567 C CA . HIS A 1 325 ? 17.770 13.932 -11.812 1.00 94.50 325 HIS A CA 1
ATOM 2568 C C . HIS A 1 325 ? 17.258 15.363 -11.634 1.00 94.50 325 HIS A C 1
ATOM 2570 O O . HIS A 1 325 ? 18.040 16.244 -11.298 1.00 94.50 325 HIS A O 1
ATOM 2576 N N . ILE A 1 326 ? 15.947 15.583 -11.782 1.00 94.31 326 ILE A N 1
ATOM 2577 C CA . ILE A 1 326 ? 15.324 16.885 -11.507 1.00 94.31 326 ILE A CA 1
ATOM 2578 C C . ILE A 1 326 ? 15.523 17.273 -10.037 1.00 94.31 326 ILE A C 1
ATOM 2580 O O . ILE A 1 326 ? 15.939 18.392 -9.766 1.00 94.31 326 ILE A O 1
ATOM 2584 N N . LEU A 1 327 ? 15.270 16.360 -9.093 1.00 94.19 327 LEU A N 1
ATOM 2585 C CA . LEU A 1 327 ? 15.442 16.643 -7.661 1.00 94.19 327 LEU A CA 1
ATOM 2586 C C . LEU A 1 327 ? 16.886 17.006 -7.335 1.00 94.19 327 LEU A C 1
ATOM 2588 O O . LEU A 1 327 ? 17.107 18.023 -6.696 1.00 94.19 327 LEU A O 1
ATOM 2592 N N . LEU A 1 328 ? 17.851 16.222 -7.820 1.00 93.50 328 LEU A N 1
ATOM 2593 C CA . LEU A 1 328 ? 19.280 16.460 -7.600 1.00 93.50 328 LEU A CA 1
ATOM 2594 C C . LEU A 1 328 ? 19.764 17.767 -8.240 1.00 93.50 328 LEU A C 1
ATOM 2596 O O . LEU A 1 328 ? 20.616 18.437 -7.671 1.00 93.50 328 LEU A O 1
ATOM 2600 N N . GLY A 1 329 ? 19.227 18.141 -9.405 1.00 90.81 329 GLY A N 1
ATOM 2601 C CA . GLY A 1 329 ? 19.524 19.430 -10.036 1.00 90.81 329 GLY A CA 1
ATOM 2602 C C . GLY A 1 329 ? 18.958 20.621 -9.260 1.00 90.81 329 GLY A C 1
ATOM 2603 O O . GLY A 1 329 ? 19.541 21.699 -9.279 1.00 90.81 329 GLY A O 1
ATOM 2604 N N . LEU A 1 330 ? 17.834 20.432 -8.564 1.00 89.19 330 LEU A N 1
ATOM 2605 C CA . LEU A 1 330 ? 17.164 21.470 -7.776 1.00 89.19 330 LEU A CA 1
ATOM 2606 C C . LEU A 1 330 ? 17.619 21.527 -6.308 1.00 89.19 330 LEU A C 1
ATOM 2608 O O . LEU A 1 330 ? 17.108 22.365 -5.566 1.00 89.19 330 LEU A O 1
ATOM 2612 N N . GLN A 1 331 ? 18.534 20.652 -5.876 1.00 87.38 331 GLN A N 1
ATOM 2613 C CA . GLN A 1 331 ? 19.017 20.632 -4.495 1.00 87.38 331 GLN A CA 1
ATOM 2614 C C . GLN A 1 331 ? 19.813 21.895 -4.163 1.00 87.38 331 GLN A C 1
ATOM 2616 O O . GLN A 1 331 ? 20.800 22.206 -4.824 1.00 87.38 331 GLN A O 1
ATOM 2621 N N . ASP A 1 332 ? 19.445 22.552 -3.062 1.00 84.31 332 ASP A N 1
ATOM 2622 C CA . ASP A 1 332 ? 20.237 23.655 -2.505 1.00 84.31 332 ASP A CA 1
ATOM 2623 C C . ASP A 1 332 ? 21.559 23.150 -1.910 1.00 84.31 332 ASP A C 1
ATOM 2625 O O . ASP A 1 332 ? 22.588 23.810 -1.989 1.00 84.31 332 ASP A O 1
ATOM 2629 N N . THR A 1 333 ? 21.548 21.948 -1.326 1.00 87.62 333 THR A N 1
ATOM 2630 C CA . THR A 1 333 ? 22.742 21.273 -0.800 1.00 87.62 333 THR A CA 1
ATOM 2631 C C . THR A 1 333 ? 22.972 19.981 -1.561 1.00 87.62 333 THR A C 1
ATOM 2633 O O . THR A 1 333 ? 22.231 19.009 -1.389 1.00 87.62 333 THR A O 1
ATOM 2636 N N . SER A 1 334 ? 24.009 19.967 -2.397 1.00 87.69 334 SER A N 1
ATOM 2637 C CA . SER A 1 334 ? 24.386 18.781 -3.166 1.00 87.69 334 SER A CA 1
ATOM 2638 C C . SER A 1 334 ? 24.642 17.592 -2.235 1.00 87.69 334 SER A C 1
ATOM 2640 O O . SER A 1 334 ? 25.428 17.680 -1.291 1.00 87.69 334 SER A O 1
ATOM 2642 N N . GLY A 1 335 ? 23.955 16.477 -2.489 1.00 87.88 335 GLY A N 1
ATOM 2643 C CA . GLY A 1 335 ? 24.118 15.239 -1.726 1.00 87.88 335 GLY A CA 1
ATOM 2644 C C . GLY A 1 335 ? 23.353 15.173 -0.404 1.00 87.88 335 GLY A C 1
ATOM 2645 O O . GLY A 1 335 ? 23.499 14.183 0.317 1.00 87.88 335 GLY A O 1
ATOM 2646 N N . ALA A 1 336 ? 22.530 16.173 -0.073 1.00 91.44 336 ALA A N 1
ATOM 2647 C CA . ALA A 1 336 ? 21.638 16.103 1.083 1.00 91.44 336 ALA A CA 1
ATOM 2648 C C . ALA A 1 336 ? 20.495 15.099 0.853 1.00 91.44 336 ALA A C 1
ATOM 2650 O O . ALA A 1 336 ? 20.214 14.682 -0.278 1.00 91.44 336 ALA A O 1
ATOM 2651 N N . ALA A 1 337 ? 19.820 14.707 1.936 1.00 93.44 337 ALA A N 1
ATOM 2652 C CA . ALA A 1 337 ? 18.575 13.956 1.827 1.00 93.44 337 ALA A CA 1
ATOM 2653 C C . ALA A 1 337 ? 17.502 14.806 1.121 1.00 93.44 337 ALA A C 1
ATOM 2655 O O . ALA A 1 337 ? 17.456 16.025 1.266 1.00 93.44 337 ALA A O 1
ATOM 2656 N N . ILE A 1 338 ? 16.648 14.156 0.337 1.00 93.25 338 ILE A N 1
ATOM 2657 C CA . ILE A 1 338 ? 15.565 14.793 -0.415 1.00 93.25 338 ILE A CA 1
ATOM 2658 C C . ILE A 1 338 ? 14.296 14.776 0.436 1.00 93.25 338 ILE A C 1
ATOM 2660 O O . ILE A 1 338 ? 13.922 13.719 0.951 1.00 93.25 338 ILE A O 1
ATOM 2664 N N . ASN A 1 339 ? 13.605 15.912 0.534 1.00 91.88 339 ASN A N 1
ATOM 2665 C CA . ASN A 1 339 ? 12.348 16.003 1.271 1.00 91.88 339 ASN A CA 1
ATOM 2666 C C . ASN A 1 339 ? 11.220 15.262 0.544 1.00 91.88 339 ASN A C 1
ATOM 2668 O O . ASN A 1 339 ? 11.098 15.301 -0.685 1.00 91.88 339 ASN A O 1
ATOM 2672 N N . ALA A 1 340 ? 10.339 14.606 1.292 1.00 94.12 340 ALA A N 1
ATOM 2673 C CA . ALA A 1 340 ? 9.187 13.924 0.719 1.00 94.12 340 ALA A CA 1
ATOM 2674 C C . ALA A 1 340 ? 8.182 14.906 0.086 1.00 94.12 340 ALA A C 1
ATOM 2676 O O . ALA A 1 340 ? 7.503 14.538 -0.880 1.00 94.12 340 ALA A O 1
ATOM 2677 N N . THR A 1 341 ? 8.092 16.142 0.585 1.00 91.62 341 THR A N 1
ATOM 2678 C CA . THR A 1 341 ? 7.301 17.225 -0.027 1.00 91.62 341 THR A CA 1
ATOM 2679 C C . THR A 1 341 ? 7.796 17.603 -1.426 1.00 91.62 341 THR A C 1
ATOM 2681 O O . THR A 1 341 ? 6.975 17.675 -2.346 1.00 91.62 341 THR A O 1
ATOM 2684 N N . ASP A 1 342 ? 9.112 17.721 -1.633 1.00 91.56 342 ASP A N 1
ATOM 2685 C CA . ASP A 1 342 ? 9.718 18.017 -2.942 1.00 91.56 342 ASP A CA 1
ATOM 2686 C C . ASP A 1 342 ? 9.383 16.931 -3.973 1.00 91.56 342 ASP A C 1
ATOM 2688 O O . ASP A 1 342 ? 8.985 17.211 -5.108 1.00 91.56 342 ASP A O 1
ATOM 2692 N N . VAL A 1 343 ? 9.442 15.661 -3.561 1.00 94.69 343 VAL A N 1
ATOM 2693 C CA . VAL A 1 343 ? 9.067 14.529 -4.422 1.00 94.69 343 VAL A CA 1
ATOM 2694 C C . VAL A 1 343 ? 7.586 14.589 -4.814 1.00 94.69 343 VAL A C 1
ATOM 2696 O O . VAL A 1 343 ? 7.233 14.289 -5.958 1.00 94.69 343 VAL A O 1
ATOM 2699 N N . ILE A 1 344 ? 6.699 14.980 -3.891 1.00 92.19 344 ILE A N 1
ATOM 2700 C CA . ILE A 1 344 ? 5.258 15.128 -4.158 1.00 92.19 344 ILE A CA 1
ATOM 2701 C C . ILE A 1 344 ? 4.991 16.282 -5.128 1.00 92.19 344 ILE A C 1
ATOM 2703 O O . ILE A 1 344 ? 4.139 16.139 -6.015 1.00 92.19 344 ILE A O 1
ATOM 2707 N N . ALA A 1 345 ? 5.722 17.392 -5.009 1.00 90.94 345 ALA A N 1
ATOM 2708 C CA . ALA A 1 345 ? 5.580 18.546 -5.893 1.00 90.94 345 ALA A CA 1
ATOM 2709 C C . ALA A 1 345 ? 5.809 18.171 -7.369 1.00 90.94 345 ALA A C 1
ATOM 2711 O O . ALA A 1 345 ? 5.092 18.654 -8.252 1.00 90.94 345 ALA A O 1
ATOM 2712 N N . LEU A 1 346 ? 6.695 17.205 -7.650 1.00 92.44 346 LEU A N 1
ATOM 2713 C CA . LEU A 1 346 ? 6.915 16.703 -9.011 1.00 92.44 346 LEU A CA 1
ATOM 2714 C C . LEU A 1 346 ? 5.688 16.035 -9.655 1.00 92.44 346 LEU A C 1
ATOM 2716 O O . LEU A 1 346 ? 5.683 15.807 -10.868 1.00 92.44 346 LEU A O 1
ATOM 2720 N N . SER A 1 347 ? 4.632 15.714 -8.900 1.00 89.94 347 SER A N 1
ATOM 2721 C CA . SER A 1 347 ? 3.389 15.159 -9.461 1.00 89.94 347 SER A CA 1
ATOM 2722 C C . SER A 1 347 ? 2.828 16.001 -10.617 1.00 89.94 347 SER A C 1
ATOM 2724 O O . SER A 1 347 ? 2.294 15.434 -11.577 1.00 89.94 347 SER A O 1
ATOM 2726 N N . CYS A 1 348 ? 3.033 17.325 -10.603 1.00 88.19 348 CYS A N 1
ATOM 2727 C CA . CYS A 1 348 ? 2.646 18.227 -11.692 1.00 88.19 348 CYS A CA 1
ATOM 2728 C C . CYS A 1 348 ? 3.347 17.914 -13.034 1.00 88.19 348 CYS A C 1
ATOM 2730 O O . CYS A 1 348 ? 2.777 18.140 -14.103 1.00 88.19 348 CYS A O 1
ATOM 2732 N N . LEU A 1 349 ? 4.532 17.297 -12.995 1.00 87.81 349 LEU A N 1
ATOM 2733 C CA . LEU A 1 349 ? 5.306 16.834 -14.155 1.00 87.81 349 LEU A CA 1
ATOM 2734 C C . LEU A 1 349 ? 4.916 15.418 -14.607 1.00 87.81 349 LEU A C 1
ATOM 2736 O O . LEU A 1 349 ? 5.526 14.837 -15.514 1.00 87.81 349 LEU A O 1
ATOM 2740 N N . ARG A 1 350 ? 3.890 14.830 -13.978 1.00 86.06 350 ARG A N 1
ATOM 2741 C CA . ARG A 1 350 ? 3.423 13.455 -14.209 1.00 86.06 350 ARG A CA 1
ATOM 2742 C C . ARG A 1 350 ? 4.527 12.409 -13.992 1.00 86.06 350 ARG A C 1
ATOM 2744 O O . ARG A 1 350 ? 4.513 11.353 -14.629 1.00 86.06 350 ARG A O 1
ATOM 2751 N N . VAL A 1 351 ? 5.542 12.694 -13.174 1.00 88.94 351 VAL A N 1
ATOM 2752 C CA . VAL A 1 351 ? 6.550 11.690 -12.785 1.00 88.94 351 VAL A CA 1
ATOM 2753 C C . VAL A 1 351 ? 6.001 10.789 -11.675 1.00 88.94 351 VAL A C 1
ATOM 2755 O O . VAL A 1 351 ? 5.098 11.194 -10.938 1.00 88.94 351 VAL A O 1
ATOM 2758 N N . PRO A 1 352 ? 6.484 9.542 -11.566 1.00 89.44 352 PRO A N 1
ATOM 2759 C CA . PRO A 1 352 ? 5.948 8.590 -10.609 1.00 89.44 352 PRO A CA 1
ATOM 2760 C C . PRO A 1 352 ? 6.453 8.884 -9.186 1.00 89.44 352 PRO A C 1
ATOM 2762 O O . PRO A 1 352 ? 7.449 8.325 -8.742 1.00 89.44 352 PRO A O 1
ATOM 2765 N N . VAL A 1 353 ? 5.721 9.730 -8.453 1.00 92.31 353 VAL A N 1
ATOM 2766 C CA . VAL A 1 353 ? 6.030 10.133 -7.064 1.00 92.31 353 VAL A CA 1
ATOM 2767 C C . VAL A 1 353 ? 6.307 8.931 -6.160 1.00 92.31 353 VAL A C 1
ATOM 2769 O O . VAL A 1 353 ? 7.302 8.906 -5.445 1.00 92.31 353 VAL A O 1
ATOM 2772 N N . ARG A 1 354 ? 5.441 7.910 -6.196 1.00 89.12 354 ARG A N 1
ATOM 2773 C CA . ARG A 1 354 ? 5.548 6.762 -5.287 1.00 89.12 354 ARG A CA 1
ATOM 2774 C C . ARG A 1 354 ? 6.826 5.932 -5.525 1.00 89.12 354 ARG A C 1
ATOM 2776 O O . ARG A 1 354 ? 7.571 5.772 -4.569 1.00 89.12 354 ARG A O 1
ATOM 2783 N N . PRO A 1 355 ? 7.135 5.500 -6.762 1.00 91.12 355 PRO A N 1
ATO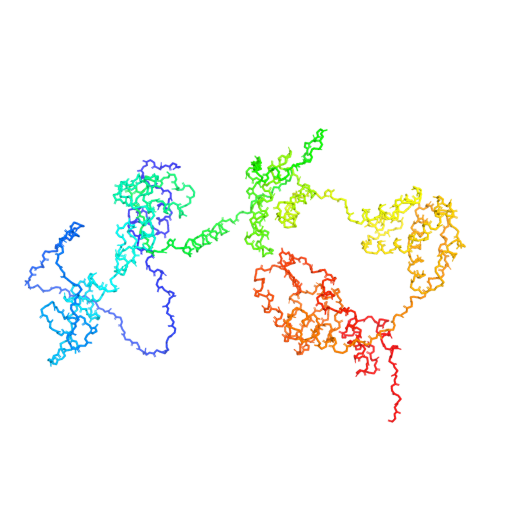M 2784 C CA . PRO A 1 355 ? 8.434 4.925 -7.118 1.00 91.12 355 PRO A CA 1
ATOM 2785 C C . PRO A 1 355 ? 9.657 5.735 -6.672 1.00 91.12 355 PRO A C 1
ATOM 2787 O O . PRO A 1 355 ? 10.625 5.151 -6.195 1.00 91.12 355 PRO A O 1
ATOM 2790 N N . ILE A 1 356 ? 9.622 7.067 -6.791 1.00 94.94 356 ILE A N 1
ATOM 2791 C CA . ILE A 1 356 ? 10.730 7.921 -6.335 1.00 94.94 356 ILE A CA 1
ATOM 2792 C C . ILE A 1 356 ? 10.870 7.846 -4.806 1.00 94.94 356 ILE A C 1
ATOM 2794 O O . ILE A 1 356 ? 11.967 7.598 -4.311 1.00 94.94 356 ILE A O 1
ATOM 2798 N N . LEU A 1 357 ? 9.765 7.982 -4.062 1.00 94.12 357 LEU A N 1
ATOM 2799 C CA . LEU A 1 357 ? 9.757 7.837 -2.601 1.00 94.12 357 LEU A CA 1
ATOM 2800 C C . LEU A 1 357 ? 10.258 6.455 -2.156 1.00 94.12 357 LEU A C 1
ATOM 2802 O O . LEU A 1 357 ? 11.055 6.373 -1.225 1.00 94.12 357 LEU A O 1
ATOM 2806 N N . ASP A 1 358 ? 9.810 5.381 -2.811 1.00 91.06 358 ASP A N 1
ATOM 2807 C CA . ASP A 1 358 ? 10.180 4.005 -2.459 1.00 91.06 358 ASP A CA 1
ATOM 2808 C C . ASP A 1 358 ? 11.687 3.757 -2.676 1.00 91.06 358 ASP A C 1
ATOM 2810 O O . ASP A 1 358 ? 12.337 3.157 -1.819 1.00 91.06 358 ASP A O 1
ATOM 2814 N N . VAL A 1 359 ? 12.271 4.282 -3.763 1.00 93.56 359 VAL A N 1
ATOM 2815 C CA . VAL A 1 359 ? 13.725 4.208 -4.002 1.00 93.56 359 VAL A CA 1
ATOM 2816 C C . VAL A 1 359 ? 14.491 5.018 -2.966 1.00 93.56 359 VAL A C 1
ATOM 2818 O O . VAL A 1 359 ? 15.390 4.466 -2.340 1.00 93.56 359 VAL A O 1
ATOM 2821 N N . LEU A 1 360 ? 14.131 6.289 -2.749 1.00 95.06 360 LEU A N 1
ATOM 2822 C CA . LEU A 1 360 ? 14.820 7.165 -1.793 1.00 95.06 360 LEU A CA 1
ATOM 2823 C C . LEU A 1 360 ? 14.764 6.616 -0.364 1.00 95.06 360 LEU A C 1
ATOM 2825 O O . LEU A 1 360 ? 15.759 6.678 0.355 1.00 95.06 360 LEU A O 1
ATOM 2829 N N . THR A 1 361 ? 13.631 6.022 0.023 1.00 93.62 361 THR A N 1
ATOM 2830 C CA . THR A 1 361 ? 13.485 5.317 1.304 1.00 93.62 361 THR A CA 1
ATOM 2831 C C . THR A 1 361 ? 14.433 4.123 1.371 1.00 93.62 361 THR A C 1
ATOM 2833 O O . THR A 1 361 ? 15.155 3.967 2.350 1.00 93.62 361 THR A O 1
ATOM 2836 N N . ALA A 1 362 ? 14.465 3.293 0.321 1.00 90.44 362 ALA A N 1
ATOM 2837 C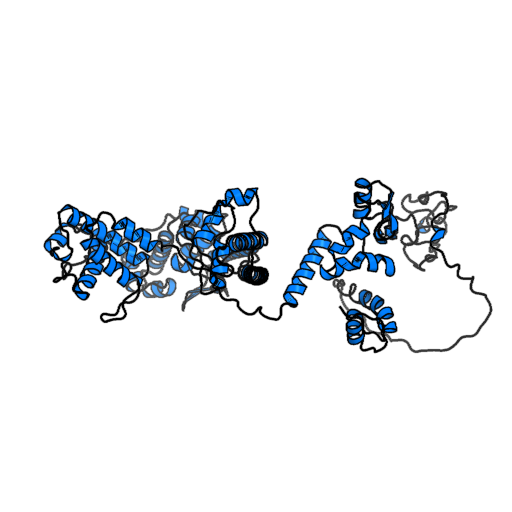 CA . ALA A 1 362 ? 15.282 2.082 0.289 1.00 90.44 362 ALA A CA 1
ATOM 2838 C C . ALA A 1 362 ? 16.793 2.362 0.330 1.00 90.44 362 ALA A C 1
ATOM 2840 O O . ALA A 1 362 ? 17.536 1.537 0.853 1.00 90.44 362 ALA A O 1
ATOM 2841 N N . VAL A 1 363 ? 17.247 3.498 -0.210 1.00 91.69 363 VAL A N 1
ATOM 2842 C CA . VAL A 1 363 ? 18.669 3.895 -0.204 1.00 91.69 363 VAL A CA 1
ATOM 2843 C C . VAL A 1 363 ? 19.044 4.825 0.956 1.00 91.69 363 VAL A C 1
ATOM 2845 O O . VAL A 1 363 ? 20.208 5.192 1.078 1.00 91.69 363 VAL A O 1
ATOM 2848 N N . GLY A 1 364 ? 18.082 5.235 1.791 1.00 92.19 364 GLY A N 1
ATOM 2849 C CA . GLY A 1 364 ? 18.323 6.138 2.922 1.00 92.19 364 GLY A CA 1
ATOM 2850 C C . GLY A 1 364 ? 18.552 7.611 2.550 1.00 92.19 364 GLY A C 1
ATOM 2851 O O . GLY A 1 364 ? 19.146 8.340 3.336 1.00 92.19 364 GLY A O 1
ATOM 2852 N N . TYR A 1 365 ? 18.090 8.055 1.375 1.00 94.62 365 TYR A N 1
ATOM 2853 C CA . TYR A 1 365 ? 18.164 9.455 0.920 1.00 94.62 365 TYR A CA 1
ATOM 2854 C C . TYR A 1 365 ? 16.841 10.222 1.073 1.00 94.62 365 TYR A C 1
ATOM 2856 O O . TYR A 1 365 ? 16.761 11.372 0.651 1.00 94.62 365 TYR A O 1
ATOM 2864 N N . LEU A 1 366 ? 15.793 9.617 1.642 1.00 95.06 366 LEU A N 1
ATOM 2865 C CA . LEU A 1 366 ? 14.529 10.310 1.906 1.00 95.06 366 LEU A CA 1
ATOM 2866 C C . LEU A 1 366 ? 14.538 10.957 3.296 1.00 95.06 366 LEU A C 1
ATOM 2868 O O . LEU A 1 366 ? 14.675 10.257 4.298 1.00 95.06 366 LEU A O 1
ATOM 2872 N N . HIS A 1 367 ? 14.293 12.262 3.356 1.00 9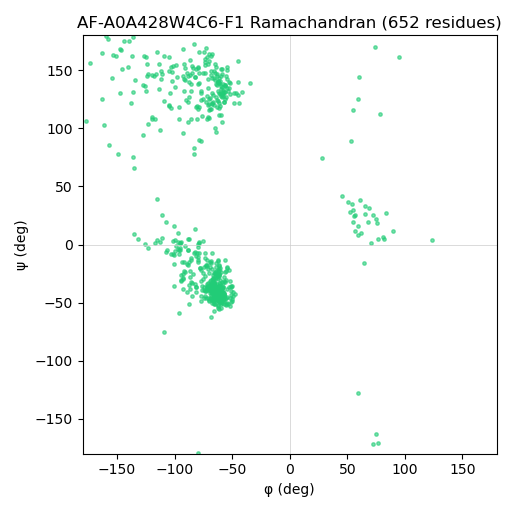2.12 367 HIS A N 1
ATOM 2873 C CA . HIS A 1 367 ? 13.845 12.945 4.565 1.00 92.12 367 HIS A CA 1
ATOM 2874 C C . HIS A 1 367 ? 12.316 13.062 4.520 1.00 92.12 367 HIS A C 1
ATOM 2876 O O . HIS A 1 367 ? 11.763 13.789 3.696 1.00 92.12 367 HIS A O 1
ATOM 2882 N N . ASP A 1 368 ? 11.607 12.296 5.353 1.00 89.75 368 ASP A N 1
ATOM 2883 C CA . ASP A 1 368 ? 10.142 12.352 5.395 1.00 89.75 368 ASP A CA 1
ATOM 2884 C C . ASP A 1 368 ? 9.672 13.515 6.282 1.00 89.75 368 ASP A C 1
ATOM 2886 O O . ASP A 1 368 ? 9.360 13.337 7.456 1.00 89.75 368 ASP A O 1
ATOM 2890 N N . ASP A 1 369 ? 9.642 14.711 5.698 1.00 90.75 369 ASP A N 1
ATOM 2891 C CA . ASP A 1 369 ? 9.227 15.982 6.308 1.00 90.75 369 ASP A CA 1
ATOM 2892 C C . ASP A 1 369 ? 7.700 16.163 6.388 1.00 90.75 369 ASP A C 1
ATOM 2894 O O . ASP A 1 369 ? 7.186 17.192 6.831 1.00 90.75 369 ASP A O 1
ATOM 2898 N N . ARG A 1 370 ? 6.930 15.170 5.937 1.00 89.94 370 ARG A N 1
ATOM 2899 C CA . ARG A 1 370 ? 5.471 15.270 5.895 1.00 89.94 370 ARG A CA 1
ATOM 2900 C C . ARG A 1 370 ? 4.895 15.067 7.284 1.00 89.94 370 ARG A C 1
ATOM 2902 O O . ARG A 1 370 ? 5.121 14.037 7.912 1.00 89.94 370 ARG A O 1
ATOM 2909 N N . VAL A 1 371 ? 3.989 15.960 7.677 1.00 88.00 371 VAL A N 1
ATOM 2910 C CA . VAL A 1 371 ? 3.162 15.758 8.871 1.00 88.00 371 VAL A CA 1
ATOM 2911 C C . VAL A 1 371 ? 2.272 14.516 8.676 1.00 88.00 371 VAL A C 1
ATOM 2913 O O . VAL A 1 371 ? 1.417 14.498 7.767 1.00 88.00 371 VAL A O 1
ATOM 2916 N N . PRO A 1 372 ? 2.426 13.470 9.513 1.00 88.19 372 PRO A N 1
ATOM 2917 C CA . PRO A 1 372 ? 1.641 12.247 9.428 1.00 88.19 372 PRO A CA 1
ATOM 2918 C C . PRO A 1 372 ? 0.136 12.527 9.396 1.00 88.19 372 PRO A C 1
ATOM 2920 O O . PRO A 1 372 ? -0.386 13.358 10.135 1.00 88.19 372 PRO A O 1
ATOM 2923 N N . THR A 1 373 ? -0.608 11.799 8.556 1.00 89.56 373 THR A N 1
ATOM 2924 C CA . THR A 1 373 ? -2.053 12.039 8.356 1.00 89.56 373 THR A CA 1
ATOM 2925 C C . THR A 1 373 ? -2.855 11.983 9.656 1.00 89.56 373 THR A C 1
ATOM 2927 O O . THR A 1 373 ? -3.846 12.694 9.795 1.00 89.56 373 THR A O 1
ATOM 2930 N N . ILE A 1 374 ? -2.438 11.149 10.613 1.00 92.44 374 ILE A N 1
ATOM 2931 C CA . ILE A 1 374 ? -3.105 11.049 11.911 1.00 92.44 374 ILE A CA 1
ATOM 2932 C C . ILE A 1 374 ? -2.926 12.314 12.766 1.00 92.44 374 ILE A C 1
ATOM 2934 O O . ILE A 1 374 ? -3.870 12.684 13.452 1.00 92.44 374 ILE A O 1
ATOM 2938 N N . GLU A 1 375 ? -1.781 12.995 12.692 1.00 94.00 375 GLU A N 1
ATOM 2939 C CA . GLU A 1 375 ? -1.544 14.253 13.416 1.00 94.00 375 GLU A CA 1
ATOM 2940 C C . GLU A 1 375 ? -2.378 15.386 12.819 1.00 94.00 375 GLU A C 1
ATOM 2942 O O . GLU A 1 375 ? -3.109 16.055 13.540 1.00 94.00 375 GLU A O 1
ATOM 2947 N N . ARG A 1 376 ? -2.371 15.531 11.484 1.00 93.56 376 ARG A N 1
ATOM 2948 C CA . ARG A 1 376 ? -3.235 16.507 10.792 1.00 93.56 376 ARG A CA 1
ATOM 2949 C C . ARG A 1 376 ? -4.710 16.280 11.105 1.00 93.56 376 ARG A C 1
ATOM 2951 O O . ARG A 1 376 ? -5.456 17.227 11.329 1.00 93.56 376 ARG A O 1
ATOM 2958 N N . TRP A 1 377 ? -5.130 15.016 11.123 1.00 95.50 377 TRP A N 1
ATOM 2959 C CA . TRP A 1 377 ? -6.486 14.643 11.507 1.00 95.50 377 TRP A CA 1
ATOM 2960 C C . TRP A 1 377 ? -6.796 15.009 12.963 1.00 95.50 377 TRP A C 1
ATOM 2962 O O . TRP A 1 377 ? -7.885 15.513 13.218 1.00 95.50 377 TRP A O 1
ATOM 2972 N N . PHE A 1 378 ? -5.869 14.765 13.895 1.00 97.12 378 PHE A N 1
ATOM 2973 C CA . PHE A 1 378 ? -6.040 15.103 15.307 1.00 97.12 378 PHE A CA 1
ATOM 2974 C C . PHE A 1 378 ? -6.197 16.614 15.483 1.00 97.12 378 PHE A C 1
ATOM 2976 O O . PHE A 1 378 ? -7.243 17.041 15.958 1.00 97.12 378 PHE A O 1
ATOM 2983 N N . ALA A 1 379 ? -5.239 17.400 14.978 1.00 95.62 379 ALA A N 1
ATOM 2984 C CA . ALA A 1 379 ? -5.261 18.859 15.057 1.00 95.62 379 ALA A CA 1
ATOM 2985 C C . ALA A 1 379 ? -6.557 19.444 14.479 1.00 95.62 379 ALA A C 1
ATOM 2987 O O . ALA A 1 379 ? -7.209 20.266 15.110 1.00 95.62 379 ALA A O 1
ATOM 2988 N N . HIS A 1 380 ? -6.990 18.956 13.312 1.00 96.06 380 HIS A N 1
ATOM 2989 C CA . HIS A 1 380 ? -8.252 19.383 12.711 1.00 96.06 380 HIS A CA 1
ATOM 2990 C C . HIS A 1 380 ? -9.476 19.021 13.568 1.00 96.06 380 HIS A C 1
ATOM 2992 O O . HIS A 1 380 ? -10.433 19.783 13.619 1.00 96.06 380 HIS A O 1
ATOM 2998 N N . LYS A 1 381 ? -9.479 17.857 14.230 1.00 95.88 381 LYS A N 1
ATOM 2999 C CA . LYS A 1 381 ? -10.607 17.413 15.063 1.00 95.88 381 LYS A CA 1
ATOM 3000 C C . LYS A 1 381 ? -10.656 18.038 16.449 1.00 95.88 381 LYS A C 1
ATOM 3002 O O . LYS A 1 381 ? -11.687 17.909 17.095 1.00 95.88 381 LYS A O 1
ATOM 3007 N N . THR A 1 382 ? -9.590 18.687 16.892 1.00 96.62 382 THR A N 1
ATOM 3008 C CA . THR A 1 382 ? -9.530 19.344 18.200 1.00 96.62 382 THR A CA 1
ATOM 3009 C C . THR A 1 382 ? -9.435 20.865 18.103 1.00 96.62 382 THR A C 1
ATOM 3011 O O . THR A 1 382 ? -9.344 21.509 19.137 1.00 96.62 382 THR A O 1
ATOM 3014 N N . ALA A 1 383 ? -9.458 21.441 16.895 1.00 95.50 383 ALA A N 1
ATOM 3015 C CA . ALA A 1 383 ? -9.236 22.871 16.661 1.00 95.50 383 ALA A CA 1
ATOM 3016 C C . ALA A 1 383 ? -10.254 23.794 17.355 1.00 95.50 383 ALA A C 1
ATOM 3018 O O . ALA A 1 383 ? -9.912 24.913 17.710 1.00 95.50 383 ALA A O 1
ATOM 3019 N N . GLU A 1 384 ? -11.488 23.326 17.543 1.00 94.50 384 GLU A N 1
ATOM 3020 C CA . GLU A 1 384 ? -12.583 24.100 18.149 1.00 94.50 384 GLU A CA 1
ATOM 3021 C C . GLU A 1 384 ? -12.727 23.854 19.663 1.00 94.50 384 GLU A C 1
ATOM 3023 O O . GLU A 1 384 ? -13.648 24.371 20.288 1.00 94.50 384 GLU A O 1
ATOM 3028 N N . LEU A 1 385 ? -11.856 23.035 20.266 1.00 96.62 385 LEU A N 1
ATOM 3029 C CA . LEU A 1 385 ? -11.894 22.753 21.702 1.00 96.62 385 LEU A CA 1
ATOM 3030 C C . LEU A 1 385 ? -11.005 23.742 22.482 1.00 96.62 385 LEU A C 1
ATOM 3032 O O . LEU A 1 385 ? -9.985 24.184 21.950 1.00 96.62 385 LEU A O 1
ATOM 3036 N N . PRO A 1 386 ? -11.320 24.028 23.761 1.00 97.19 386 PRO A N 1
ATOM 3037 C CA . PRO A 1 386 ? -10.465 24.827 24.639 1.00 97.19 386 PRO A CA 1
ATOM 3038 C C . PRO A 1 386 ? -9.024 24.297 24.704 1.00 97.19 386 PRO A C 1
ATOM 3040 O O . PRO A 1 386 ? -8.807 23.086 24.795 1.00 97.19 386 PRO A O 1
ATOM 3043 N N . GLU A 1 387 ? -8.033 25.193 24.712 1.00 96.19 387 GLU A N 1
ATOM 3044 C CA . GLU A 1 387 ? -6.595 24.861 24.645 1.00 96.19 387 GLU A CA 1
ATOM 3045 C C . GLU A 1 387 ? -6.153 23.864 25.732 1.00 96.19 387 GLU A C 1
ATOM 3047 O O . GLU A 1 387 ? -5.375 22.932 25.503 1.00 96.19 387 GLU A O 1
ATOM 3052 N N . THR A 1 388 ? -6.706 24.009 26.928 1.00 95.81 388 THR A N 1
ATOM 3053 C CA . THR A 1 388 ? -6.492 23.135 28.084 1.00 95.81 388 THR A CA 1
ATOM 3054 C C . THR A 1 388 ? -7.032 21.721 27.859 1.00 95.81 388 THR A C 1
ATOM 3056 O O . THR A 1 388 ? -6.355 20.747 28.204 1.00 95.81 388 THR A O 1
ATOM 3059 N N . ILE A 1 389 ? -8.201 21.580 27.222 1.00 96.88 389 ILE A N 1
ATOM 3060 C CA . ILE A 1 389 ? -8.734 20.280 26.784 1.00 96.88 389 ILE A CA 1
ATOM 3061 C C . ILE A 1 389 ? -7.839 19.694 25.691 1.00 96.88 389 ILE A C 1
ATOM 3063 O O . ILE A 1 389 ? -7.482 18.517 25.767 1.00 96.88 389 ILE A O 1
ATOM 3067 N N . VAL A 1 390 ? -7.429 20.499 24.705 1.00 97.38 390 VAL A N 1
ATOM 3068 C CA . VAL A 1 390 ? -6.530 20.056 23.626 1.00 97.38 390 VAL A CA 1
ATOM 3069 C C . VAL A 1 390 ? -5.209 19.539 24.191 1.00 97.38 390 VAL A C 1
ATOM 3071 O O . VAL A 1 390 ? -4.745 18.484 23.767 1.00 97.38 390 VAL A O 1
ATOM 3074 N N . THR A 1 391 ? -4.647 20.198 25.205 1.00 97.12 391 THR A N 1
ATOM 3075 C CA . THR A 1 391 ? -3.407 19.772 25.874 1.00 97.12 391 THR A CA 1
ATOM 3076 C C . THR A 1 391 ? -3.545 18.382 26.506 1.00 97.12 391 THR A C 1
ATOM 3078 O O . THR A 1 391 ? -2.670 17.525 26.358 1.00 97.12 391 THR A O 1
ATOM 3081 N N . ASP A 1 392 ? -4.659 18.119 27.191 1.00 96.62 392 ASP A N 1
ATOM 3082 C CA . ASP A 1 392 ? -4.934 16.803 27.775 1.00 96.62 392 ASP A CA 1
ATOM 3083 C C . ASP A 1 392 ? -5.172 15.733 26.694 1.00 96.62 392 ASP A C 1
ATOM 3085 O O . ASP A 1 392 ? -4.704 14.594 26.816 1.00 96.62 392 ASP A O 1
ATOM 3089 N N . LEU A 1 393 ? -5.857 16.092 25.605 1.00 97.44 393 LEU A N 1
ATOM 3090 C CA . LEU A 1 393 ? -6.053 15.210 24.455 1.00 97.44 393 LEU A CA 1
ATOM 3091 C C . LEU A 1 393 ? -4.740 14.909 23.726 1.00 97.44 393 LEU A C 1
ATOM 3093 O O . LEU A 1 393 ? -4.562 13.774 23.288 1.00 97.44 393 LEU A O 1
ATOM 3097 N N . GLN A 1 394 ? -3.828 15.878 23.626 1.00 97.25 394 GLN A N 1
ATOM 3098 C CA . GLN A 1 394 ? -2.515 15.730 23.001 1.00 97.25 394 GLN A CA 1
ATOM 3099 C C . GLN A 1 394 ? -1.665 14.729 23.788 1.00 97.25 394 GLN A C 1
ATOM 3101 O O . GLN A 1 394 ? -1.162 13.768 23.211 1.00 97.25 394 GLN A O 1
ATOM 3106 N N . LEU A 1 395 ? -1.622 14.850 25.122 1.00 95.00 395 LEU A N 1
ATOM 3107 C CA . LEU A 1 395 ? -0.963 13.861 25.982 1.00 95.00 395 LEU A CA 1
ATOM 3108 C C . LEU A 1 395 ? -1.526 12.449 25.757 1.00 95.00 395 LEU A C 1
ATOM 3110 O O . LEU A 1 395 ? -0.777 11.480 25.617 1.00 95.00 395 LEU A O 1
ATOM 3114 N N . TRP A 1 396 ? -2.855 12.318 25.728 1.00 96.25 396 TRP A N 1
ATOM 3115 C CA . TRP A 1 396 ? -3.496 11.034 25.450 1.00 96.25 396 TRP A CA 1
ATOM 3116 C C . TRP A 1 396 ? -3.140 10.506 24.057 1.00 96.25 396 TRP A C 1
ATOM 3118 O O . TRP A 1 396 ? -2.848 9.317 23.907 1.00 96.25 396 TRP A O 1
ATOM 3128 N N . PHE A 1 397 ? -3.155 11.371 23.048 1.00 96.69 397 PHE A N 1
ATOM 3129 C CA . PHE A 1 397 ? -2.864 11.036 21.662 1.00 96.69 397 PHE A CA 1
ATOM 3130 C C . PHE A 1 397 ? -1.424 10.542 21.490 1.00 96.69 397 PHE A C 1
ATOM 3132 O O . PHE A 1 397 ? -1.214 9.473 20.906 1.00 96.69 397 PHE A O 1
ATOM 3139 N N . ASP A 1 398 ? -0.459 11.250 22.075 1.00 94.75 398 ASP A N 1
ATOM 3140 C CA . ASP A 1 398 ? 0.964 10.924 21.996 1.00 94.75 398 ASP A CA 1
ATOM 3141 C C . ASP A 1 398 ? 1.268 9.591 22.673 1.00 94.75 398 ASP A C 1
ATOM 3143 O O . ASP A 1 398 ? 1.881 8.712 22.063 1.00 94.75 398 ASP A O 1
ATOM 3147 N N . VAL A 1 399 ? 0.748 9.368 23.883 1.00 94.31 399 VAL A N 1
ATOM 3148 C CA . VAL A 1 399 ? 0.912 8.083 24.580 1.00 94.31 399 VAL A CA 1
ATOM 3149 C C . VAL A 1 399 ? 0.226 6.946 23.820 1.00 94.31 399 VAL A C 1
ATOM 3151 O O . VAL A 1 399 ? 0.768 5.847 23.712 1.00 94.31 399 VAL A O 1
ATOM 3154 N N . MET A 1 400 ? -0.961 7.172 23.253 1.00 94.75 400 MET A N 1
ATOM 3155 C CA . MET A 1 400 ? -1.648 6.145 22.466 1.00 94.75 400 MET A CA 1
ATOM 3156 C C . MET A 1 400 ? -0.889 5.792 21.186 1.00 94.75 400 MET A C 1
ATOM 3158 O O . MET A 1 400 ? -0.928 4.637 20.758 1.00 94.75 400 MET A O 1
ATOM 3162 N N . ARG A 1 401 ? -0.204 6.756 20.573 1.00 94.12 401 ARG A N 1
ATOM 3163 C CA . ARG A 1 401 ? 0.516 6.572 19.313 1.00 94.12 401 ARG A CA 1
ATOM 3164 C C . ARG A 1 401 ? 1.923 6.015 19.501 1.00 94.12 401 ARG A C 1
ATOM 3166 O O . ARG A 1 401 ? 2.305 5.115 18.760 1.00 94.12 401 ARG A O 1
ATOM 3173 N N . HIS A 1 402 ? 2.675 6.530 20.466 1.00 93.19 402 HIS A N 1
ATOM 3174 C CA . HIS A 1 402 ? 4.082 6.188 20.690 1.00 93.19 402 HIS A CA 1
ATOM 3175 C C . HIS A 1 402 ? 4.278 5.177 21.823 1.00 93.19 402 HIS A C 1
ATOM 3177 O O . HIS A 1 402 ? 5.360 4.609 21.974 1.00 93.19 402 HIS A O 1
ATOM 3183 N N . GLY A 1 403 ? 3.220 4.880 22.579 1.00 91.56 403 GLY A N 1
ATOM 3184 C CA . GLY A 1 403 ? 3.334 4.139 23.825 1.00 91.56 403 GLY A CA 1
ATOM 3185 C C . GLY A 1 403 ? 3.970 4.990 24.920 1.00 91.56 403 GLY A C 1
ATOM 3186 O O . GLY A 1 403 ? 4.191 6.190 24.773 1.00 91.56 403 GLY A O 1
ATOM 3187 N N . HIS A 1 404 ? 4.265 4.349 26.043 1.00 87.50 404 HIS A N 1
ATOM 3188 C CA . HIS A 1 404 ? 4.954 4.980 27.160 1.00 87.50 404 HIS A CA 1
ATOM 3189 C C . HIS A 1 404 ? 5.819 3.946 27.876 1.00 87.50 404 HIS A C 1
ATOM 3191 O O . HIS A 1 404 ? 5.354 2.844 28.190 1.00 87.50 404 HIS A O 1
ATOM 3197 N N . THR A 1 405 ? 7.082 4.291 28.115 1.00 83.62 405 THR A N 1
ATOM 3198 C CA . THR A 1 405 ? 8.096 3.388 28.678 1.00 83.62 405 THR A CA 1
ATOM 3199 C C . THR A 1 405 ? 8.167 3.441 30.201 1.00 83.62 405 THR A C 1
ATOM 3201 O O . THR A 1 405 ? 8.553 2.445 30.815 1.00 83.62 405 THR A O 1
ATOM 3204 N N . SER A 1 406 ? 7.732 4.537 30.829 1.00 75.75 406 SER A N 1
ATOM 3205 C CA . SER A 1 406 ? 7.656 4.632 32.291 1.00 75.75 406 SER A CA 1
ATOM 3206 C C . SER A 1 406 ? 6.339 4.042 32.822 1.00 75.75 406 SER A C 1
ATOM 3208 O O . SER A 1 406 ? 5.311 4.119 32.137 1.00 75.75 406 SER A O 1
ATOM 3210 N N . PRO A 1 407 ? 6.329 3.438 34.026 1.00 71.38 407 PRO A N 1
ATOM 3211 C CA . PRO A 1 407 ? 5.123 2.864 34.612 1.00 71.38 407 PRO A CA 1
ATOM 3212 C C . PRO A 1 407 ? 3.957 3.869 34.746 1.00 71.38 407 PRO A C 1
ATOM 3214 O O . PRO A 1 407 ? 4.179 4.985 35.212 1.00 71.38 407 PRO A O 1
ATOM 3217 N N . PRO A 1 408 ? 2.714 3.468 34.406 1.00 77.00 408 PRO A N 1
ATOM 3218 C CA . PRO A 1 408 ? 2.343 2.189 33.810 1.00 77.00 408 PRO A CA 1
ATOM 3219 C C . PRO A 1 408 ? 2.688 2.148 32.315 1.00 77.00 408 PRO A C 1
ATOM 3221 O O . PRO A 1 408 ? 2.240 2.963 31.511 1.00 77.00 408 PRO A O 1
ATOM 3224 N N . ARG A 1 409 ? 3.472 1.130 31.952 1.00 84.88 409 ARG A N 1
ATOM 3225 C CA . ARG A 1 409 ? 3.956 0.919 30.589 1.00 84.88 409 ARG A CA 1
ATOM 3226 C C . ARG A 1 409 ? 2.791 0.679 29.639 1.00 84.88 409 ARG A C 1
ATOM 3228 O O . ARG A 1 409 ? 1.883 -0.096 29.945 1.00 84.88 409 ARG A O 1
ATOM 3235 N N . SER A 1 410 ? 2.845 1.289 28.462 1.00 86.50 410 SER A N 1
ATOM 3236 C CA . SER A 1 410 ? 1.853 1.073 27.413 1.00 86.50 410 SER A CA 1
ATOM 3237 C C . SER A 1 410 ? 2.525 0.877 26.060 1.00 86.50 410 SER A C 1
ATOM 3239 O O . SER A 1 410 ? 3.540 1.497 25.748 1.00 86.50 410 SER A O 1
ATOM 3241 N N . LYS A 1 411 ? 1.969 -0.035 25.259 1.00 90.12 411 LYS A N 1
ATOM 3242 C CA . LYS A 1 411 ? 2.412 -0.251 23.880 1.00 90.12 411 LYS A CA 1
ATOM 3243 C C . LYS A 1 411 ? 1.682 0.720 22.942 1.00 90.12 411 LYS A C 1
ATOM 3245 O O . LYS A 1 411 ? 0.487 0.950 23.170 1.00 90.12 411 LYS A O 1
ATOM 3250 N N . PRO A 1 412 ? 2.345 1.189 21.868 1.00 93.88 412 PRO A N 1
ATOM 3251 C CA . PRO A 1 412 ? 1.699 1.885 20.760 1.00 93.88 412 PRO A CA 1
ATOM 3252 C C . PRO A 1 412 ? 0.410 1.195 20.311 1.00 93.88 412 PRO A C 1
ATOM 3254 O O . PRO A 1 412 ? 0.335 -0.037 20.228 1.00 93.88 412 PRO A O 1
ATOM 3257 N N . ARG A 1 413 ? -0.616 1.981 19.998 1.00 93.81 413 ARG A N 1
ATOM 3258 C CA . ARG A 1 413 ? -1.873 1.501 19.421 1.00 93.81 413 ARG A CA 1
ATOM 3259 C C . ARG A 1 413 ? -1.911 1.792 17.931 1.00 93.81 413 ARG A C 1
ATOM 3261 O O . ARG A 1 413 ? -1.394 2.795 17.454 1.00 93.81 413 ARG A O 1
ATOM 3268 N N . ALA A 1 414 ? -2.589 0.914 17.194 1.00 91.44 414 ALA A N 1
ATOM 3269 C CA . ALA A 1 414 ? -2.804 1.115 15.769 1.00 91.44 414 ALA A CA 1
ATOM 3270 C C . ALA A 1 414 ? -3.537 2.453 15.514 1.00 91.44 414 ALA A C 1
ATOM 3272 O O . ALA A 1 414 ? -4.522 2.730 16.211 1.00 91.44 414 ALA A O 1
ATOM 3273 N N . PRO A 1 415 ? -3.144 3.239 14.490 1.00 92.44 415 PRO A N 1
ATOM 3274 C CA . PRO A 1 415 ? -3.754 4.532 14.160 1.00 92.44 415 PRO A CA 1
ATOM 3275 C C . PRO A 1 415 ? -5.287 4.510 14.109 1.00 92.44 415 PRO A C 1
ATOM 3277 O O . PRO A 1 415 ? -5.948 5.380 14.670 1.00 92.44 415 PRO A O 1
ATOM 3280 N N . ARG A 1 416 ? -5.868 3.460 13.512 1.00 90.50 416 ARG A N 1
ATOM 3281 C CA . ARG A 1 416 ? -7.324 3.274 13.409 1.00 90.50 416 ARG A CA 1
ATOM 3282 C C . ARG A 1 416 ? -8.007 3.182 14.777 1.00 90.50 416 ARG A C 1
ATOM 3284 O O . ARG A 1 416 ? -9.116 3.682 14.941 1.00 90.50 416 ARG A O 1
ATOM 3291 N N . THR A 1 417 ? -7.354 2.570 15.763 1.00 93.44 417 THR A N 1
ATOM 3292 C CA . THR A 1 417 ? -7.873 2.463 17.132 1.00 93.44 417 THR A CA 1
ATOM 3293 C C . THR A 1 417 ? -7.871 3.822 17.818 1.00 93.44 417 THR A C 1
ATOM 3295 O O . THR A 1 417 ? -8.881 4.192 18.409 1.00 93.44 417 THR A O 1
ATOM 3298 N N . VAL A 1 418 ? -6.774 4.579 17.703 1.00 95.56 418 VAL A N 1
ATOM 3299 C CA . VAL A 1 418 ? -6.670 5.941 18.256 1.00 95.56 418 VAL A CA 1
ATOM 3300 C C . VAL A 1 418 ? -7.750 6.833 17.645 1.00 95.56 418 VAL A C 1
ATOM 3302 O O . VAL A 1 418 ? -8.562 7.410 18.366 1.00 95.56 418 VAL A O 1
ATOM 3305 N N . GLN A 1 419 ? -7.848 6.836 16.312 1.00 95.81 419 GLN A N 1
ATOM 3306 C CA . GLN A 1 419 ? -8.863 7.599 15.591 1.00 95.81 419 GLN A CA 1
ATOM 3307 C C . GLN A 1 419 ? -10.282 7.222 16.005 1.00 95.81 419 GLN A C 1
ATOM 3309 O O . GLN A 1 419 ? -11.107 8.098 16.243 1.00 95.81 419 GLN A O 1
ATOM 3314 N N . SER A 1 420 ? -10.575 5.923 16.117 1.00 94.50 420 SER A N 1
ATOM 3315 C CA . SER A 1 420 ? -11.899 5.462 16.527 1.00 94.50 420 SER A CA 1
ATOM 3316 C C . SER A 1 420 ? -12.242 5.909 17.946 1.00 94.50 420 SER A C 1
ATOM 3318 O O . SER A 1 420 ? -13.368 6.340 18.170 1.00 94.50 420 SER A O 1
ATOM 3320 N N . LYS A 1 421 ? -11.310 5.806 18.900 1.00 95.31 421 LYS A N 1
ATOM 3321 C CA . LYS A 1 421 ? -11.555 6.176 20.301 1.00 95.31 421 LYS A CA 1
ATOM 3322 C C . LYS A 1 421 ? -11.862 7.662 20.441 1.00 95.31 421 LYS A C 1
ATOM 3324 O O . LYS A 1 421 ? -12.861 7.996 21.070 1.00 95.31 421 LYS A O 1
ATOM 3329 N N . LEU A 1 422 ? -11.055 8.521 19.818 1.00 97.12 422 LEU A N 1
ATOM 3330 C CA . LEU A 1 422 ? -11.292 9.961 19.853 1.00 97.12 422 LEU A CA 1
ATOM 3331 C C . LEU A 1 422 ? -12.548 10.333 19.059 1.00 97.12 422 LEU A C 1
ATOM 3333 O O . LEU A 1 422 ? -13.386 11.040 19.596 1.00 97.12 422 LEU A O 1
ATOM 3337 N N . ARG A 1 423 ? -12.773 9.774 17.859 1.00 96.75 423 ARG A N 1
ATOM 3338 C CA . ARG A 1 423 ? -13.998 10.030 17.074 1.00 96.75 423 ARG A CA 1
ATOM 3339 C C . ARG A 1 423 ? -15.275 9.814 17.885 1.00 96.75 423 ARG A C 1
ATOM 3341 O O . ARG A 1 423 ? -16.193 10.614 17.777 1.00 96.75 423 ARG A O 1
ATOM 3348 N N . TRP A 1 424 ? -15.338 8.740 18.670 1.00 95.50 424 TRP A N 1
ATOM 3349 C CA . TRP A 1 424 ? -16.509 8.449 19.498 1.00 95.50 424 TRP A CA 1
ATOM 3350 C C . TRP A 1 424 ? -16.583 9.281 20.781 1.00 95.50 424 TRP A C 1
ATOM 3352 O O . TRP A 1 424 ? -17.666 9.395 21.339 1.00 95.50 424 TRP A O 1
ATOM 3362 N N . ALA A 1 425 ? -15.470 9.848 21.249 1.00 96.88 425 ALA A N 1
ATOM 3363 C CA . ALA A 1 425 ? -15.433 10.742 22.405 1.00 96.88 425 ALA A CA 1
ATOM 3364 C C . ALA A 1 425 ? -15.713 12.211 22.041 1.00 96.88 425 ALA A C 1
ATOM 3366 O O . ALA A 1 425 ? -16.238 12.937 22.878 1.00 96.88 425 ALA A O 1
ATOM 3367 N N . LEU A 1 426 ? -15.399 12.639 20.810 1.00 97.00 426 LEU A N 1
ATOM 3368 C CA . LEU A 1 426 ? -15.522 14.030 20.355 1.00 97.00 426 LEU A CA 1
ATOM 3369 C C . LEU A 1 426 ? -16.890 14.666 20.636 1.00 97.00 426 LEU 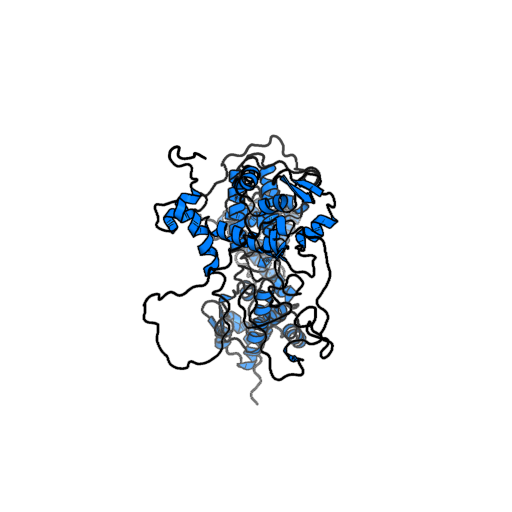A C 1
ATOM 3371 O O . LEU A 1 426 ? -16.883 15.758 21.188 1.00 97.00 426 LEU A O 1
ATOM 3375 N N . PRO A 1 427 ? -18.045 14.024 20.358 1.00 96.69 427 PRO A N 1
ATOM 3376 C CA . PRO A 1 427 ? -19.334 14.658 20.636 1.00 96.69 427 PRO A CA 1
ATOM 3377 C C . PRO A 1 427 ? -19.512 15.036 22.111 1.00 96.69 427 PRO A C 1
ATOM 3379 O O . PRO A 1 427 ? -20.048 16.094 22.406 1.00 96.69 427 PRO A O 1
ATOM 3382 N N . ALA A 1 428 ? -19.011 14.208 23.035 1.00 97.00 428 ALA A N 1
ATOM 3383 C CA . ALA A 1 428 ? -19.057 14.521 24.460 1.00 97.00 428 ALA A CA 1
ATOM 3384 C C . ALA A 1 428 ? -18.107 15.668 24.831 1.00 97.00 428 ALA A C 1
ATOM 3386 O O . ALA A 1 428 ? -18.467 16.528 25.624 1.00 97.00 428 ALA A O 1
ATOM 3387 N N . LEU A 1 429 ? -16.914 15.697 24.231 1.00 97.62 429 LEU A N 1
ATOM 3388 C CA . LEU A 1 429 ? -15.928 16.758 24.451 1.00 97.62 429 LEU A CA 1
ATOM 3389 C C . LEU A 1 429 ? -16.442 18.122 23.968 1.00 97.62 429 LEU A C 1
ATOM 3391 O O . LEU A 1 429 ? -16.298 19.100 24.691 1.00 97.62 429 LEU A O 1
ATOM 3395 N N . HIS A 1 430 ? -17.072 18.171 22.790 1.00 97.00 430 HIS A N 1
ATOM 3396 C CA . HIS A 1 430 ? -17.699 19.390 22.274 1.00 97.00 430 HIS A CA 1
ATOM 3397 C C . HIS A 1 430 ? -18.890 19.817 23.131 1.00 97.00 430 HIS A C 1
ATOM 3399 O O . HIS A 1 430 ? -18.939 20.970 23.532 1.00 97.00 430 HIS A O 1
ATOM 3405 N N . ALA A 1 431 ? -19.780 18.892 23.508 1.00 96.88 431 ALA A N 1
ATOM 3406 C CA . ALA A 1 431 ? -20.917 19.216 24.371 1.00 96.88 431 ALA A CA 1
ATOM 3407 C C . ALA A 1 431 ? -20.483 19.800 25.729 1.00 96.88 431 ALA A C 1
ATOM 3409 O O . ALA A 1 431 ? -21.127 20.702 26.255 1.00 96.88 431 ALA A O 1
ATOM 3410 N N . TRP A 1 432 ? -19.382 19.310 26.309 1.00 97.56 432 TRP A N 1
ATOM 3411 C CA . TRP A 1 432 ? -18.844 19.880 27.547 1.00 97.56 432 TRP A CA 1
ATOM 3412 C C . TRP A 1 432 ? -18.191 21.247 27.334 1.00 97.56 432 TRP A C 1
ATOM 3414 O O . TRP A 1 432 ? -18.381 22.124 28.170 1.00 97.56 432 TRP A O 1
ATOM 3424 N N . ALA A 1 433 ? -17.472 21.445 26.227 1.00 96.19 433 ALA A N 1
ATOM 3425 C CA . ALA A 1 433 ? -16.913 22.749 25.880 1.00 96.19 433 ALA A CA 1
ATOM 3426 C C . ALA A 1 433 ? -18.019 23.797 25.646 1.00 96.19 433 ALA A C 1
ATOM 3428 O O . ALA A 1 433 ? -17.931 24.905 26.162 1.00 96.19 433 ALA A O 1
ATOM 3429 N N . GLU A 1 434 ? -19.093 23.427 24.943 1.00 95.75 434 GLU A N 1
ATOM 3430 C CA . GLU A 1 434 ? -20.281 24.269 24.730 1.00 95.75 434 GLU A CA 1
ATOM 3431 C C . GLU A 1 434 ? -21.009 24.594 26.042 1.00 95.75 434 GLU A C 1
ATOM 3433 O O . GLU A 1 434 ? -21.527 25.695 26.206 1.00 95.75 434 GLU A O 1
ATOM 3438 N N . ALA A 1 435 ? -21.005 23.665 27.003 1.00 94.88 435 ALA A N 1
ATOM 3439 C CA . ALA A 1 435 ? -21.519 23.887 28.354 1.00 94.88 435 ALA A CA 1
ATOM 3440 C C . ALA A 1 435 ? -20.587 24.744 29.242 1.00 94.88 435 ALA A C 1
ATOM 3442 O O . ALA A 1 435 ? -20.896 24.954 30.414 1.00 94.88 435 ALA A O 1
ATOM 3443 N N . GLY A 1 436 ? -19.465 25.235 28.704 1.00 94.56 436 GLY A N 1
ATOM 3444 C CA . GLY A 1 436 ? -18.536 26.138 29.387 1.00 94.56 436 GLY A CA 1
ATOM 3445 C C . GLY A 1 436 ? -17.418 25.453 30.176 1.00 94.56 436 GLY A C 1
ATOM 3446 O O . GLY A 1 436 ? -16.731 26.124 30.939 1.00 94.56 436 GLY A O 1
ATOM 3447 N N . HIS A 1 437 ? -17.211 24.141 30.021 1.00 95.25 437 HIS A N 1
ATOM 3448 C CA . HIS A 1 437 ? -16.099 23.456 30.684 1.00 95.25 437 HIS A CA 1
ATOM 3449 C C . HIS A 1 437 ? -14.780 23.688 29.953 1.00 95.25 437 HIS A C 1
ATOM 3451 O O . HIS A 1 437 ? -14.595 23.237 28.821 1.00 95.25 437 HIS A O 1
ATOM 3457 N N . GLU A 1 438 ? -13.824 24.308 30.641 1.00 93.75 438 GLU A N 1
ATOM 3458 C CA . GLU A 1 438 ? -12.480 24.544 30.111 1.00 93.75 438 GLU A CA 1
ATOM 3459 C C . GLU A 1 438 ? -11.514 23.409 30.461 1.00 93.75 438 GLU A C 1
ATOM 3461 O O . GLU A 1 438 ? -10.531 23.189 29.753 1.00 93.75 438 GLU A O 1
ATOM 3466 N N . HIS A 1 439 ? -11.774 22.625 31.513 1.00 94.50 439 HIS A N 1
ATOM 3467 C CA . HIS A 1 439 ? -10.893 21.524 31.892 1.00 94.50 439 HIS A CA 1
ATOM 3468 C C . HIS A 1 439 ? -11.607 20.178 32.044 1.00 94.50 439 HIS A C 1
ATOM 3470 O O . HIS A 1 439 ? -12.596 20.033 32.757 1.00 94.50 439 HIS A O 1
ATOM 3476 N N . LEU A 1 440 ? -10.990 19.105 31.526 1.00 96.12 440 LEU A N 1
ATOM 3477 C CA . LEU A 1 440 ? -11.513 17.740 31.698 1.00 96.12 440 LEU A CA 1
ATOM 3478 C C . LEU A 1 440 ? -11.528 17.266 33.163 1.00 96.12 440 LEU A C 1
ATOM 3480 O O . LEU A 1 440 ? -12.196 16.286 33.483 1.00 96.12 440 LEU A O 1
ATOM 3484 N N . ARG A 1 441 ? -10.807 17.939 34.069 1.00 94.88 441 ARG A N 1
ATOM 3485 C CA . ARG A 1 441 ? -10.848 17.644 35.514 1.00 94.88 441 ARG A CA 1
ATOM 3486 C C . ARG A 1 441 ? -12.135 18.091 36.204 1.00 94.88 441 ARG A C 1
ATOM 3488 O O . ARG A 1 441 ? -12.393 17.597 37.296 1.00 94.88 441 ARG A O 1
ATOM 3495 N N . GLU A 1 442 ? -12.894 18.999 35.596 1.00 94.50 442 GLU A N 1
ATOM 3496 C CA . GLU A 1 442 ? -14.196 19.452 36.103 1.00 94.50 442 GLU A CA 1
ATOM 3497 C C . GLU A 1 442 ? -15.285 18.407 35.865 1.00 94.50 442 GLU A C 1
ATOM 3499 O O . GLU A 1 442 ? -16.276 18.367 36.590 1.00 94.50 442 GLU A O 1
ATOM 3504 N N . ILE A 1 443 ? -15.083 17.541 34.866 1.00 97.00 443 ILE A N 1
ATOM 3505 C CA . ILE A 1 443 ? -16.103 16.607 34.410 1.00 97.00 443 ILE A CA 1
ATOM 3506 C C . ILE A 1 443 ? -16.420 15.577 35.490 1.00 97.00 443 ILE A C 1
ATOM 3508 O O . ILE A 1 443 ? -15.573 14.774 35.900 1.00 97.00 443 ILE A O 1
ATOM 3512 N N . THR A 1 444 ? -17.680 15.563 35.911 1.00 95.75 444 THR A N 1
ATOM 3513 C CA . THR A 1 444 ? -18.208 14.656 36.927 1.00 95.75 444 THR A CA 1
ATOM 3514 C C . THR A 1 444 ? -18.793 13.386 36.311 1.00 95.75 444 THR A C 1
ATOM 3516 O O . THR A 1 444 ? -19.000 13.261 35.101 1.00 95.75 444 THR A O 1
ATOM 3519 N N . ARG A 1 445 ? -19.085 12.397 37.163 1.00 96.50 445 ARG A N 1
ATOM 3520 C CA . ARG A 1 445 ? -19.760 11.163 36.739 1.00 96.50 445 ARG A CA 1
ATOM 3521 C C . ARG A 1 445 ? -21.139 11.444 36.132 1.00 96.50 445 ARG A C 1
ATOM 3523 O O . ARG A 1 445 ? -21.497 10.794 35.150 1.00 96.50 445 ARG A O 1
ATOM 3530 N N . ASP A 1 446 ? -21.883 12.394 36.687 1.00 95.38 446 ASP A N 1
ATOM 3531 C CA . ASP A 1 446 ? -23.246 12.703 36.246 1.00 95.38 446 ASP A CA 1
ATOM 3532 C C . ASP A 1 446 ? -23.242 13.382 34.877 1.00 95.38 446 ASP A C 1
ATOM 3534 O O . ASP A 1 446 ? -24.037 13.025 34.013 1.00 95.38 446 ASP A O 1
ATOM 3538 N N . GLN A 1 447 ? -22.257 14.243 34.614 1.00 95.88 447 GLN A N 1
ATOM 3539 C CA . GLN A 1 447 ? -22.046 14.836 33.290 1.00 95.88 447 GLN A CA 1
ATOM 3540 C C . GLN A 1 447 ? -21.653 13.796 32.234 1.00 95.88 447 GLN A C 1
ATOM 3542 O O . GLN A 1 447 ? -22.069 13.894 31.078 1.00 95.88 447 GLN A O 1
ATOM 3547 N N . VAL A 1 448 ? -20.901 12.755 32.618 1.00 96.62 448 VAL A N 1
ATOM 3548 C CA . VAL A 1 448 ? -20.659 11.607 31.730 1.00 96.62 448 VAL A CA 1
ATOM 3549 C C . VAL A 1 448 ? -21.953 10.842 31.465 1.00 96.62 448 VAL A C 1
ATOM 3551 O O . VAL A 1 448 ? -22.205 10.462 30.328 1.00 96.62 448 VAL A O 1
ATOM 3554 N N . LEU A 1 449 ? -22.785 10.597 32.475 1.00 95.25 449 LEU A N 1
ATOM 3555 C CA . LEU A 1 449 ? -24.050 9.885 32.279 1.00 95.25 449 LEU A CA 1
ATOM 3556 C C . LEU A 1 449 ? -25.036 10.677 31.415 1.00 95.25 449 LEU A C 1
ATOM 3558 O O . LEU A 1 449 ? -25.693 10.064 30.576 1.00 95.25 449 LEU A O 1
ATOM 3562 N N . ALA A 1 450 ? -25.086 12.000 31.577 1.00 95.00 450 ALA A N 1
ATOM 3563 C CA . ALA A 1 450 ? -25.965 12.896 30.832 1.00 95.00 450 ALA A CA 1
ATOM 3564 C C . ALA A 1 450 ? -25.654 12.929 29.326 1.00 95.00 450 ALA A C 1
ATOM 3566 O O . ALA A 1 450 ? -26.572 13.004 28.515 1.00 95.00 450 ALA A O 1
ATOM 3567 N N . VAL A 1 451 ? -24.376 12.833 28.941 1.00 95.62 451 VAL A N 1
ATOM 3568 C CA . VAL A 1 451 ? -23.964 12.903 27.525 1.00 95.62 451 VAL A CA 1
ATOM 3569 C C . VAL A 1 451 ? -23.958 11.545 26.817 1.00 95.62 451 VAL A C 1
ATOM 3571 O O . VAL A 1 451 ? -23.924 11.469 25.588 1.00 95.62 451 VAL A O 1
ATOM 3574 N N . LEU A 1 452 ? -23.958 10.442 27.572 1.00 94.00 452 LEU A N 1
ATOM 3575 C CA . LEU A 1 452 ? -23.935 9.109 26.982 1.00 94.00 452 LEU A CA 1
ATOM 3576 C C . LEU A 1 452 ? -25.277 8.785 26.307 1.00 94.00 452 LEU A C 1
ATOM 3578 O O . LEU A 1 452 ? -26.322 8.897 26.945 1.00 94.00 452 LEU A O 1
ATOM 3582 N N . PRO A 1 453 ? -25.263 8.228 25.080 1.00 91.25 453 PRO A N 1
ATOM 3583 C CA . PRO A 1 453 ? -26.468 7.687 24.462 1.00 91.25 453 PRO A CA 1
ATOM 3584 C C . PRO A 1 453 ? -27.158 6.649 25.357 1.00 91.25 453 PRO A C 1
ATOM 3586 O O . PRO A 1 453 ? -26.498 5.941 26.128 1.00 91.25 453 PRO A O 1
ATOM 3589 N N . ALA A 1 454 ? -28.477 6.502 25.211 1.00 86.12 454 ALA A N 1
ATOM 3590 C CA . ALA A 1 454 ? -29.281 5.617 26.056 1.00 86.12 454 ALA A CA 1
ATOM 3591 C C . ALA A 1 454 ? -28.814 4.148 26.012 1.00 86.12 454 ALA A C 1
ATOM 3593 O O . ALA A 1 454 ? -28.697 3.503 27.055 1.00 86.12 454 ALA A O 1
ATOM 3594 N N . SER A 1 455 ? -28.490 3.610 24.829 1.00 84.06 455 SER A N 1
ATOM 3595 C CA . SER A 1 455 ? -28.110 2.199 24.673 1.00 84.06 455 SER A CA 1
ATOM 3596 C C . SER A 1 455 ? -27.310 1.902 23.391 1.00 84.06 455 SER A C 1
ATOM 3598 O O . SER A 1 455 ? -26.995 2.786 22.589 1.00 84.06 455 SER A O 1
ATOM 3600 N N . GLY A 1 456 ? -26.937 0.628 23.228 1.00 84.44 456 GLY A N 1
ATOM 3601 C CA . GLY A 1 456 ? -26.385 0.068 21.996 1.00 84.44 456 GLY A CA 1
ATOM 3602 C C . GLY A 1 456 ? -24.932 0.432 21.684 1.00 84.44 456 GLY A C 1
ATOM 3603 O O . GLY A 1 456 ? -24.155 0.866 22.539 1.00 84.44 456 GLY A O 1
ATOM 3604 N N . THR A 1 457 ? -24.553 0.218 20.421 1.00 85.69 457 THR A N 1
ATOM 3605 C CA . THR A 1 457 ? -23.186 0.447 19.928 1.00 85.69 457 THR A CA 1
ATOM 3606 C C . THR A 1 457 ? -22.681 1.872 20.176 1.00 85.69 457 THR A C 1
ATOM 3608 O O . THR A 1 457 ? -21.567 1.971 20.688 1.00 85.69 457 THR A O 1
ATOM 3611 N N . PRO A 1 458 ? -23.448 2.955 19.912 1.00 88.69 458 PRO A N 1
ATOM 3612 C CA . PRO A 1 458 ? -22.984 4.322 20.160 1.00 88.69 458 PRO A CA 1
ATOM 3613 C C . PRO A 1 458 ? -22.623 4.582 21.628 1.00 88.69 458 PRO A C 1
ATOM 3615 O O . PRO A 1 458 ? -21.553 5.127 21.906 1.00 88.69 458 PRO A O 1
ATOM 3618 N N . ARG A 1 459 ? -23.458 4.126 22.578 1.00 91.12 459 ARG A N 1
ATOM 3619 C CA . ARG A 1 459 ? -23.166 4.217 24.020 1.00 91.12 459 ARG A CA 1
ATOM 3620 C C . ARG A 1 459 ? -21.876 3.482 24.363 1.00 91.12 459 ARG A C 1
ATOM 3622 O O . ARG A 1 459 ? -20.991 4.039 25.015 1.00 91.12 459 ARG A O 1
ATOM 3629 N N . HIS A 1 460 ? -21.765 2.235 23.905 1.00 90.44 460 HIS A N 1
ATOM 3630 C CA . HIS A 1 460 ? -20.605 1.395 24.176 1.00 90.44 460 HIS A CA 1
ATOM 3631 C C . HIS A 1 460 ? -19.317 2.031 23.637 1.00 90.44 460 HIS A C 1
ATOM 3633 O O . HIS A 1 460 ? -18.327 2.127 24.363 1.00 90.44 460 HIS A O 1
ATOM 3639 N N . THR A 1 461 ? -19.298 2.471 22.374 1.00 91.94 461 THR A N 1
ATOM 3640 C CA . THR A 1 461 ? -18.099 3.031 21.734 1.00 91.94 461 THR A CA 1
ATOM 3641 C C . THR A 1 461 ? -17.706 4.386 22.310 1.00 91.94 461 THR A C 1
ATOM 3643 O O . THR A 1 461 ? -16.512 4.598 22.534 1.00 91.94 461 THR A O 1
ATOM 3646 N N . MET A 1 462 ? -18.675 5.255 22.618 1.00 95.06 462 MET A N 1
ATOM 3647 C CA . MET A 1 462 ? -18.424 6.535 23.285 1.00 95.06 462 MET A CA 1
ATOM 3648 C C . MET A 1 462 ? -17.822 6.324 24.675 1.00 95.06 462 MET A C 1
ATOM 3650 O O . MET A 1 462 ? -16.722 6.814 24.938 1.00 95.06 462 MET A O 1
ATOM 3654 N N . LEU A 1 463 ? -18.445 5.503 25.535 1.00 95.19 463 LEU A N 1
ATOM 3655 C CA . LEU A 1 463 ? -17.896 5.239 26.870 1.00 95.19 463 LEU A CA 1
ATOM 3656 C C . LEU A 1 463 ? -16.517 4.573 26.797 1.00 95.19 463 LEU A C 1
ATOM 3658 O O . LEU A 1 463 ? -15.637 4.850 27.608 1.00 95.19 463 LEU A O 1
ATOM 3662 N N . GLN A 1 464 ? -16.295 3.701 25.817 1.00 94.31 464 GLN A N 1
ATOM 3663 C CA . GLN A 1 464 ? -14.993 3.088 25.569 1.00 94.31 464 GLN A CA 1
ATOM 3664 C C . GLN A 1 464 ? -13.920 4.093 25.122 1.00 94.31 464 GLN A C 1
ATOM 3666 O O . GLN A 1 464 ? -12.742 3.874 25.424 1.00 94.31 464 GLN A O 1
ATOM 3671 N N . GLY A 1 465 ? -14.296 5.144 24.390 1.00 95.25 465 GLY A N 1
ATOM 3672 C CA . GLY A 1 465 ? -13.446 6.293 24.067 1.00 95.25 465 GLY A CA 1
ATOM 3673 C C . GLY A 1 465 ? -13.091 7.082 25.323 1.00 95.25 465 GLY A C 1
ATOM 3674 O O . GLY A 1 465 ? -11.918 7.160 25.689 1.00 95.25 465 GLY A O 1
ATOM 3675 N N . LEU A 1 466 ? -14.113 7.541 26.048 1.00 97.19 466 LEU A N 1
ATOM 3676 C CA . LEU A 1 466 ? -13.970 8.330 27.276 1.00 97.19 466 LEU A CA 1
ATOM 3677 C C . LEU A 1 466 ? -13.173 7.592 28.358 1.00 97.19 466 LEU A C 1
ATOM 3679 O O . LEU A 1 466 ? -12.271 8.160 28.964 1.00 97.19 466 LEU A O 1
ATOM 3683 N N . ARG A 1 467 ? -13.417 6.294 28.565 1.00 96.06 467 ARG A N 1
ATOM 3684 C CA . ARG A 1 467 ? -12.628 5.472 29.498 1.00 96.06 467 ARG A CA 1
ATOM 3685 C C . ARG A 1 467 ? -11.162 5.394 29.109 1.00 96.06 467 ARG A C 1
ATOM 3687 O O . ARG A 1 467 ? -10.307 5.376 29.989 1.00 96.06 467 ARG A O 1
ATOM 3694 N N . SER A 1 468 ? -10.867 5.303 27.812 1.00 95.12 468 SER A N 1
ATOM 3695 C CA . SER A 1 468 ? -9.484 5.295 27.335 1.00 95.12 468 SER A CA 1
ATOM 3696 C C . SER A 1 468 ? -8.786 6.610 27.670 1.00 95.12 468 SER A C 1
ATOM 3698 O O . SER A 1 468 ? -7.626 6.577 28.069 1.00 95.12 468 SER A O 1
ATOM 3700 N N . LEU A 1 469 ? -9.499 7.729 27.523 1.00 96.50 469 LEU A N 1
ATOM 3701 C CA . LEU A 1 469 ? -9.019 9.070 27.833 1.00 96.50 469 LEU A CA 1
ATOM 3702 C C . LEU A 1 469 ? -8.824 9.263 29.341 1.00 96.50 469 LEU A C 1
ATOM 3704 O O . LEU A 1 469 ? -7.697 9.404 29.808 1.00 96.50 469 LEU A O 1
ATOM 3708 N N . PHE A 1 470 ? -9.893 9.170 30.132 1.00 97.06 470 PHE A N 1
ATOM 3709 C CA . PHE A 1 470 ? -9.853 9.473 31.564 1.00 97.06 470 PHE A CA 1
ATOM 3710 C C . PHE A 1 470 ? -9.004 8.502 32.384 1.00 97.06 470 PHE A C 1
ATOM 3712 O O . PHE A 1 470 ? -8.424 8.897 33.395 1.00 97.06 470 PHE A O 1
ATOM 3719 N N . ARG A 1 471 ? -8.872 7.237 31.961 1.00 94.75 471 ARG A N 1
ATOM 3720 C CA . ARG A 1 471 ? -7.943 6.304 32.618 1.00 94.75 471 ARG A CA 1
ATOM 3721 C C . ARG A 1 471 ? -6.497 6.762 32.455 1.00 94.75 471 ARG A C 1
ATOM 3723 O O . ARG A 1 471 ? -5.739 6.684 33.416 1.00 94.75 471 ARG A O 1
ATOM 3730 N N . LEU A 1 472 ? -6.135 7.244 31.267 1.00 94.00 472 LEU A N 1
ATOM 3731 C CA . LEU A 1 472 ? -4.801 7.760 30.985 1.00 94.00 472 LEU A CA 1
ATOM 3732 C C . LEU A 1 472 ? -4.562 9.079 31.720 1.00 94.00 472 LEU A C 1
ATOM 3734 O O . LEU A 1 472 ? -3.580 9.201 32.447 1.00 94.00 472 LEU A O 1
ATOM 3738 N N . LEU A 1 473 ? -5.497 10.025 31.630 1.00 94.88 473 LEU A N 1
ATOM 3739 C CA . LEU A 1 473 ? -5.387 11.306 32.330 1.00 94.88 473 LEU A CA 1
ATOM 3740 C C . LEU A 1 473 ? -5.271 11.130 33.849 1.00 94.88 473 LEU A C 1
ATOM 3742 O O . LEU A 1 473 ? -4.498 11.839 34.491 1.00 94.88 473 LEU A O 1
ATOM 3746 N N . LYS A 1 474 ? -5.984 10.159 34.438 1.00 94.56 474 LYS A N 1
ATOM 3747 C CA . LYS A 1 474 ? -5.887 9.860 35.874 1.00 94.56 474 LYS A CA 1
ATOM 3748 C C . LYS A 1 474 ? -4.513 9.304 36.246 1.00 94.56 474 LYS A C 1
ATOM 3750 O O . LYS A 1 474 ? -3.952 9.693 37.267 1.00 94.56 474 LYS A O 1
ATOM 3755 N N . VAL A 1 475 ? -3.970 8.408 35.423 1.00 91.62 475 VAL A N 1
ATOM 3756 C CA . VAL A 1 475 ? -2.625 7.843 35.605 1.00 91.62 475 VAL A CA 1
ATOM 3757 C C . VAL A 1 475 ? -1.557 8.937 35.561 1.00 91.62 475 VAL A C 1
ATOM 3759 O O . VAL A 1 475 ? -0.697 8.982 36.435 1.00 91.62 475 VAL A O 1
ATOM 3762 N N . HIS A 1 476 ? -1.653 9.854 34.598 1.00 88.88 476 HIS A N 1
ATOM 3763 C CA . HIS A 1 476 ? -0.735 10.988 34.456 1.00 88.88 476 HIS A CA 1
ATOM 3764 C C . HIS A 1 476 ? -1.092 12.178 35.364 1.00 88.88 476 HIS A C 1
ATOM 3766 O O . HIS A 1 476 ? -0.566 13.273 35.181 1.00 88.88 476 HIS A O 1
ATOM 3772 N N . LYS A 1 477 ? -1.978 11.975 36.352 1.00 91.94 477 LYS A N 1
ATOM 3773 C CA . LYS A 1 477 ? -2.381 12.971 37.362 1.00 91.94 477 LYS A CA 1
ATOM 3774 C C . LYS A 1 477 ? -2.928 14.286 36.776 1.00 91.94 477 LYS A C 1
ATOM 3776 O O . LYS A 1 477 ? -2.906 15.314 37.444 1.00 91.94 477 LYS A O 1
ATOM 3781 N N . ARG A 1 478 ? -3.458 14.258 35.549 1.00 93.88 478 ARG A N 1
ATOM 3782 C CA . ARG A 1 478 ? -4.133 15.405 34.913 1.00 93.88 478 ARG A CA 1
ATOM 3783 C C . ARG A 1 478 ? -5.544 15.603 35.462 1.00 93.88 478 ARG A C 1
ATOM 3785 O O . ARG A 1 478 ? -5.987 16.740 35.605 1.00 93.88 478 ARG A O 1
ATOM 3792 N N . VAL A 1 479 ? -6.199 14.506 35.855 1.00 94.44 479 VAL A N 1
ATOM 3793 C CA . VAL A 1 479 ? -7.483 14.507 36.574 1.00 94.44 479 VAL A CA 1
ATOM 3794 C C . VAL A 1 479 ? -7.359 13.824 37.937 1.00 94.44 479 VAL A C 1
ATOM 3796 O O . VAL A 1 479 ? -6.621 12.845 38.102 1.00 94.44 479 VAL A O 1
ATOM 3799 N N . PHE A 1 480 ? -8.111 14.315 38.922 1.00 91.31 480 PHE A N 1
ATOM 3800 C CA . PHE A 1 480 ? -8.106 13.774 40.285 1.00 91.31 480 PHE A CA 1
ATOM 3801 C C . PHE A 1 480 ? -8.990 12.540 40.432 1.00 91.31 480 PHE A C 1
ATOM 3803 O O . PHE A 1 480 ? -8.617 11.592 41.120 1.00 91.31 480 PHE A O 1
ATOM 3810 N N . VAL A 1 481 ? -10.129 12.506 39.749 1.00 93.06 481 VAL A N 1
ATOM 3811 C CA . VAL A 1 481 ? -11.068 11.383 39.759 1.00 93.06 481 VAL A CA 1
ATOM 3812 C C . VAL A 1 481 ? -11.279 10.932 38.320 1.00 93.06 481 VAL A C 1
ATOM 3814 O O . VAL A 1 481 ? -11.230 11.738 37.399 1.00 93.06 481 VAL A O 1
ATOM 3817 N N . ASN A 1 482 ? -11.462 9.629 38.104 1.00 95.56 482 ASN A N 1
ATOM 3818 C CA . ASN A 1 482 ? -11.885 9.127 36.801 1.00 95.56 482 ASN A CA 1
ATOM 3819 C C . ASN A 1 482 ? -13.426 9.116 36.75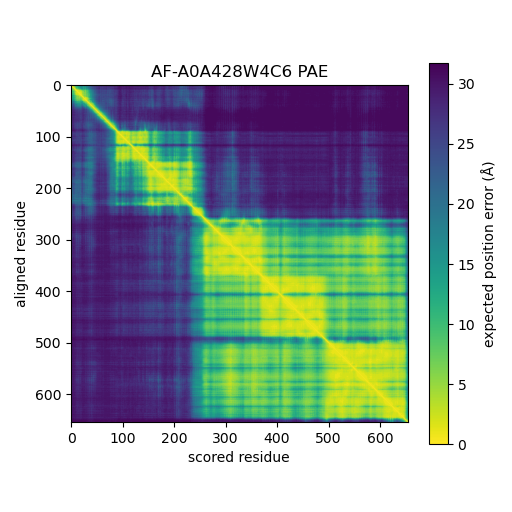7 1.00 95.56 482 ASN A C 1
ATOM 3821 O O . ASN A 1 482 ? -14.012 8.200 37.343 1.00 95.56 482 ASN A O 1
ATOM 3825 N N . PRO A 1 483 ? -14.088 10.053 36.050 1.00 95.75 483 PRO A N 1
ATOM 3826 C CA . PRO A 1 483 ? -15.550 10.153 36.038 1.00 95.75 483 PRO A CA 1
ATOM 3827 C C . PRO A 1 483 ? -16.225 8.981 35.316 1.00 95.75 483 PRO A C 1
ATOM 3829 O O . PRO A 1 483 ? -17.407 8.721 35.508 1.00 95.75 483 PRO A O 1
ATOM 3832 N N . THR A 1 484 ? -15.471 8.210 34.526 1.00 96.00 484 THR A N 1
ATOM 3833 C CA . THR A 1 484 ? -15.976 7.015 33.828 1.00 96.00 484 THR A CA 1
ATOM 3834 C C . THR A 1 484 ? -15.880 5.733 34.659 1.00 96.00 484 THR A C 1
ATOM 3836 O O . THR A 1 484 ? -16.314 4.657 34.218 1.00 96.00 484 THR A O 1
ATOM 3839 N N . ALA A 1 485 ? -15.270 5.812 35.846 1.00 92.62 485 ALA A N 1
ATOM 3840 C CA . ALA A 1 485 ? -15.105 4.668 36.727 1.00 92.62 485 ALA A CA 1
ATOM 3841 C C . ALA A 1 485 ? -16.471 4.122 37.162 1.00 92.62 485 ALA A C 1
ATOM 3843 O O . ALA A 1 485 ? -17.401 4.870 37.443 1.00 92.62 485 ALA A O 1
ATOM 3844 N N . ARG A 1 486 ? -16.589 2.789 37.221 1.00 91.19 486 ARG A N 1
ATOM 3845 C CA . ARG A 1 486 ? -17.805 2.072 37.653 1.00 91.19 486 ARG A CA 1
ATOM 3846 C C . ARG A 1 486 ? -19.080 2.354 36.828 1.00 91.19 486 ARG A C 1
ATOM 3848 O O . ARG A 1 486 ? -20.135 1.855 37.197 1.00 91.19 486 ARG A O 1
ATOM 3855 N N . ILE A 1 487 ? -19.012 3.067 35.697 1.00 92.44 487 ILE A N 1
ATOM 3856 C CA . ILE A 1 487 ? -20.142 3.191 34.754 1.00 92.44 487 ILE A CA 1
ATOM 3857 C C . ILE A 1 487 ? -20.185 1.949 33.854 1.00 92.44 487 ILE A C 1
ATOM 3859 O O . ILE A 1 487 ? -19.224 1.750 33.115 1.00 92.44 487 ILE A O 1
ATOM 3863 N N . PRO A 1 488 ? -21.237 1.116 33.843 1.00 86.88 488 PRO A N 1
ATOM 3864 C CA . PRO A 1 488 ? -21.302 -0.054 32.966 1.00 86.88 488 PRO A CA 1
ATOM 3865 C C . PRO A 1 488 ? -21.220 0.333 31.480 1.00 86.88 488 PRO A C 1
ATOM 3867 O O . PRO A 1 488 ? -21.911 1.242 31.032 1.00 86.88 488 PRO A O 1
ATOM 3870 N N . VAL A 1 489 ? -20.396 -0.375 30.696 1.00 78.62 489 VAL A N 1
ATOM 3871 C CA . VAL A 1 489 ? -20.249 -0.122 29.241 1.00 78.62 489 VAL A CA 1
ATOM 3872 C C . VAL A 1 489 ? -21.491 -0.526 28.452 1.00 78.62 489 VAL A C 1
ATOM 3874 O O . VAL A 1 489 ? -21.739 0.013 27.378 1.00 78.62 489 VAL A O 1
ATOM 3877 N N . GLY A 1 490 ? -22.279 -1.457 28.989 1.00 71.19 490 GLY A N 1
ATOM 3878 C CA . GLY A 1 490 ? -23.286 -2.179 28.222 1.00 71.19 490 GLY A CA 1
ATOM 3879 C C . GLY A 1 490 ? -22.650 -3.225 27.303 1.00 71.19 490 GLY A C 1
ATOM 3880 O O . GLY A 1 490 ? -21.427 -3.289 27.153 1.00 71.19 490 GLY A O 1
ATOM 3881 N N . ARG A 1 491 ? -23.484 -4.076 26.705 1.00 65.88 491 ARG A N 1
ATOM 3882 C CA . ARG A 1 491 ? -23.060 -4.981 25.629 1.00 65.88 491 ARG A CA 1
ATOM 3883 C C . ARG A 1 491 ? -23.202 -4.254 24.295 1.00 65.88 491 ARG A C 1
ATOM 3885 O O . ARG A 1 491 ? -24.129 -3.469 24.110 1.00 65.88 491 ARG A O 1
ATOM 3892 N N . LEU A 1 492 ? -22.288 -4.526 23.364 1.00 63.91 492 LEU A N 1
ATOM 3893 C CA . LEU A 1 492 ? -22.531 -4.199 21.961 1.00 63.91 492 LEU A CA 1
ATOM 3894 C C . LEU A 1 492 ? -23.811 -4.916 21.533 1.00 63.91 492 LEU A C 1
ATOM 3896 O O . LEU A 1 492 ? -23.954 -6.108 21.810 1.00 63.91 492 LEU A O 1
ATOM 3900 N N . THR A 1 493 ? -24.718 -4.210 20.860 1.00 59.81 493 THR A N 1
ATOM 3901 C CA . THR A 1 493 ? -25.837 -4.869 20.187 1.00 59.81 493 THR A CA 1
ATOM 3902 C C . THR A 1 493 ? -25.225 -5.825 19.168 1.00 59.81 493 THR A C 1
ATOM 3904 O O . THR A 1 493 ? -24.557 -5.385 18.227 1.00 59.81 493 THR A O 1
ATOM 3907 N N . GLY A 1 494 ? -25.355 -7.132 19.401 1.00 61.50 494 GLY A N 1
ATOM 3908 C CA . GLY A 1 494 ? -24.927 -8.127 18.429 1.00 61.50 494 GLY A CA 1
ATOM 3909 C C . GLY A 1 494 ? -25.682 -7.878 17.129 1.00 61.50 494 GLY A C 1
ATOM 3910 O O . GLY A 1 494 ? -26.895 -7.687 17.153 1.00 61.50 494 GLY A O 1
ATOM 3911 N N . ARG A 1 495 ? -24.977 -7.834 15.997 1.00 66.12 495 ARG A N 1
ATOM 3912 C CA . ARG A 1 495 ? -25.655 -8.001 14.711 1.00 66.12 495 ARG A CA 1
ATOM 3913 C C . ARG A 1 495 ? -25.974 -9.481 14.585 1.00 66.12 495 ARG A C 1
ATOM 3915 O O . ARG A 1 495 ? -25.054 -10.284 14.728 1.00 66.12 495 ARG A O 1
ATOM 3922 N N . ILE A 1 496 ? -27.244 -9.803 14.364 1.00 70.62 496 ILE A N 1
ATOM 3923 C CA . ILE A 1 496 ? -27.664 -11.134 13.932 1.00 70.62 496 ILE A CA 1
ATOM 3924 C C . ILE A 1 496 ? -27.131 -11.287 12.499 1.00 70.62 496 ILE A C 1
ATOM 3926 O O . ILE A 1 496 ? -27.483 -10.457 11.655 1.00 70.62 496 ILE A O 1
ATOM 3930 N N . PRO A 1 497 ? -26.214 -12.235 12.232 1.00 73.88 497 PRO A N 1
ATOM 3931 C CA . PRO A 1 497 ? -25.759 -12.519 10.876 1.00 73.88 497 PRO A CA 1
ATOM 3932 C C . PRO A 1 497 ? -26.957 -12.869 9.985 1.00 73.88 497 PRO A C 1
ATOM 3934 O O . PRO A 1 497 ? -27.787 -13.684 10.379 1.00 73.88 497 PRO A O 1
ATOM 3937 N N . LEU A 1 498 ? -27.055 -12.248 8.808 1.00 75.00 498 LEU A N 1
ATOM 3938 C CA . LEU A 1 498 ? -28.119 -12.521 7.838 1.00 75.00 498 LEU A CA 1
ATOM 3939 C C . LEU A 1 498 ? -27.530 -13.200 6.594 1.00 75.00 498 LEU A C 1
ATOM 3941 O O . LEU A 1 498 ? -26.436 -12.808 6.172 1.00 75.00 498 LEU A O 1
ATOM 3945 N N . PRO A 1 499 ? -28.245 -14.167 5.987 1.00 77.31 499 PRO A N 1
ATOM 3946 C CA . PRO A 1 499 ? -27.856 -14.750 4.708 1.00 77.31 499 PRO A CA 1
ATOM 3947 C C . PRO A 1 499 ? -27.674 -13.682 3.628 1.00 77.31 499 PRO A C 1
ATOM 3949 O O . PRO A 1 499 ? -28.390 -12.675 3.590 1.00 77.31 499 PRO A O 1
ATOM 3952 N N . ALA A 1 500 ? -26.710 -13.896 2.738 1.00 82.75 500 ALA A N 1
ATOM 3953 C CA . ALA A 1 500 ? -26.491 -12.995 1.615 1.00 82.75 500 ALA A CA 1
ATOM 3954 C C . ALA A 1 500 ? -27.435 -13.356 0.448 1.00 82.75 500 ALA A C 1
ATOM 3956 O O . ALA A 1 500 ? -27.799 -14.520 0.287 1.00 82.75 500 ALA A O 1
ATOM 3957 N N . PRO A 1 501 ? -27.831 -12.394 -0.411 1.00 83.00 501 PRO A N 1
ATOM 3958 C CA . PRO A 1 501 ? -28.675 -12.702 -1.563 1.00 83.00 501 PRO A CA 1
ATOM 3959 C C . PRO A 1 501 ? -27.976 -13.680 -2.518 1.00 83.00 501 PRO A C 1
ATOM 3961 O O . PRO A 1 501 ? -26.932 -13.357 -3.093 1.00 83.00 501 PRO A O 1
ATOM 3964 N N . VAL A 1 502 ? -28.564 -14.864 -2.706 1.00 86.88 502 VAL A N 1
ATOM 3965 C CA . VAL A 1 502 ? -27.969 -15.968 -3.479 1.00 86.88 502 VAL A CA 1
ATOM 3966 C C . VAL A 1 502 ? -27.649 -15.556 -4.916 1.00 86.88 502 VAL A C 1
ATOM 3968 O O . VAL A 1 502 ? -26.578 -15.895 -5.423 1.00 86.88 502 VAL A O 1
ATOM 3971 N N . ASP A 1 503 ? -28.520 -14.774 -5.556 1.00 88.56 503 ASP A N 1
ATOM 3972 C CA . ASP A 1 503 ? -28.312 -14.298 -6.929 1.00 88.56 503 ASP A CA 1
ATOM 3973 C C . ASP A 1 503 ? -27.037 -13.463 -7.047 1.00 88.56 503 ASP A C 1
ATOM 3975 O O . ASP A 1 503 ? -26.238 -13.660 -7.958 1.00 88.56 503 ASP A O 1
ATOM 3979 N N . ARG A 1 504 ? -26.763 -12.616 -6.049 1.00 89.19 504 ARG A N 1
ATOM 3980 C CA . ARG A 1 504 ? -25.552 -11.788 -6.003 1.00 89.19 504 ARG A CA 1
ATOM 3981 C C . ARG A 1 504 ? -24.284 -12.618 -5.828 1.00 89.19 504 ARG A C 1
ATOM 3983 O O . ARG A 1 504 ? -23.242 -12.265 -6.380 1.00 89.19 504 ARG A O 1
ATOM 3990 N N . ILE A 1 505 ? -24.359 -13.718 -5.076 1.00 89.88 505 ILE A N 1
ATOM 3991 C CA . ILE A 1 505 ? -23.244 -14.663 -4.946 1.00 89.88 505 ILE A CA 1
ATOM 3992 C C . ILE A 1 505 ? -23.000 -15.361 -6.288 1.00 89.88 505 ILE A C 1
ATOM 3994 O O . ILE A 1 505 ? -21.856 -15.430 -6.737 1.00 89.88 505 ILE A O 1
ATOM 3998 N N . ARG A 1 506 ? -24.062 -15.842 -6.949 1.00 91.75 506 ARG A N 1
ATOM 3999 C CA . ARG A 1 506 ? -23.968 -16.502 -8.261 1.00 91.75 506 ARG A CA 1
ATOM 4000 C C . ARG A 1 506 ? -23.397 -15.567 -9.323 1.00 91.75 506 ARG A C 1
ATOM 4002 O O . ARG A 1 506 ? -22.458 -15.964 -10.005 1.00 91.75 506 ARG A O 1
ATOM 4009 N N . GLU A 1 507 ? -23.890 -14.331 -9.399 1.00 93.25 507 GLU A N 1
ATOM 4010 C CA . GLU A 1 507 ? -23.358 -13.272 -10.268 1.00 93.25 507 GLU A CA 1
ATOM 4011 C C . GLU A 1 507 ? -21.855 -13.074 -10.042 1.00 93.25 507 GLU A C 1
ATOM 4013 O O . GLU A 1 507 ? -21.073 -13.132 -10.984 1.00 93.25 507 GLU A O 1
ATOM 4018 N N . ALA A 1 508 ? -21.425 -12.895 -8.788 1.00 93.56 508 ALA A N 1
ATOM 4019 C CA . ALA A 1 508 ? -20.017 -12.657 -8.477 1.00 93.56 508 ALA A CA 1
ATOM 4020 C C . ALA A 1 508 ? -19.119 -13.866 -8.791 1.00 93.56 508 ALA A C 1
ATOM 4022 O O . ALA A 1 508 ? -17.961 -13.685 -9.161 1.00 93.56 508 ALA A O 1
ATOM 4023 N N . LEU A 1 509 ? -19.630 -15.093 -8.645 1.00 94.75 509 LEU A N 1
ATOM 4024 C CA . LEU A 1 509 ? -18.909 -16.319 -8.994 1.00 94.75 509 LEU A CA 1
ATOM 4025 C C . LEU A 1 509 ? -18.842 -16.559 -10.506 1.00 94.75 509 LEU A C 1
ATOM 4027 O O . LEU A 1 509 ? -17.908 -17.224 -10.953 1.00 94.75 509 LEU A O 1
ATOM 4031 N N . ALA A 1 510 ? -19.828 -16.105 -11.274 1.00 95.06 510 ALA A N 1
ATOM 4032 C CA . ALA A 1 510 ? -19.907 -16.296 -12.723 1.00 95.06 510 ALA A CA 1
ATOM 4033 C C . ALA A 1 510 ? -19.351 -15.109 -13.530 1.00 95.06 510 ALA A C 1
ATOM 4035 O O . ALA A 1 510 ? -19.400 -15.147 -14.753 1.00 95.06 510 ALA A O 1
ATOM 4036 N N . ASP A 1 511 ? -18.844 -14.073 -12.860 1.00 95.50 511 ASP A N 1
ATOM 4037 C CA . ASP A 1 511 ? -18.328 -12.862 -13.497 1.00 95.50 511 ASP A CA 1
ATOM 4038 C C . ASP A 1 511 ? -17.118 -13.146 -14.406 1.00 95.50 511 ASP A C 1
ATOM 4040 O O . ASP A 1 511 ? -16.222 -13.919 -14.048 1.00 95.50 511 ASP A O 1
ATOM 4044 N N . ASP A 1 512 ? -17.075 -12.472 -15.557 1.00 95.69 512 ASP A N 1
ATOM 4045 C CA . ASP A 1 512 ? -15.975 -12.561 -16.522 1.00 95.69 512 ASP A CA 1
ATOM 4046 C C . ASP A 1 512 ? -14.666 -11.953 -15.988 1.00 95.69 512 ASP A C 1
ATOM 4048 O O . ASP A 1 512 ? -13.585 -12.278 -16.484 1.00 95.69 512 ASP A O 1
ATOM 4052 N N . ASP A 1 513 ? -14.721 -11.069 -14.982 1.00 96.00 513 ASP A N 1
ATOM 4053 C CA . ASP A 1 513 ? -13.535 -10.603 -14.272 1.00 96.00 513 ASP A CA 1
ATOM 4054 C C . ASP A 1 513 ? -12.973 -11.724 -13.384 1.00 96.00 513 ASP A C 1
ATOM 4056 O O . ASP A 1 513 ? -13.500 -11.986 -12.291 1.00 96.00 513 ASP A O 1
ATOM 4060 N N . PRO A 1 514 ? -11.819 -12.315 -13.750 1.00 97.00 514 PRO A N 1
ATOM 4061 C CA . PRO A 1 514 ? -11.259 -13.432 -13.000 1.00 97.00 514 PRO A CA 1
ATOM 4062 C C . PRO A 1 514 ? -10.875 -13.028 -11.573 1.00 97.00 514 PRO A C 1
ATOM 4064 O O . PRO A 1 514 ? -10.862 -13.858 -10.666 1.00 97.00 514 PRO A O 1
ATOM 4067 N N . THR A 1 515 ? -10.598 -11.740 -11.348 1.00 96.50 515 THR A N 1
ATOM 4068 C CA . THR A 1 515 ? -10.283 -11.209 -10.018 1.00 96.50 515 THR A CA 1
ATOM 4069 C C . THR A 1 515 ? -11.504 -11.274 -9.106 1.00 96.50 515 THR A C 1
ATOM 4071 O O . THR A 1 515 ? -11.412 -11.790 -7.991 1.00 96.50 515 THR A O 1
ATOM 4074 N N . ARG A 1 516 ? -12.650 -10.765 -9.574 1.00 96.69 516 ARG A N 1
ATOM 4075 C CA . ARG A 1 516 ? -13.912 -10.781 -8.829 1.00 96.69 516 ARG A CA 1
ATOM 4076 C C . ARG A 1 516 ? -14.362 -12.211 -8.551 1.00 96.69 516 ARG A C 1
ATOM 4078 O O . ARG A 1 516 ? -14.635 -12.522 -7.391 1.00 96.69 516 ARG A O 1
ATOM 4085 N N . ALA A 1 517 ? -14.333 -13.080 -9.561 1.00 97.06 517 ALA A N 1
ATOM 4086 C CA . ALA A 1 517 ? -14.704 -14.484 -9.418 1.00 97.06 517 ALA A CA 1
ATOM 4087 C C . ALA A 1 517 ? -13.822 -15.230 -8.400 1.00 97.06 517 ALA A C 1
ATOM 4089 O O . ALA A 1 517 ? -14.339 -15.969 -7.559 1.00 97.06 517 ALA A O 1
ATOM 4090 N N . ALA A 1 518 ? -12.501 -15.015 -8.411 1.00 97.19 518 ALA A N 1
ATOM 4091 C CA . ALA A 1 518 ? -11.588 -15.642 -7.453 1.00 97.19 518 ALA A CA 1
ATOM 4092 C C . ALA A 1 518 ? -11.786 -15.132 -6.013 1.00 97.19 518 ALA A C 1
ATOM 4094 O O . ALA A 1 518 ? -11.792 -15.938 -5.078 1.00 97.19 518 ALA A O 1
ATOM 4095 N N . ILE A 1 519 ? -11.992 -13.821 -5.817 1.00 96.69 519 ILE A N 1
ATOM 4096 C CA . ILE A 1 519 ? -12.318 -13.257 -4.494 1.00 96.69 519 ILE A CA 1
ATOM 4097 C C . ILE A 1 519 ? -13.637 -13.850 -3.990 1.00 96.69 519 ILE A C 1
ATOM 4099 O O . ILE A 1 519 ? -13.692 -14.345 -2.864 1.00 96.69 519 ILE A O 1
ATOM 4103 N N . ALA A 1 520 ? -14.682 -13.836 -4.824 1.00 96.19 520 ALA A N 1
ATOM 4104 C CA . ALA A 1 520 ? -15.987 -14.389 -4.485 1.00 96.19 520 ALA A CA 1
ATOM 4105 C C . ALA A 1 520 ? -15.877 -15.866 -4.087 1.00 96.19 520 ALA A C 1
ATOM 4107 O O . ALA A 1 520 ? -16.417 -16.254 -3.059 1.00 96.19 520 ALA A O 1
ATOM 4108 N N . ALA A 1 521 ? -15.115 -16.670 -4.833 1.00 96.38 521 ALA A N 1
ATOM 4109 C CA . ALA A 1 521 ? -14.937 -18.091 -4.550 1.00 96.38 521 ALA A CA 1
ATOM 4110 C C . ALA A 1 521 ? -14.219 -18.351 -3.217 1.00 96.38 521 ALA A C 1
ATOM 4112 O O . ALA A 1 521 ? -14.680 -19.161 -2.415 1.00 96.38 521 ALA A O 1
ATOM 4113 N N . LEU A 1 522 ? -13.126 -17.642 -2.926 1.00 96.25 522 LEU A N 1
ATOM 4114 C CA . LEU A 1 522 ? -12.420 -17.811 -1.652 1.00 96.25 522 LEU A CA 1
ATOM 4115 C C . LEU A 1 522 ? -13.312 -17.461 -0.453 1.00 96.25 522 LEU A C 1
ATOM 4117 O O . LEU A 1 522 ? -13.282 -18.148 0.567 1.00 96.25 522 LEU A O 1
ATOM 4121 N N . VAL A 1 523 ? -14.138 -16.423 -0.566 1.00 95.25 523 VAL A N 1
ATOM 4122 C CA . VAL A 1 523 ? -15.027 -16.015 0.530 1.00 95.25 523 VAL A CA 1
ATOM 4123 C C . VAL A 1 523 ? -16.240 -16.935 0.621 1.00 95.25 523 VAL A C 1
ATOM 4125 O O . VAL A 1 523 ? -16.531 -17.441 1.696 1.00 95.25 523 VAL A O 1
ATOM 4128 N N . ALA A 1 524 ? -16.917 -17.210 -0.490 1.00 94.00 524 ALA A N 1
ATOM 4129 C CA . ALA A 1 524 ? -18.143 -18.001 -0.497 1.00 94.00 524 ALA A CA 1
ATOM 4130 C C . ALA A 1 524 ? -17.912 -19.466 -0.104 1.00 94.00 524 ALA A C 1
ATOM 4132 O O . ALA A 1 524 ? -18.807 -20.068 0.465 1.00 94.00 524 ALA A O 1
ATOM 4133 N N . PHE A 1 525 ? -16.737 -20.053 -0.364 1.00 93.94 525 PHE A N 1
ATOM 4134 C CA . PHE A 1 525 ? -16.470 -21.462 -0.029 1.00 93.94 525 PHE A CA 1
ATOM 4135 C C . PHE A 1 525 ? -15.654 -21.644 1.255 1.00 93.94 525 PHE A C 1
ATOM 4137 O O . PHE A 1 525 ? -15.901 -22.590 2.007 1.00 93.94 525 PHE A O 1
ATOM 4144 N N . HIS A 1 526 ? -14.701 -20.748 1.524 1.00 93.50 526 HIS A N 1
ATOM 4145 C CA . HIS A 1 526 ? -13.760 -20.867 2.648 1.00 93.50 526 HIS A CA 1
ATOM 4146 C C . HIS A 1 526 ? -13.920 -19.761 3.698 1.00 93.50 526 HIS A C 1
ATOM 4148 O O . HIS A 1 526 ? -13.162 -19.706 4.668 1.00 93.50 526 HIS A O 1
ATOM 4154 N N . ALA A 1 527 ? -14.913 -18.887 3.522 1.00 94.06 527 ALA A N 1
ATOM 4155 C CA . ALA A 1 527 ? -15.278 -17.821 4.442 1.00 94.06 527 ALA A CA 1
ATOM 4156 C C . ALA A 1 527 ? -14.120 -16.874 4.786 1.00 94.06 527 ALA A C 1
ATOM 4158 O O . ALA A 1 527 ? -14.105 -16.349 5.888 1.00 94.06 527 ALA A O 1
ATOM 4159 N N . LEU A 1 528 ? -13.130 -16.632 3.915 1.00 94.06 528 LEU A N 1
ATOM 4160 C CA . LEU A 1 528 ? -11.978 -15.784 4.269 1.00 94.06 528 LEU A CA 1
ATOM 4161 C C . LEU A 1 528 ? -12.407 -14.360 4.670 1.00 94.06 528 LEU A C 1
ATOM 4163 O O . LEU A 1 528 ? -13.223 -13.721 4.010 1.00 94.06 528 LEU A O 1
ATOM 4167 N N . ALA A 1 529 ? -11.821 -13.835 5.750 1.00 91.25 529 ALA A N 1
ATOM 4168 C CA . ALA A 1 529 ? -12.007 -12.440 6.149 1.00 91.25 529 ALA A CA 1
ATOM 4169 C C . ALA A 1 529 ? -11.231 -11.497 5.214 1.00 91.25 529 ALA A C 1
ATOM 4171 O O . ALA A 1 529 ? -10.189 -11.872 4.678 1.00 91.25 529 ALA A O 1
ATOM 4172 N N . SER A 1 530 ? -11.655 -10.234 5.079 1.00 91.94 530 SER A N 1
ATOM 4173 C CA . SER A 1 530 ? -10.970 -9.278 4.189 1.00 91.94 530 SER A CA 1
ATOM 4174 C C . SER A 1 530 ? -9.495 -9.057 4.548 1.00 91.94 530 SER A C 1
ATOM 4176 O O . SER A 1 530 ? -8.680 -8.836 3.660 1.00 91.94 530 SER A O 1
ATOM 4178 N N . GLY A 1 531 ? -9.141 -9.138 5.837 1.00 91.62 531 GLY A N 1
ATOM 4179 C CA . GLY A 1 531 ? -7.742 -9.092 6.276 1.00 91.62 531 GLY A CA 1
ATOM 4180 C C . GLY A 1 531 ? -6.942 -10.307 5.800 1.00 91.62 531 GLY A C 1
ATOM 4181 O O . GLY A 1 531 ? -5.856 -10.139 5.263 1.00 91.62 531 GLY A O 1
ATOM 4182 N N . GLN A 1 532 ? -7.521 -11.510 5.901 1.00 93.62 532 GLN A N 1
ATOM 4183 C CA . GLN A 1 532 ? -6.900 -12.741 5.399 1.00 93.62 532 GLN A CA 1
ATOM 4184 C C . GLN A 1 532 ? -6.714 -12.678 3.881 1.00 93.62 532 GLN A C 1
ATOM 4186 O O . GLN A 1 532 ? -5.625 -12.948 3.402 1.00 93.62 532 GLN A O 1
ATOM 4191 N N . LEU A 1 533 ? -7.736 -12.252 3.131 1.00 94.94 533 LEU A N 1
ATOM 4192 C CA . LEU A 1 533 ? -7.639 -12.074 1.676 1.00 94.94 533 LEU A CA 1
ATOM 4193 C C . LEU A 1 533 ? -6.564 -11.068 1.262 1.00 94.94 533 LEU A C 1
ATOM 4195 O O . LEU A 1 533 ? -5.883 -11.277 0.263 1.00 94.94 533 LEU A O 1
ATOM 4199 N N . ARG A 1 534 ? -6.444 -9.959 2.001 1.00 94.88 534 ARG A N 1
ATOM 4200 C CA . ARG A 1 534 ? -5.445 -8.923 1.732 1.00 94.88 534 ARG A CA 1
ATOM 4201 C C . ARG A 1 534 ? -4.029 -9.455 1.921 1.00 94.88 534 ARG A C 1
ATOM 4203 O O . ARG A 1 534 ? -3.152 -9.146 1.119 1.00 94.88 534 ARG A O 1
ATOM 4210 N N . ASP A 1 535 ? -3.817 -10.188 3.007 1.00 95.00 535 ASP A N 1
ATOM 4211 C CA . ASP A 1 535 ? -2.484 -10.606 3.431 1.00 95.00 535 ASP A CA 1
ATOM 4212 C C . ASP A 1 535 ? -2.041 -11.910 2.741 1.00 95.00 535 ASP A C 1
ATOM 4214 O O . ASP A 1 535 ? -0.848 -12.203 2.728 1.00 95.00 535 ASP A O 1
ATOM 4218 N N . LEU A 1 536 ? -2.972 -12.623 2.094 1.00 95.69 536 LEU A N 1
ATOM 4219 C CA . LEU A 1 536 ? -2.731 -13.865 1.361 1.00 95.69 536 LEU A CA 1
ATOM 4220 C C . LEU A 1 536 ? -1.682 -13.694 0.253 1.00 95.69 536 LEU A C 1
ATOM 4222 O O . LEU A 1 536 ? -1.774 -12.779 -0.572 1.00 95.69 536 LEU A O 1
ATOM 4226 N N . GLN A 1 537 ? -0.710 -14.601 0.212 1.00 96.06 537 GLN A N 1
ATOM 4227 C CA . GLN A 1 537 ? 0.367 -14.648 -0.772 1.00 96.06 537 GLN A CA 1
ATOM 4228 C C . GLN A 1 537 ? 0.150 -15.756 -1.803 1.00 96.06 537 GLN A C 1
ATOM 4230 O O . GLN A 1 537 ? -0.614 -16.695 -1.597 1.00 96.06 537 GLN A O 1
ATOM 4235 N N . VAL A 1 538 ? 0.842 -15.656 -2.940 1.00 95.06 538 VAL A N 1
ATOM 4236 C CA . VAL A 1 538 ? 0.825 -16.703 -3.976 1.00 95.06 538 VAL A CA 1
ATOM 4237 C C . VAL A 1 538 ? 1.362 -18.028 -3.420 1.00 95.06 538 VAL A C 1
ATOM 4239 O O . VAL A 1 538 ? 0.844 -19.085 -3.756 1.00 95.06 538 VAL A O 1
ATOM 4242 N N . THR A 1 539 ? 2.354 -17.969 -2.529 1.00 95.00 539 THR A N 1
ATOM 4243 C CA . THR A 1 539 ? 2.967 -19.136 -1.872 1.00 95.00 539 THR A CA 1
ATOM 4244 C C . THR A 1 539 ? 2.073 -19.809 -0.838 1.00 95.00 539 THR A C 1
ATOM 4246 O O . THR A 1 539 ? 2.373 -20.922 -0.425 1.00 95.00 539 THR A O 1
ATOM 4249 N N . ASP A 1 540 ? 0.981 -19.168 -0.424 1.00 95.44 540 ASP A N 1
ATOM 4250 C CA . ASP A 1 540 ? 0.039 -19.741 0.541 1.00 95.44 540 ASP A CA 1
ATOM 4251 C C . ASP A 1 540 ? -0.936 -20.724 -0.126 1.00 95.44 540 ASP A C 1
ATOM 4253 O O . ASP A 1 540 ? -1.710 -21.398 0.556 1.00 95.44 540 ASP A O 1
ATOM 4257 N N . VAL A 1 541 ? -0.917 -20.814 -1.462 1.00 93.94 541 VAL A N 1
ATOM 4258 C CA . VAL A 1 541 ? -1.741 -21.747 -2.228 1.00 93.94 541 VAL A CA 1
ATOM 4259 C C . VAL A 1 541 ? -0.866 -22.692 -3.039 1.00 93.94 541 VAL A C 1
ATOM 4261 O O . VAL A 1 541 ? -0.284 -22.312 -4.052 1.00 93.94 541 VAL A O 1
ATOM 4264 N N . TYR A 1 542 ? -0.822 -23.949 -2.616 1.00 91.75 542 TYR A N 1
ATOM 4265 C CA . TYR A 1 542 ? -0.103 -25.028 -3.290 1.00 91.75 542 TYR A CA 1
ATOM 4266 C C . TYR A 1 542 ? -0.761 -26.375 -2.970 1.00 91.75 542 TYR A C 1
ATOM 4268 O O . TYR A 1 542 ? -1.603 -26.465 -2.079 1.00 91.75 542 TYR A O 1
ATOM 4276 N N . ASP A 1 543 ? -0.467 -27.408 -3.762 1.00 89.56 543 ASP A N 1
ATOM 4277 C CA . ASP A 1 543 ? -1.007 -28.771 -3.604 1.00 89.56 543 ASP A CA 1
ATOM 4278 C C . ASP A 1 543 ? -2.543 -28.855 -3.502 1.00 89.56 543 ASP A C 1
ATOM 4280 O O . ASP A 1 543 ? -3.118 -29.751 -2.884 1.00 89.56 543 ASP A O 1
ATOM 4284 N N . GLY A 1 544 ? -3.244 -27.894 -4.117 1.00 90.69 544 GLY A N 1
ATOM 4285 C CA . GLY A 1 544 ? -4.704 -27.797 -4.049 1.00 90.69 544 GLY A CA 1
ATOM 4286 C C . GLY A 1 544 ? -5.238 -27.440 -2.658 1.00 90.69 544 GLY A C 1
ATOM 4287 O O . GLY A 1 544 ? -6.415 -27.682 -2.379 1.00 90.69 544 GLY A O 1
ATOM 4288 N N . ARG A 1 545 ? -4.396 -26.872 -1.792 1.00 94.19 545 ARG A N 1
ATOM 4289 C CA . ARG A 1 545 ? -4.721 -26.437 -0.435 1.00 94.19 545 ARG A CA 1
ATOM 4290 C C . ARG A 1 545 ? -4.388 -24.960 -0.255 1.00 94.19 545 ARG A C 1
ATOM 4292 O O . ARG A 1 545 ? -3.560 -24.385 -0.955 1.00 94.19 545 ARG A O 1
ATOM 4299 N N . LEU A 1 546 ? -5.076 -24.353 0.696 1.00 94.38 546 LEU A N 1
ATOM 4300 C CA . LEU A 1 546 ? -4.862 -22.997 1.165 1.00 94.38 546 LEU A CA 1
ATOM 4301 C C . LEU A 1 546 ? -4.270 -23.061 2.573 1.00 94.38 546 LEU A C 1
ATOM 4303 O O . LEU A 1 546 ? -4.879 -23.635 3.477 1.00 94.38 546 LEU A O 1
ATOM 4307 N N . HIS A 1 547 ? -3.109 -22.449 2.761 1.00 93.75 547 HIS A N 1
ATOM 4308 C CA . HIS A 1 547 ? -2.384 -22.421 4.024 1.00 93.75 547 HIS A CA 1
ATOM 4309 C C . HIS A 1 547 ? -2.563 -21.052 4.689 1.00 93.75 547 HIS A C 1
ATOM 4311 O O . HIS A 1 547 ? -2.194 -20.023 4.136 1.00 93.75 547 HIS A O 1
ATOM 4317 N N . LEU A 1 548 ? -3.183 -21.026 5.872 1.00 89.44 548 LEU A N 1
ATOM 4318 C CA . LEU A 1 548 ? -3.472 -19.810 6.637 1.00 89.44 548 LEU A CA 1
ATOM 4319 C C . LEU A 1 548 ? -2.946 -19.962 8.064 1.00 89.44 548 LEU A C 1
ATOM 4321 O O . LEU A 1 548 ? -3.650 -20.479 8.938 1.00 89.44 548 LEU A O 1
ATOM 4325 N N . GLY A 1 549 ? -1.723 -19.482 8.302 1.00 84.31 549 GLY A N 1
ATOM 4326 C CA . GLY A 1 549 ? -1.010 -19.755 9.551 1.00 84.31 549 GLY A CA 1
ATOM 4327 C C . GLY A 1 549 ? -0.842 -21.264 9.727 1.00 84.31 549 GLY A C 1
ATOM 4328 O O . GLY A 1 549 ? -0.439 -21.949 8.792 1.00 84.31 549 GLY A O 1
ATOM 4329 N N . ASP A 1 550 ? -1.248 -21.789 10.880 1.00 84.38 550 ASP A N 1
ATOM 4330 C CA . ASP A 1 550 ? -1.127 -23.221 11.193 1.00 84.38 550 ASP A CA 1
ATOM 4331 C C . ASP A 1 550 ? -2.231 -24.091 10.558 1.00 84.38 550 ASP A C 1
ATOM 4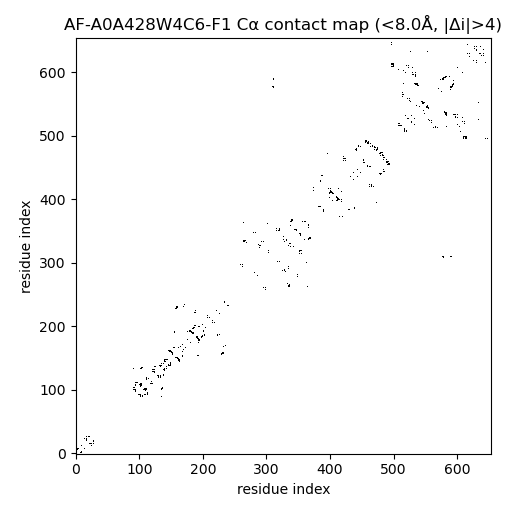333 O O . ASP A 1 550 ? -2.272 -25.304 10.755 1.00 84.38 550 ASP A O 1
ATOM 4337 N N . ARG A 1 551 ? -3.161 -23.493 9.796 1.00 88.12 551 ARG A N 1
ATOM 4338 C CA . ARG A 1 551 ? -4.287 -24.211 9.182 1.00 88.12 551 ARG A CA 1
ATOM 4339 C C . ARG A 1 551 ? -4.017 -24.511 7.717 1.00 88.12 551 ARG A C 1
ATOM 4341 O O . ARG A 1 551 ? -3.640 -23.623 6.958 1.00 88.12 551 ARG A O 1
ATOM 4348 N N . SER A 1 552 ? -4.318 -25.739 7.300 1.00 91.50 552 SER A N 1
ATOM 4349 C CA . SER A 1 552 ? -4.276 -26.151 5.895 1.00 91.50 552 SER A CA 1
ATOM 4350 C C . SER A 1 552 ? -5.655 -26.614 5.430 1.00 91.50 552 SER A C 1
ATOM 4352 O O . SER A 1 552 ? -6.137 -27.675 5.829 1.00 91.50 552 SER A O 1
ATOM 4354 N N . ILE A 1 553 ? -6.285 -25.819 4.569 1.00 90.56 553 ILE A N 1
ATOM 4355 C CA . ILE A 1 553 ? -7.672 -25.979 4.127 1.00 90.56 553 ILE A CA 1
ATOM 4356 C C . ILE A 1 553 ? -7.675 -26.543 2.698 1.00 90.56 553 ILE A C 1
ATOM 4358 O O . ILE A 1 553 ? -7.140 -25.893 1.800 1.00 90.56 553 ILE A O 1
ATOM 4362 N N . PRO A 1 554 ? -8.272 -27.720 2.437 1.00 93.00 554 PRO A N 1
ATOM 4363 C CA . PRO A 1 554 ? -8.451 -28.213 1.072 1.00 93.00 554 PRO A CA 1
ATOM 4364 C C . PRO A 1 554 ? -9.293 -27.234 0.247 1.00 93.00 554 PRO A C 1
ATOM 4366 O O . PRO A 1 554 ? -10.373 -26.833 0.684 1.00 93.00 554 PRO A O 1
ATOM 4369 N N . LEU A 1 555 ? -8.828 -26.858 -0.947 1.00 94.44 555 LEU A N 1
ATOM 4370 C CA . LEU A 1 555 ? -9.586 -25.964 -1.819 1.00 94.44 555 LEU A CA 1
ATOM 4371 C C . LEU A 1 555 ? -10.721 -26.714 -2.514 1.00 94.44 555 LEU A C 1
ATOM 4373 O O . LEU A 1 555 ? -10.508 -27.753 -3.148 1.00 94.44 555 LEU A O 1
ATOM 4377 N N . ALA A 1 556 ? -11.924 -26.144 -2.454 1.00 93.25 556 ALA A N 1
ATOM 4378 C CA . ALA A 1 556 ? -13.064 -26.671 -3.191 1.00 93.25 556 ALA A CA 1
ATOM 4379 C C . ALA A 1 556 ? -12.801 -26.591 -4.704 1.00 93.25 556 ALA A C 1
ATOM 4381 O O . ALA A 1 556 ? -12.160 -25.654 -5.189 1.00 93.25 556 ALA A O 1
ATOM 4382 N N . TYR A 1 557 ? -13.314 -27.557 -5.472 1.00 93.75 557 TYR A N 1
ATOM 4383 C CA . TYR A 1 557 ? -13.092 -27.601 -6.922 1.00 93.75 557 TYR A CA 1
ATOM 4384 C C . TYR A 1 557 ? -13.441 -26.278 -7.641 1.00 93.75 557 TYR A C 1
ATOM 4386 O O . TYR A 1 557 ? -12.578 -25.784 -8.371 1.00 93.75 557 TYR A O 1
ATOM 4394 N N . PRO A 1 558 ? -14.597 -25.626 -7.376 1.00 93.56 558 PRO A N 1
ATOM 4395 C CA . PRO A 1 558 ? -14.932 -24.344 -8.007 1.00 93.56 558 PRO A CA 1
ATOM 4396 C C . PRO A 1 558 ? -13.955 -23.205 -7.687 1.00 93.56 558 PRO A C 1
ATOM 4398 O O . PRO A 1 558 ? -13.821 -22.274 -8.484 1.00 93.56 558 PRO A O 1
ATOM 4401 N N . VAL A 1 559 ? -13.283 -23.271 -6.532 1.00 96.38 559 VAL A N 1
ATOM 4402 C CA . VAL A 1 559 ? -12.276 -22.292 -6.104 1.00 96.38 559 VAL A CA 1
ATOM 4403 C C . VAL A 1 559 ? -10.971 -22.524 -6.848 1.00 96.38 559 VAL A C 1
ATOM 4405 O O . VAL A 1 559 ? -10.392 -21.565 -7.347 1.00 96.38 559 VAL A O 1
ATOM 4408 N N . ARG A 1 560 ? -10.532 -23.783 -6.979 1.00 95.69 560 ARG A N 1
ATOM 4409 C CA . ARG A 1 560 ? -9.308 -24.131 -7.722 1.00 95.69 560 ARG A CA 1
ATOM 4410 C C . ARG A 1 560 ? -9.367 -23.646 -9.166 1.00 95.69 560 ARG A C 1
ATOM 4412 O O . ARG A 1 560 ? -8.397 -23.071 -9.645 1.00 95.69 560 ARG A O 1
ATOM 4419 N N . ASP A 1 561 ? -10.504 -23.836 -9.832 1.00 95.50 561 ASP A N 1
ATOM 4420 C CA . ASP A 1 561 ? -10.669 -23.418 -11.225 1.00 95.50 561 ASP A CA 1
ATOM 4421 C C . ASP A 1 561 ? -10.606 -21.889 -11.389 1.00 95.50 561 ASP A C 1
ATOM 4423 O O . ASP A 1 561 ? -9.791 -21.376 -12.154 1.00 95.50 561 ASP A O 1
ATOM 4427 N N . ARG A 1 562 ? -11.370 -21.138 -10.587 1.00 97.19 562 ARG A N 1
ATOM 4428 C CA . ARG A 1 562 ? -11.354 -19.662 -10.620 1.00 97.19 562 ARG A CA 1
ATOM 4429 C C . ARG A 1 562 ? -10.006 -19.085 -10.226 1.00 97.19 562 ARG A C 1
ATOM 4431 O O . ARG A 1 562 ? -9.550 -18.107 -10.813 1.00 97.19 562 ARG A O 1
ATOM 4438 N N . LEU A 1 563 ? -9.353 -19.700 -9.245 1.00 96.62 563 LEU A N 1
ATOM 4439 C CA . LEU A 1 563 ? -8.037 -19.275 -8.811 1.00 96.62 563 LEU A CA 1
ATOM 4440 C C . LEU A 1 563 ? -6.987 -19.520 -9.894 1.00 96.62 563 LEU A C 1
ATOM 4442 O O . LEU A 1 563 ? -6.171 -18.637 -10.133 1.00 96.62 563 LEU A O 1
ATOM 4446 N N . ARG A 1 564 ? -7.040 -20.660 -10.593 1.00 96.00 564 ARG A N 1
ATOM 4447 C CA . ARG A 1 564 ? -6.192 -20.931 -11.761 1.00 96.00 564 ARG A CA 1
ATOM 4448 C C . ARG A 1 564 ? -6.383 -19.859 -12.835 1.00 96.00 564 ARG A C 1
ATOM 4450 O O . ARG A 1 564 ? -5.400 -19.254 -13.244 1.00 96.00 564 ARG A O 1
ATOM 4457 N N . ILE A 1 565 ? -7.627 -19.562 -13.222 1.00 97.31 565 ILE A N 1
ATOM 4458 C CA . ILE A 1 565 ? -7.933 -18.523 -14.226 1.00 97.31 565 ILE A CA 1
ATOM 4459 C C . ILE A 1 565 ? -7.375 -17.160 -13.786 1.00 97.31 565 ILE A C 1
ATOM 4461 O O . ILE A 1 565 ? -6.762 -16.443 -14.579 1.00 97.31 565 ILE A O 1
ATOM 4465 N N . TYR A 1 566 ? -7.541 -16.799 -12.512 1.00 97.56 566 TYR A N 1
ATOM 4466 C CA . TYR A 1 566 ? -6.977 -15.566 -11.971 1.00 97.56 566 TYR A CA 1
ATOM 4467 C C . TYR A 1 566 ? -5.443 -15.556 -11.976 1.00 97.56 566 TYR A C 1
ATOM 4469 O O . TYR A 1 566 ? -4.849 -14.537 -12.329 1.00 97.56 566 TYR A O 1
ATOM 4477 N N . LEU A 1 567 ? -4.789 -16.658 -11.610 1.00 96.38 567 LEU A N 1
ATOM 4478 C CA . LEU A 1 567 ? -3.330 -16.766 -11.623 1.00 96.38 567 LEU A CA 1
ATOM 4479 C C . LEU A 1 567 ? -2.770 -16.675 -13.050 1.00 96.38 567 LEU A C 1
ATOM 4481 O O . LEU A 1 567 ? -1.786 -15.963 -13.255 1.00 96.38 567 LEU A O 1
ATOM 4485 N N . ASP A 1 568 ? -3.437 -17.289 -14.031 1.00 96.69 568 ASP A N 1
ATOM 4486 C CA . ASP A 1 568 ? -3.105 -17.171 -15.457 1.00 96.69 568 ASP A CA 1
ATOM 4487 C C . ASP A 1 568 ? -3.226 -15.708 -15.922 1.00 96.69 568 ASP A C 1
ATOM 4489 O O . ASP A 1 568 ? -2.292 -15.143 -16.502 1.00 96.69 568 ASP A O 1
ATOM 4493 N N . TYR A 1 569 ? -4.341 -15.047 -15.588 1.00 96.44 569 TYR A N 1
ATOM 4494 C CA . TYR A 1 569 ? -4.551 -13.621 -15.857 1.00 96.44 569 TYR A CA 1
ATOM 4495 C C . TYR A 1 569 ? -3.473 -12.744 -15.204 1.00 96.44 569 TYR A C 1
ATOM 4497 O O . TYR A 1 569 ? -2.899 -11.864 -15.853 1.00 96.44 569 TYR A O 1
ATOM 4505 N N . ARG A 1 570 ? -3.160 -12.990 -13.928 1.00 95.06 570 ARG A N 1
ATOM 4506 C CA . ARG A 1 570 ? -2.149 -12.255 -13.157 1.00 95.06 570 ARG A CA 1
ATOM 4507 C C . ARG A 1 570 ? -0.770 -12.389 -13.799 1.00 95.06 570 ARG A C 1
ATOM 4509 O O . ARG A 1 570 ? -0.095 -11.374 -13.983 1.00 95.06 570 ARG A O 1
ATOM 4516 N N . ALA A 1 571 ? -0.368 -13.610 -14.153 1.00 93.06 571 ALA A N 1
ATOM 4517 C CA . ALA A 1 571 ? 0.916 -13.896 -14.785 1.00 93.06 571 ALA A CA 1
ATOM 4518 C C . ALA A 1 571 ? 1.026 -13.250 -16.175 1.00 93.06 571 ALA A C 1
ATOM 4520 O O . ALA A 1 571 ? 2.053 -12.654 -16.495 1.00 93.06 571 ALA A O 1
ATOM 4521 N N . ALA A 1 572 ? -0.043 -13.288 -16.975 1.00 93.94 572 ALA A N 1
ATOM 4522 C CA . ALA A 1 572 ? -0.074 -12.649 -18.289 1.00 93.94 572 ALA A CA 1
ATOM 4523 C C . ALA A 1 572 ? -0.037 -11.113 -18.200 1.00 93.94 572 ALA A C 1
ATOM 4525 O O . ALA A 1 572 ? 0.648 -10.451 -18.984 1.00 93.94 572 ALA A O 1
ATOM 4526 N N . ARG A 1 573 ? -0.767 -10.523 -17.244 1.00 91.94 573 ARG A N 1
ATOM 4527 C CA . ARG A 1 573 ? -0.898 -9.065 -17.108 1.00 91.94 573 ARG A CA 1
ATOM 4528 C C . ARG A 1 573 ? 0.336 -8.412 -16.491 1.00 91.94 573 ARG A C 1
ATOM 4530 O O . ARG A 1 573 ? 0.670 -7.287 -16.879 1.00 91.94 573 ARG A O 1
ATOM 4537 N N . TRP A 1 574 ? 0.984 -9.094 -15.546 1.00 91.25 574 TRP A N 1
ATOM 4538 C CA . TRP A 1 574 ? 2.142 -8.598 -14.800 1.00 91.25 574 TRP A CA 1
ATOM 4539 C C . TRP A 1 574 ? 3.251 -9.661 -14.691 1.00 91.25 574 TRP A C 1
ATOM 4541 O O . TRP A 1 574 ? 3.583 -10.090 -13.588 1.00 91.25 574 TRP A O 1
ATOM 4551 N N . PRO A 1 575 ? 3.881 -10.057 -15.812 1.00 88.31 575 PRO A N 1
ATOM 4552 C CA . PRO A 1 575 ? 4.839 -11.168 -15.840 1.00 88.31 575 PRO A CA 1
ATOM 4553 C C . PRO A 1 575 ? 6.110 -10.915 -15.023 1.00 88.31 575 PRO A C 1
ATOM 4555 O O . PRO A 1 575 ? 6.776 -11.856 -14.608 1.00 88.31 575 PRO A O 1
ATOM 4558 N N . ALA A 1 576 ? 6.460 -9.647 -14.800 1.00 85.81 576 ALA A N 1
ATOM 4559 C CA . ALA A 1 576 ? 7.653 -9.256 -14.059 1.00 85.81 576 ALA A CA 1
ATOM 4560 C C . ALA A 1 576 ? 7.375 -8.894 -12.591 1.00 85.81 576 ALA A C 1
ATOM 4562 O O . ALA A 1 576 ? 8.314 -8.522 -11.898 1.00 85.81 576 ALA A O 1
ATOM 4563 N N . THR A 1 577 ? 6.121 -8.938 -12.114 1.00 88.06 577 THR A N 1
ATOM 4564 C CA . THR A 1 577 ? 5.787 -8.432 -10.770 1.00 88.06 577 THR A CA 1
ATOM 4565 C C . THR A 1 577 ? 6.539 -9.180 -9.672 1.00 88.06 577 THR A C 1
ATOM 4567 O O . THR A 1 577 ? 6.500 -10.406 -9.600 1.00 88.06 577 THR A O 1
ATOM 4570 N N . GLY A 1 578 ? 7.183 -8.422 -8.783 1.00 86.44 578 GLY A N 1
ATOM 4571 C CA . GLY A 1 578 ? 7.787 -8.949 -7.557 1.00 86.44 578 GLY A CA 1
ATOM 4572 C C . GLY A 1 578 ? 6.824 -8.985 -6.366 1.00 86.44 578 GLY A C 1
ATOM 4573 O O . GLY A 1 578 ? 7.253 -9.263 -5.252 1.00 86.44 578 GLY A O 1
ATOM 4574 N N . ASN A 1 579 ? 5.542 -8.644 -6.553 1.00 92.00 579 ASN A N 1
ATOM 4575 C CA . ASN A 1 579 ? 4.584 -8.599 -5.451 1.00 92.00 579 ASN A CA 1
ATOM 4576 C C . ASN A 1 579 ? 4.224 -10.030 -4.997 1.00 92.00 579 ASN A C 1
ATOM 4578 O O . ASN A 1 579 ? 3.730 -10.801 -5.829 1.00 92.00 579 ASN A O 1
ATOM 4582 N N . PRO A 1 580 ? 4.430 -10.400 -3.717 1.00 93.94 580 PRO A N 1
ATOM 4583 C CA . PRO A 1 580 ? 4.127 -11.745 -3.230 1.00 93.94 580 PRO A CA 1
ATOM 4584 C C . PRO A 1 580 ? 2.632 -11.969 -2.983 1.00 93.94 580 PRO A C 1
ATOM 4586 O O . PRO A 1 580 ? 2.181 -13.113 -2.961 1.00 93.94 580 PRO A O 1
ATOM 4589 N N . HIS A 1 581 ? 1.847 -10.901 -2.815 1.00 96.44 581 HIS A N 1
ATOM 4590 C CA . HIS A 1 581 ? 0.425 -11.008 -2.518 1.00 96.44 581 HIS A CA 1
ATOM 4591 C C . HIS A 1 581 ? -0.342 -11.638 -3.683 1.00 96.44 581 HIS A C 1
ATOM 4593 O O . HIS A 1 581 ? -0.072 -11.379 -4.867 1.00 96.44 581 HIS A O 1
ATOM 4599 N N . LEU A 1 582 ? -1.319 -12.473 -3.330 1.00 96.38 582 LEU A N 1
ATOM 4600 C CA . LEU A 1 582 ? -2.152 -13.191 -4.280 1.00 96.38 582 LEU A CA 1
ATOM 4601 C C . LEU A 1 582 ? -2.934 -12.195 -5.138 1.00 96.38 582 LEU A C 1
ATOM 4603 O O . LEU A 1 582 ? -2.818 -12.189 -6.368 1.00 96.38 582 LEU A O 1
ATOM 4607 N N . PHE A 1 583 ? -3.679 -11.305 -4.481 1.00 96.50 583 PHE A N 1
ATOM 4608 C CA . PHE A 1 583 ? -4.453 -10.269 -5.147 1.00 96.50 583 PHE A CA 1
ATOM 4609 C C . PHE A 1 583 ? -3.635 -9.005 -5.372 1.00 96.50 583 PHE A C 1
ATOM 4611 O O . PHE A 1 583 ? -3.133 -8.401 -4.426 1.00 96.50 583 PHE A O 1
ATOM 4618 N N . ILE A 1 584 ? -3.536 -8.585 -6.634 1.00 95.06 584 ILE A N 1
ATOM 4619 C CA . ILE A 1 584 ? -2.853 -7.356 -7.041 1.00 95.06 584 ILE A CA 1
ATOM 4620 C C . ILE A 1 584 ? -3.666 -6.597 -8.092 1.00 95.06 584 ILE A C 1
ATOM 4622 O O . ILE A 1 584 ? -4.543 -7.143 -8.755 1.00 95.06 584 ILE A O 1
ATOM 4626 N N . HIS A 1 585 ? -3.354 -5.316 -8.264 1.00 91.06 585 HIS A N 1
ATOM 4627 C CA . HIS A 1 585 ? -3.870 -4.494 -9.352 1.00 91.06 585 HIS A CA 1
ATOM 4628 C C . HIS A 1 585 ? -2.748 -3.648 -9.952 1.00 91.06 585 HIS A C 1
ATOM 4630 O O . HIS A 1 585 ? -1.620 -3.638 -9.472 1.00 91.06 585 HIS A O 1
ATOM 4636 N N . TYR A 1 586 ? -3.066 -2.863 -10.981 1.00 85.25 586 TYR A N 1
ATOM 4637 C CA . TYR A 1 586 ? -2.071 -2.104 -11.745 1.00 85.25 586 TYR A CA 1
ATOM 4638 C C . TYR A 1 586 ? -1.172 -1.156 -10.923 1.00 85.25 586 TYR A C 1
ATOM 4640 O O . TYR A 1 586 ? -0.099 -0.805 -11.404 1.00 85.25 586 TYR A O 1
ATOM 4648 N N . ARG A 1 587 ? -1.585 -0.716 -9.720 1.00 82.00 587 ARG A N 1
ATOM 4649 C CA . ARG A 1 587 ? -0.719 0.097 -8.840 1.00 82.00 587 ARG A CA 1
ATOM 4650 C C . ARG A 1 587 ? 0.113 -0.778 -7.910 1.00 82.00 587 ARG A C 1
ATOM 4652 O O . ARG A 1 587 ? 1.290 -0.484 -7.739 1.00 82.00 587 ARG A O 1
ATOM 4659 N N . SER A 1 588 ? -0.473 -1.842 -7.354 1.00 88.69 588 SER A N 1
ATOM 4660 C CA . SER A 1 588 ? 0.240 -2.729 -6.432 1.00 88.69 588 SER A CA 1
ATOM 4661 C C . SER A 1 588 ? 1.192 -3.700 -7.115 1.00 88.69 588 SER A C 1
ATOM 4663 O O . SER A 1 588 ? 2.160 -4.124 -6.499 1.00 88.69 588 SER A O 1
ATOM 4665 N N . ALA A 1 589 ? 0.997 -3.985 -8.402 1.00 87.94 589 ALA A N 1
ATOM 4666 C CA . ALA A 1 589 ? 1.881 -4.847 -9.181 1.00 87.94 589 ALA A CA 1
ATOM 4667 C C . ALA A 1 589 ? 3.335 -4.340 -9.259 1.00 87.94 589 ALA A C 1
ATOM 4669 O O . ALA A 1 589 ? 4.242 -5.139 -9.476 1.00 87.94 589 ALA A O 1
ATOM 4670 N N . ASN A 1 590 ? 3.558 -3.035 -9.067 1.00 81.00 590 ASN A N 1
ATOM 4671 C CA . ASN A 1 590 ? 4.881 -2.405 -9.115 1.00 81.00 590 ASN A CA 1
ATOM 4672 C C . ASN A 1 590 ? 5.513 -2.219 -7.722 1.00 81.00 590 ASN A C 1
ATOM 4674 O O . ASN A 1 590 ? 6.492 -1.493 -7.582 1.00 81.00 590 ASN A O 1
ATOM 4678 N N . HIS A 1 591 ? 4.945 -2.804 -6.669 1.00 81.19 591 HIS A N 1
ATOM 4679 C CA . HIS A 1 591 ? 5.527 -2.777 -5.330 1.00 81.19 591 HIS A CA 1
ATOM 4680 C C . HIS A 1 591 ? 5.269 -4.096 -4.603 1.00 81.19 591 HIS A C 1
ATOM 4682 O O . HIS A 1 591 ? 4.555 -4.955 -5.099 1.00 81.19 591 HIS A O 1
ATOM 4688 N N . ILE A 1 592 ? 5.829 -4.254 -3.406 1.00 86.88 592 ILE A N 1
ATOM 4689 C CA . ILE A 1 592 ? 5.700 -5.487 -2.606 1.00 86.88 592 ILE A CA 1
ATOM 4690 C C . ILE A 1 592 ? 4.586 -5.436 -1.558 1.00 86.88 592 ILE A C 1
ATOM 4692 O O . ILE A 1 592 ? 4.295 -6.443 -0.932 1.00 86.88 592 ILE A O 1
ATOM 4696 N N . GLY A 1 593 ? 3.967 -4.270 -1.349 1.00 88.19 593 GLY A N 1
ATOM 4697 C CA . GLY A 1 593 ? 2.862 -4.130 -0.401 1.00 88.19 593 GLY A CA 1
ATOM 4698 C C . GLY A 1 593 ? 1.540 -4.740 -0.894 1.00 88.19 593 GLY A C 1
ATOM 4699 O O . GLY A 1 593 ? 1.341 -4.879 -2.110 1.00 88.19 593 GLY A O 1
ATOM 4700 N N . PRO A 1 594 ? 0.611 -5.038 0.030 1.00 93.62 594 PRO A N 1
ATOM 4701 C CA . PRO A 1 594 ? -0.699 -5.580 -0.299 1.00 93.62 594 PRO A CA 1
ATOM 4702 C C . PRO A 1 594 ? -1.615 -4.537 -0.940 1.00 93.62 594 PRO A C 1
ATOM 4704 O O . PRO A 1 594 ? -1.358 -3.329 -0.926 1.00 93.62 594 PRO A O 1
ATOM 4707 N N . VAL A 1 595 ? -2.740 -5.014 -1.468 1.00 93.31 595 VAL A N 1
ATOM 4708 C CA . VAL A 1 595 ? -3.869 -4.159 -1.850 1.00 93.31 595 VAL A CA 1
ATOM 4709 C C . VAL A 1 595 ? -4.551 -3.549 -0.623 1.00 93.31 595 VAL A C 1
ATOM 4711 O O . VAL A 1 595 ? -4.404 -4.013 0.507 1.00 93.31 595 VAL A O 1
ATOM 4714 N N . GLN A 1 596 ? -5.329 -2.491 -0.834 1.00 89.62 596 GLN A N 1
ATOM 4715 C CA . GLN A 1 596 ? -6.179 -1.938 0.222 1.00 89.62 596 GLN A CA 1
ATOM 4716 C C . GLN A 1 596 ? -7.384 -2.856 0.479 1.00 89.62 596 GLN A C 1
ATOM 4718 O O . GLN A 1 596 ? -7.899 -3.479 -0.448 1.00 89.62 596 GLN A O 1
ATOM 4723 N N . ILE A 1 597 ? -7.865 -2.920 1.726 1.00 89.88 597 ILE A N 1
ATOM 4724 C CA . ILE A 1 597 ? -9.034 -3.749 2.086 1.00 89.88 597 ILE A CA 1
ATOM 4725 C C . ILE A 1 597 ? -10.273 -3.281 1.319 1.00 89.88 597 ILE A C 1
ATOM 4727 O O . ILE A 1 597 ? -11.061 -4.086 0.830 1.00 89.88 597 ILE A O 1
ATOM 4731 N N . GLU A 1 598 ? -10.420 -1.969 1.178 1.00 89.12 598 GLU A N 1
ATOM 4732 C CA . GLU A 1 598 ? -11.525 -1.318 0.487 1.00 89.12 598 GLU A CA 1
ATOM 4733 C C . GLU A 1 598 ? -11.569 -1.717 -0.994 1.00 89.12 598 GLU A C 1
ATOM 4735 O O . GLU A 1 598 ? -12.646 -1.868 -1.563 1.00 89.12 598 GLU A O 1
ATOM 4740 N N . TRP A 1 599 ? -10.410 -1.959 -1.617 1.00 92.94 599 TRP A N 1
ATOM 4741 C CA . TRP A 1 599 ? -10.345 -2.430 -2.999 1.00 92.94 599 TRP A CA 1
ATOM 4742 C C . TRP A 1 599 ? -10.966 -3.822 -3.161 1.00 92.94 599 TRP A C 1
ATOM 4744 O O . TRP A 1 599 ? -11.680 -4.040 -4.136 1.00 92.94 599 TRP A O 1
ATOM 4754 N N . LEU A 1 600 ? -10.766 -4.734 -2.200 1.00 91.94 600 LEU A N 1
ATOM 4755 C CA . LEU A 1 600 ? -11.374 -6.071 -2.237 1.00 91.94 600 LEU A CA 1
ATOM 4756 C C . LEU A 1 600 ? -12.903 -5.979 -2.220 1.00 91.94 600 LEU A C 1
ATOM 4758 O O . LEU A 1 600 ? -13.568 -6.613 -3.036 1.00 91.94 600 LEU A O 1
ATOM 4762 N N . ALA A 1 601 ? -13.454 -5.152 -1.327 1.00 87.00 601 ALA A N 1
ATOM 4763 C CA . ALA A 1 601 ? -14.896 -4.945 -1.226 1.00 87.00 601 ALA A CA 1
ATOM 4764 C C . ALA A 1 601 ? -15.469 -4.296 -2.498 1.00 87.00 601 ALA A C 1
ATOM 4766 O O . ALA A 1 601 ? -16.466 -4.769 -3.039 1.00 87.00 601 ALA A O 1
ATOM 4767 N N . HIS A 1 602 ? -14.807 -3.259 -3.024 1.00 90.81 602 HIS A N 1
ATOM 4768 C CA . HIS A 1 602 ? -15.240 -2.598 -4.256 1.00 90.81 602 HIS A CA 1
ATOM 4769 C C . HIS A 1 602 ? -15.159 -3.513 -5.484 1.00 90.81 602 HIS A C 1
ATOM 4771 O O . HIS A 1 602 ? -16.047 -3.455 -6.328 1.00 90.81 602 HIS A O 1
ATOM 4777 N N . ARG A 1 603 ? -14.130 -4.366 -5.598 1.00 92.50 603 ARG A N 1
ATOM 4778 C CA . ARG A 1 603 ? -14.036 -5.338 -6.701 1.00 92.50 603 ARG A CA 1
ATOM 4779 C C . ARG A 1 603 ? -15.080 -6.436 -6.602 1.00 92.50 603 ARG A C 1
ATOM 4781 O O . ARG A 1 603 ? -15.590 -6.857 -7.630 1.00 92.50 603 ARG A O 1
ATOM 4788 N N . LEU A 1 604 ? -15.398 -6.886 -5.392 1.00 90.56 604 LEU A N 1
ATOM 4789 C CA . LEU A 1 604 ? -16.428 -7.897 -5.183 1.00 90.56 604 LEU A CA 1
ATOM 4790 C C . LEU A 1 604 ? -17.835 -7.362 -5.511 1.00 90.56 604 LEU A C 1
ATOM 4792 O O . LEU A 1 604 ? -18.685 -8.116 -5.985 1.00 90.56 604 LEU A O 1
ATOM 4796 N N . GLY A 1 605 ? -18.076 -6.069 -5.267 1.00 88.50 605 GLY A N 1
ATOM 4797 C CA . GLY A 1 605 ? -19.392 -5.436 -5.415 1.00 88.50 605 GLY A CA 1
ATOM 4798 C C . GLY A 1 605 ? -20.359 -5.759 -4.270 1.00 88.50 605 GLY A C 1
ATOM 4799 O O . GLY A 1 605 ? -21.519 -5.365 -4.313 1.00 88.50 605 GLY A O 1
ATOM 4800 N N . LEU A 1 606 ? -19.885 -6.472 -3.243 1.00 85.75 606 LEU A N 1
ATOM 4801 C CA . LEU A 1 606 ? -20.628 -6.874 -2.050 1.00 85.75 606 LEU A CA 1
ATOM 4802 C C . LEU A 1 606 ? -19.711 -6.754 -0.824 1.00 85.75 606 LEU A C 1
ATOM 4804 O O . LEU A 1 606 ? -18.489 -6.904 -0.953 1.00 85.75 606 LEU A O 1
ATOM 4808 N N . PRO A 1 607 ? -20.255 -6.534 0.385 1.00 87.06 607 PRO A N 1
ATOM 4809 C CA . PRO A 1 607 ? -19.457 -6.613 1.598 1.00 87.06 607 PRO A CA 1
ATOM 4810 C C . PRO A 1 607 ? -18.884 -8.026 1.759 1.00 87.06 607 PRO A C 1
ATOM 4812 O O . PRO A 1 607 ? -19.632 -8.994 1.878 1.00 87.06 607 PRO A O 1
ATOM 4815 N N . THR A 1 608 ? -17.554 -8.157 1.830 1.00 89.38 608 THR A N 1
ATOM 4816 C CA . THR A 1 608 ? -16.883 -9.452 2.075 1.00 89.38 608 THR A CA 1
ATOM 4817 C C . THR A 1 608 ? -17.431 -10.149 3.321 1.00 89.38 608 THR A C 1
ATOM 4819 O O . THR A 1 608 ? -17.562 -11.368 3.349 1.00 89.38 608 THR A O 1
ATOM 4822 N N . GLN A 1 609 ? -17.772 -9.363 4.348 1.00 89.50 609 GLN A N 1
ATOM 4823 C CA . GLN A 1 609 ? -18.329 -9.872 5.594 1.00 89.50 609 GLN A CA 1
ATOM 4824 C C . GLN A 1 609 ? -19.668 -10.591 5.379 1.00 89.50 609 GLN A C 1
ATOM 4826 O O . GLN A 1 609 ? -19.865 -11.634 5.982 1.00 89.50 609 GLN A O 1
ATOM 4831 N N . SER A 1 610 ? -20.536 -10.106 4.488 1.00 88.38 610 SER A N 1
ATOM 4832 C CA . SER A 1 610 ? -21.826 -10.747 4.205 1.00 88.38 610 SER A CA 1
ATOM 4833 C C . SER A 1 610 ? -21.657 -12.139 3.595 1.00 88.38 610 SER A C 1
ATOM 4835 O O . SER A 1 610 ? -22.275 -13.080 4.069 1.00 88.38 610 SER A O 1
ATOM 4837 N N . LEU A 1 611 ? -20.761 -12.305 2.613 1.00 90.62 611 LEU A N 1
ATOM 4838 C CA . LEU A 1 611 ? -20.477 -13.630 2.034 1.00 90.62 611 LEU A CA 1
ATOM 4839 C C . LEU A 1 611 ? -19.802 -14.566 3.044 1.00 90.62 611 LEU A C 1
ATOM 4841 O O . LEU A 1 611 ? -20.045 -15.769 3.043 1.00 90.62 611 LEU A O 1
ATOM 4845 N N . ARG A 1 612 ? -18.933 -14.018 3.902 1.00 92.44 612 ARG A N 1
ATOM 4846 C CA . ARG A 1 612 ? -18.299 -14.789 4.974 1.00 92.44 612 ARG A CA 1
ATOM 4847 C C . ARG A 1 612 ? -19.347 -15.300 5.966 1.00 92.44 612 ARG A C 1
ATOM 4849 O O . ARG A 1 612 ? -19.294 -16.467 6.337 1.00 92.44 612 ARG A O 1
ATOM 4856 N N . GLU A 1 613 ? -20.253 -14.434 6.412 1.00 91.88 613 GLU A N 1
ATOM 4857 C CA . GLU A 1 613 ? -21.332 -14.783 7.341 1.00 91.88 613 GLU A CA 1
ATOM 4858 C C . GLU A 1 613 ? -22.273 -15.825 6.731 1.00 91.88 613 GLU A C 1
ATOM 4860 O O . GLU A 1 613 ? -22.542 -16.831 7.380 1.00 91.88 613 GLU A O 1
ATOM 4865 N N . ASP A 1 614 ? -22.662 -15.648 5.467 1.00 91.38 614 ASP A N 1
ATOM 4866 C CA . ASP A 1 614 ? -23.470 -16.601 4.699 1.00 91.38 614 ASP A CA 1
ATOM 4867 C C . ASP A 1 614 ? -22.849 -18.008 4.672 1.00 91.38 614 ASP A C 1
ATOM 4869 O O . ASP A 1 614 ? -23.483 -18.987 5.066 1.00 91.38 614 ASP A O 1
ATOM 4873 N N . ARG A 1 615 ? -21.556 -18.115 4.331 1.00 92.75 615 ARG A N 1
ATOM 4874 C CA . ARG A 1 615 ? -20.858 -19.409 4.312 1.00 92.75 615 ARG A CA 1
ATOM 4875 C C . ARG A 1 615 ? -20.763 -20.060 5.696 1.00 92.75 615 ARG A C 1
ATOM 4877 O O . ARG A 1 615 ? -20.829 -21.290 5.794 1.00 92.75 615 ARG A O 1
ATOM 4884 N N . ILE A 1 616 ? -20.579 -19.263 6.750 1.00 93.00 616 ILE A N 1
ATOM 4885 C CA . ILE A 1 616 ? -20.538 -19.767 8.129 1.00 93.00 616 ILE A CA 1
ATOM 4886 C C . ILE A 1 616 ? -21.918 -20.292 8.531 1.00 93.00 616 ILE A C 1
ATOM 4888 O O . ILE A 1 616 ? -22.000 -21.415 9.021 1.00 93.00 616 ILE A O 1
ATOM 4892 N N . LEU A 1 617 ? -22.989 -19.534 8.272 1.00 91.56 617 LEU A N 1
ATOM 4893 C CA . LEU A 1 617 ? -24.368 -19.960 8.533 1.00 91.56 617 LEU A CA 1
ATOM 4894 C C . LEU A 1 617 ? -24.718 -21.237 7.757 1.00 91.56 617 LEU A C 1
ATOM 4896 O O . LEU A 1 617 ? -25.286 -22.163 8.326 1.00 91.56 617 LEU A O 1
ATOM 4900 N N . HIS A 1 618 ? -24.296 -21.349 6.496 1.00 91.06 618 HIS A N 1
ATOM 4901 C CA . HIS A 1 618 ? -24.469 -22.576 5.720 1.00 91.06 618 HIS A CA 1
ATOM 4902 C C . HIS A 1 618 ? -23.807 -23.793 6.394 1.00 91.06 618 HIS A C 1
ATOM 4904 O O . HIS A 1 618 ? -24.386 -24.876 6.415 1.00 91.06 618 HIS A O 1
ATOM 4910 N N . GLU A 1 619 ? -22.601 -23.649 6.961 1.00 93.00 619 GLU A N 1
ATOM 4911 C CA . GLU A 1 619 ? -21.962 -24.754 7.697 1.00 93.00 619 GLU A CA 1
ATOM 4912 C C . GLU A 1 619 ? -22.679 -25.062 9.015 1.00 93.00 619 GLU A C 1
ATOM 4914 O O . GLU A 1 619 ? -22.797 -26.232 9.369 1.00 93.00 619 GLU A O 1
ATOM 4919 N N . VAL A 1 620 ? -23.174 -24.040 9.725 1.00 92.75 620 VAL A N 1
ATOM 4920 C CA . VAL A 1 620 ? -23.979 -24.214 10.948 1.00 92.75 620 VAL A CA 1
ATOM 4921 C C . VAL A 1 620 ? -25.184 -25.104 10.644 1.00 92.75 620 VAL A C 1
ATOM 4923 O O . VAL A 1 620 ? -25.348 -26.135 11.293 1.00 92.75 620 VAL A O 1
ATOM 4926 N N . HIS A 1 621 ? -25.961 -24.771 9.608 1.00 90.69 621 HIS A N 1
ATOM 4927 C CA . HIS A 1 621 ? -27.114 -25.573 9.194 1.00 90.69 621 HIS A CA 1
ATOM 4928 C C . HIS A 1 621 ? -26.720 -26.983 8.740 1.00 90.69 621 HIS A C 1
ATOM 4930 O O . HIS A 1 621 ? -27.377 -27.948 9.113 1.00 90.69 621 HIS A O 1
ATOM 4936 N N . ALA A 1 622 ? -25.625 -27.128 7.988 1.00 90.94 622 ALA A N 1
ATOM 4937 C CA . ALA A 1 622 ? -25.179 -28.429 7.485 1.00 90.94 622 ALA A CA 1
ATOM 4938 C C . ALA A 1 622 ? -24.660 -29.385 8.578 1.00 90.94 622 ALA A C 1
ATOM 4940 O O . ALA A 1 622 ? -24.552 -30.585 8.338 1.00 90.94 622 ALA A O 1
ATOM 4941 N N . THR A 1 623 ? -24.292 -28.866 9.751 1.00 90.31 623 THR A N 1
ATOM 4942 C CA . THR A 1 623 ? -23.646 -29.634 10.832 1.00 90.31 623 THR A CA 1
ATOM 4943 C C . THR A 1 623 ? -24.472 -29.694 12.113 1.00 90.31 623 THR A C 1
ATOM 4945 O O . THR A 1 623 ? -24.012 -30.268 13.096 1.00 90.31 623 THR A O 1
ATOM 4948 N N . GLY A 1 624 ? -25.668 -29.096 12.126 1.00 89.75 624 GLY A N 1
ATOM 4949 C CA . GLY A 1 624 ? -26.489 -28.987 13.333 1.00 89.75 624 GLY A CA 1
ATOM 4950 C C . GLY A 1 624 ? -25.865 -28.104 14.421 1.00 89.75 624 GLY A C 1
ATOM 4951 O O . GLY A 1 624 ? -26.119 -28.319 15.601 1.00 89.75 624 GLY A O 1
ATOM 4952 N N . GLY A 1 625 ? -25.019 -27.136 14.046 1.00 89.56 625 GLY A N 1
ATOM 4953 C CA . GLY A 1 625 ? -24.398 -26.206 14.995 1.00 89.56 625 GLY A CA 1
ATOM 4954 C C . GLY A 1 625 ? -23.134 -26.707 15.704 1.00 89.56 625 GLY A C 1
ATOM 4955 O O . GLY A 1 625 ? -22.831 -26.227 16.796 1.00 89.56 625 GLY A O 1
ATOM 4956 N N . ASP A 1 626 ? -22.358 -27.618 15.103 1.00 92.12 626 ASP A N 1
ATOM 4957 C CA . ASP A 1 626 ? -21.081 -28.081 15.673 1.00 92.12 626 ASP A CA 1
ATOM 4958 C C . ASP A 1 626 ? -20.034 -26.948 15.752 1.00 92.12 626 ASP A C 1
ATOM 4960 O O . ASP A 1 626 ? -19.336 -26.613 14.789 1.00 92.12 626 ASP A O 1
ATOM 4964 N N . ILE A 1 627 ? -19.890 -26.377 16.951 1.00 92.31 627 ILE A N 1
ATOM 4965 C CA . ILE A 1 627 ? -18.963 -25.278 17.249 1.00 92.31 627 ILE A CA 1
ATOM 4966 C C . ILE A 1 627 ? -17.513 -25.647 16.923 1.00 92.31 627 ILE A C 1
ATOM 4968 O O . ILE A 1 627 ? -16.778 -24.814 16.383 1.00 92.31 627 ILE A O 1
ATOM 4972 N N . ARG A 1 628 ? -17.077 -26.873 17.241 1.00 91.81 628 ARG A N 1
ATOM 4973 C CA . ARG A 1 628 ? -15.675 -27.272 17.062 1.00 91.81 628 ARG A CA 1
ATOM 4974 C C . ARG A 1 628 ? -15.324 -27.293 15.582 1.00 91.81 628 ARG A C 1
ATOM 4976 O O . ARG A 1 628 ? -14.301 -26.738 15.183 1.00 91.81 628 ARG A O 1
ATOM 4983 N N . ARG A 1 629 ? -16.219 -27.837 14.761 1.00 89.75 629 ARG A N 1
ATOM 4984 C CA . ARG A 1 629 ? -16.056 -27.852 13.309 1.00 89.75 629 ARG A CA 1
ATOM 4985 C C . ARG A 1 629 ? -15.990 -26.447 12.706 1.00 89.75 629 ARG A C 1
ATOM 4987 O O . ARG A 1 629 ? -15.163 -26.203 11.826 1.00 89.75 629 ARG A O 1
ATOM 4994 N N . LEU A 1 630 ? -16.794 -25.501 13.196 1.00 92.00 630 LEU A N 1
ATOM 4995 C CA . LEU A 1 630 ? -16.722 -24.096 12.765 1.00 92.00 630 LEU A CA 1
ATOM 4996 C C . LEU A 1 630 ? -15.382 -23.447 13.136 1.00 92.00 630 LEU A C 1
ATOM 4998 O O . LEU A 1 630 ? -14.809 -22.700 12.332 1.00 92.00 630 LEU A O 1
ATOM 5002 N N . CYS A 1 631 ? -14.876 -23.727 14.339 1.00 91.56 631 CYS A N 1
ATOM 5003 C CA . CYS A 1 631 ? -13.561 -23.273 14.782 1.00 91.56 631 CYS A CA 1
ATOM 5004 C C . CYS A 1 631 ? -12.450 -23.813 13.871 1.00 91.56 631 CYS A C 1
ATOM 5006 O O . CYS A 1 631 ? -11.646 -23.021 13.374 1.00 91.56 631 CYS A O 1
ATOM 5008 N N . ASP A 1 632 ? -12.452 -25.114 13.581 1.00 87.75 632 ASP A N 1
ATOM 5009 C CA . ASP A 1 632 ? -11.425 -25.763 12.761 1.00 87.75 632 ASP A CA 1
ATOM 5010 C C . ASP A 1 632 ? -11.453 -25.253 11.306 1.00 87.75 632 ASP A C 1
ATOM 5012 O O . ASP A 1 632 ? -10.423 -24.845 10.753 1.00 87.75 632 ASP A O 1
ATOM 5016 N N . LEU A 1 633 ? -12.641 -25.178 10.693 1.00 87.81 633 LEU A N 1
ATOM 5017 C CA . LEU A 1 633 ? -12.794 -24.784 9.290 1.00 87.81 633 LEU A CA 1
ATOM 5018 C C . LEU A 1 633 ? -12.510 -23.289 9.063 1.00 87.81 633 LEU A C 1
ATOM 5020 O O . LEU A 1 633 ? -11.777 -22.912 8.144 1.00 87.81 633 LEU A O 1
ATOM 5024 N N . PHE A 1 634 ? -13.052 -22.413 9.914 1.00 90.19 634 PHE A N 1
ATOM 5025 C CA . PHE A 1 634 ? -13.041 -20.962 9.680 1.00 90.19 634 PHE A CA 1
ATOM 5026 C C . PHE A 1 634 ? -12.078 -20.176 10.573 1.00 90.19 634 PHE A C 1
ATOM 5028 O O . PHE A 1 634 ? -11.886 -18.972 10.347 1.00 90.19 634 PHE A O 1
ATOM 5035 N N . GLY A 1 635 ? -11.443 -20.835 11.548 1.00 88.19 635 GLY A N 1
ATOM 5036 C CA . GLY A 1 635 ? -10.488 -20.213 12.467 1.00 88.19 635 GLY A CA 1
ATOM 5037 C C . GLY A 1 635 ? -11.169 -19.239 13.423 1.00 88.19 635 GLY A C 1
ATOM 5038 O O . GLY A 1 635 ? -10.606 -18.198 13.758 1.00 88.19 635 GLY A O 1
ATOM 5039 N N . LEU A 1 636 ? -12.424 -19.521 13.776 1.00 89.75 636 LEU A N 1
ATOM 5040 C CA . LEU A 1 636 ? -13.188 -18.737 14.741 1.00 89.75 636 LEU A CA 1
ATOM 5041 C C . LEU A 1 636 ? -12.759 -19.108 16.163 1.00 89.75 636 LEU A C 1
ATOM 5043 O O . LEU A 1 636 ? -12.441 -20.260 16.443 1.00 89.75 636 LEU A O 1
ATOM 5047 N N . SER A 1 637 ? -12.805 -18.145 17.084 1.00 89.88 637 SER A N 1
ATOM 5048 C CA . SER A 1 637 ? -12.807 -18.479 18.509 1.00 89.88 637 SER A CA 1
ATOM 5049 C C . SER A 1 637 ? -14.141 -19.122 18.892 1.00 89.88 637 SER A C 1
ATOM 5051 O O . SER A 1 637 ? -15.151 -18.863 18.239 1.00 89.88 637 SER A O 1
ATOM 5053 N N . VAL A 1 638 ? -14.165 -19.885 19.987 1.00 88.94 638 VAL A N 1
ATOM 5054 C CA . VAL A 1 638 ? -15.390 -20.517 20.518 1.00 88.94 638 VAL A CA 1
ATOM 5055 C C . VAL A 1 638 ? -16.508 -19.482 20.696 1.00 88.94 638 VAL A C 1
ATOM 5057 O O . VAL A 1 638 ? -17.553 -19.590 20.064 1.00 88.94 638 VAL A O 1
ATOM 5060 N N . ALA A 1 639 ? -16.232 -18.382 21.405 1.00 85.31 639 ALA A N 1
ATOM 5061 C CA . ALA A 1 639 ? -17.184 -17.277 21.578 1.00 85.31 639 ALA A CA 1
ATOM 5062 C C . ALA A 1 639 ? -17.595 -16.589 20.257 1.00 85.31 639 ALA A C 1
ATOM 5064 O O . ALA A 1 639 ? -18.646 -15.955 20.161 1.00 85.31 639 ALA A O 1
ATOM 5065 N N . GLY A 1 640 ? -16.744 -16.652 19.229 1.00 85.31 640 GLY A N 1
ATOM 5066 C CA . GLY A 1 640 ? -17.064 -16.161 17.892 1.00 85.31 640 GLY A CA 1
ATOM 5067 C C . GLY A 1 640 ? -18.020 -17.090 17.143 1.00 85.31 640 GLY A C 1
ATOM 5068 O O . GLY A 1 640 ? -18.908 -16.594 16.456 1.00 85.31 640 GLY A O 1
ATOM 5069 N N . ALA A 1 641 ? -17.847 -18.405 17.288 1.00 89.06 641 ALA A N 1
ATOM 5070 C CA . ALA A 1 641 ? -18.684 -19.436 16.682 1.00 89.06 641 ALA A CA 1
ATOM 5071 C C . ALA A 1 641 ? -20.063 -19.537 17.357 1.00 89.06 641 ALA A C 1
ATOM 5073 O O . ALA A 1 641 ? -21.068 -19.596 16.651 1.00 89.06 641 ALA A O 1
ATOM 5074 N N . GLU A 1 642 ? -20.130 -19.431 18.690 1.00 88.31 642 GLU A N 1
ATOM 5075 C CA . GLU A 1 642 ? -21.386 -19.393 19.465 1.00 88.31 642 GLU A CA 1
ATOM 5076 C C . GLU A 1 642 ? -22.378 -18.355 18.927 1.00 88.31 642 GLU A C 1
ATOM 5078 O O . GLU A 1 642 ? -23.580 -18.597 18.891 1.00 88.31 642 GLU A O 1
ATOM 5083 N N . ARG A 1 643 ? -21.885 -17.209 18.438 1.00 85.69 643 ARG A N 1
ATOM 5084 C CA . ARG A 1 643 ? -22.733 -16.169 17.839 1.00 85.69 643 ARG A CA 1
ATOM 5085 C C . ARG A 1 643 ? -23.513 -16.659 16.619 1.00 85.69 643 ARG A C 1
ATOM 5087 O O . ARG A 1 643 ? -24.631 -16.206 16.416 1.00 85.69 643 ARG A O 1
ATOM 5094 N N . TYR A 1 644 ? -22.906 -17.502 15.790 1.00 86.88 644 TYR A N 1
ATOM 5095 C CA . TYR A 1 644 ? -23.547 -18.021 14.582 1.00 86.88 644 TYR A CA 1
ATOM 5096 C C . TYR A 1 644 ? -24.475 -19.188 14.908 1.00 86.88 644 TYR A C 1
ATOM 5098 O O . TYR A 1 644 ? -25.549 -19.283 14.329 1.00 86.88 644 TYR A O 1
ATOM 5106 N N . VAL A 1 645 ? -24.093 -20.024 15.877 1.00 87.56 645 VAL A N 1
ATOM 5107 C CA . VAL A 1 645 ? -24.941 -21.119 16.369 1.00 87.56 645 VAL A CA 1
ATOM 5108 C C . VAL A 1 645 ? -26.177 -20.586 17.090 1.00 87.56 645 VAL A C 1
ATOM 5110 O O . VAL A 1 645 ? -27.241 -21.162 16.956 1.00 87.56 645 VAL A O 1
ATOM 5113 N N . ALA A 1 646 ? -26.098 -19.442 17.771 1.00 83.94 646 ALA A N 1
ATOM 5114 C CA . ALA A 1 646 ? -27.263 -18.828 18.414 1.00 83.94 646 ALA A CA 1
ATOM 5115 C C . ALA A 1 646 ? -28.383 -18.405 17.436 1.00 83.94 646 ALA A C 1
ATOM 5117 O O . ALA A 1 646 ? -29.482 -18.098 17.884 1.00 83.94 646 ALA A O 1
ATOM 5118 N N . VAL A 1 647 ? -28.106 -18.349 16.126 1.00 77.88 647 VAL A N 1
ATOM 5119 C CA . VAL A 1 647 ? -29.108 -18.087 15.071 1.00 77.88 647 VAL A CA 1
ATOM 5120 C C . VAL A 1 647 ? -29.784 -19.381 14.600 1.00 77.88 647 VAL A C 1
ATOM 5122 O O . VAL A 1 647 ? -30.804 -19.337 13.922 1.00 77.88 647 VAL A O 1
ATOM 5125 N N . PHE A 1 648 ? -29.214 -20.536 14.936 1.00 76.31 648 PHE A N 1
ATOM 5126 C CA . PHE A 1 648 ? -29.753 -21.836 14.574 1.00 76.31 648 PHE A CA 1
ATOM 5127 C C . PHE A 1 648 ? -30.957 -22.168 15.463 1.00 76.31 648 PHE A C 1
ATOM 5129 O O . PHE A 1 648 ? -30.797 -22.429 16.654 1.00 76.31 648 PHE A O 1
ATOM 5136 N N . GLU A 1 649 ? -32.156 -22.176 14.884 1.00 64.44 649 GLU A N 1
ATOM 5137 C CA . GLU A 1 649 ? -33.308 -22.869 15.465 1.00 64.44 649 GLU A CA 1
ATOM 5138 C C . GLU A 1 649 ? -33.187 -24.359 15.104 1.00 64.44 649 GLU A C 1
ATOM 5140 O O . GLU A 1 649 ? -33.137 -24.685 13.912 1.00 64.44 649 GLU A O 1
ATOM 5145 N N . PRO A 1 650 ? -33.089 -25.281 16.081 1.00 55.16 650 PRO A N 1
ATOM 5146 C CA . PRO A 1 650 ? -33.134 -26.704 15.786 1.00 55.16 650 PRO A CA 1
ATOM 5147 C C . PRO A 1 650 ? -34.502 -27.028 15.182 1.00 55.16 650 PRO A C 1
ATOM 5149 O O . PRO A 1 650 ? -35.528 -26.737 15.789 1.00 55.16 650 PRO A O 1
ATOM 5152 N N . SER A 1 651 ? -34.529 -27.627 13.994 1.00 52.12 651 SER A N 1
ATOM 5153 C CA . SER A 1 651 ? -35.748 -28.242 13.472 1.00 52.12 651 SER A CA 1
ATOM 5154 C C . SER A 1 651 ? -36.185 -29.344 14.440 1.00 52.12 651 SER A C 1
ATOM 5156 O O . SER A 1 651 ? -35.407 -30.278 14.660 1.00 52.12 651 SER A O 1
ATOM 5158 N N . ASP A 1 652 ? -37.385 -29.220 15.015 1.00 37.62 652 ASP A N 1
ATOM 5159 C CA . ASP A 1 652 ? -37.988 -30.255 15.860 1.00 37.62 652 ASP A CA 1
ATOM 5160 C C . ASP A 1 652 ? -37.897 -31.617 15.151 1.00 37.62 652 ASP A C 1
ATOM 5162 O O . ASP A 1 652 ? -38.235 -31.713 13.964 1.00 37.62 652 ASP A O 1
ATOM 5166 N N . PRO A 1 653 ? -37.415 -32.671 15.832 1.00 45.28 653 PRO A N 1
ATOM 5167 C CA . PRO A 1 653 ? -37.402 -34.004 15.259 1.00 45.28 653 PRO A CA 1
ATOM 5168 C C . PRO A 1 653 ? -38.848 -34.511 15.179 1.00 45.28 653 PRO A C 1
ATOM 5170 O O . PRO A 1 653 ? -39.456 -34.802 16.208 1.00 45.28 653 PRO A O 1
ATOM 5173 N N . ASN A 1 654 ? -39.387 -34.595 13.961 1.00 33.59 654 ASN A N 1
ATOM 5174 C CA . ASN A 1 654 ? -40.590 -35.373 13.649 1.00 33.59 654 ASN A CA 1
ATOM 5175 C C . ASN A 1 654 ? -40.207 -36.807 13.287 1.00 33.59 654 ASN A C 1
ATOM 5177 O O . ASN A 1 654 ? -39.251 -36.964 12.489 1.00 33.59 654 ASN A O 1
#

Secondary structure (DSSP, 8-state):
----TTT---HHHHHHHHHHT-S-HHHHHHHTTTGGGTGGGSS-------PPPP---------------PPP------GGGGGPPP---SPPBPTTTSSSB-SSTT-SS-GGG-SSTT-PPPPPTTT--SS-EEETTEETTTSTTSTT-EEE-TTT--EEEEGGGTT--HHHHHHHHH---EEE-TTT--EEEB-TTS-BHHHHHGGGGS-HHHHTTHHHHHHHH-PPP-BTTTTSHHHHHHHHHHHHHHHHHH--SPPPPP---S--PPPSS-PPP-HHHHHHH--PPPS-HHHHHHHHHHHHHHHHHHT--HHHHHHHHHHHHHHHHT-SSTTPPEEHHHHHHGGGGT--HHHHHHHHHHHT-EE--SPPHHHHHHHHHHTTS-HHHHHHHHHHHHHHHH-BSSSSPB----HHHHHHHHHHHHHHHHHHHHTT---TTS--HHHHHHHS-SSHHHHHHHHHHHHHHHHHHHHTTS-SS-TTTT-------PPPP-PPPHHHHHHHHH-S-HHHHHHHHHHHHH---HHHHHH-BGGGEETTEEEETTEEEEPPHHHHHHHHHHHHHHHHH-TT----BSS--TTGGGSSSPPPHHHHHHHHTS-HHHHHHHHHHHHHHHHTS-HHHHHHHH---HHHHHHHHTT-PPPP--

Mean predicted aligned error: 19.01 Å

Radius of gyration: 41.14 Å; Cα contacts (8 Å, |Δi|>4): 747; chains: 1; bounding box: 99×83×118 Å

Nearest PDB structures (foldseek):
  5hxy-assembly5_E  TM=4.693E-01  e=1.440E-07  Thermoplasma acidophilum DSM 1728
  2a3v-assembly1_A  TM=6.012E-01  e=6.669E-07  Vibrio cholerae O1 biovar El Tor str. N16961
  2a3v-assembly1_C  TM=6.120E-01  e=1.232E-06  Vibrio cholerae O1 biovar El Tor str. N16961
  5dor-assembly2_D  TM=6.760E-01  e=1.282E-02  Peduovirus P2

pLDDT: mean 78.54, std 20.58, range [24.83, 97.62]

Foldseek 3Di:
DDDDPPPRDDPVLVVQCVVVVHPDSVVSVVCVVPVVPPPPPPPDDDDDDDDDDDDDDDDDDDDDDDDDDDDPPPPDDDPVVVPDDDDDDDAQAAPPPSPAGAAENPGNHRQVGDPDPHDQQAAAPVPRHSDQRGYPSHHLQPPPQHQNDWAAAPAQRATGAGVVQVSHFPQLVVLCVVQVDFDQAPQQRDGHRADPVSHGPNLVPVVLLDDPVCNVCRSVCCNPPNDDYHHGPCPPPVNSVVSVVVVVVVVVVVPPDQDPADAFDPDADDDPDDDDDPVVVCVVVNFAFQPDPVVLVNLLVLLVVLCLLFQHDPVLSVLLSVLVRRQRSPGPDHRHAGELVSLVVCVVVVRDSVSNQVSSVVSVRYDDPDDDPLNVVLCVLCVPAAPQASVLLVLLLCCQQPWDDPPVTGDHDDSVVNCQLCVLQSVLRVVVVVVVDNHPQVDALVSLVVSADPDADSNLSNLSSLCSSLVSCVVVVVHVDRSSPPPDSHDHPDDQQDADDPVLLVCQCPDPPLLSNLLSQCCLAQVDDLVQLQVAFPVQDDPQWGHDPPATHRRDPSNVVSLVVLVVVCCVVRVSGSAGHSDDDPVCSSRPHTDDSVVSCVSNVHPSNNSSSNNLLVVCVVPVLPLVVSCRRRVADSVRSVSSNVSDDDDPDD

InterPro domains:
  IPR011010 DNA breaking-rejoining enzyme, catalytic core [SSF56349] (408-606)

Solvent-accessible surface area (backbone atoms only — not comparable to full-atom values): 38464 Å² total; per-residue (Å²): 135,89,69,56,90,86,72,80,58,57,78,69,59,54,58,50,16,65,76,68,75,42,93,50,60,70,58,40,62,64,50,62,73,56,67,74,67,67,71,81,72,74,86,78,80,80,90,83,84,87,87,82,88,90,83,83,83,90,84,82,90,84,84,91,83,89,83,91,76,84,76,78,80,80,76,79,83,56,87,72,73,76,71,71,80,88,76,88,71,80,69,57,54,7,79,81,75,62,78,47,36,15,39,30,96,89,45,62,36,21,60,91,64,44,92,63,86,84,57,75,66,68,45,12,78,85,77,61,42,74,59,62,66,40,37,73,54,20,18,38,58,70,30,83,85,28,83,63,19,66,41,52,10,85,90,65,56,20,39,69,12,32,51,97,50,79,27,36,28,66,64,54,54,54,44,39,72,77,22,72,52,73,40,62,14,78,52,72,64,46,81,34,48,23,47,96,88,35,39,24,65,56,74,65,54,54,54,78,78,46,58,79,88,51,50,84,50,41,53,61,46,34,62,74,74,46,77,83,86,48,59,42,58,47,84,40,76,64,46,55,50,53,51,51,51,52,52,50,50,51,51,59,71,66,60,78,66,80,76,79,86,72,72,46,50,93,64,73,74,81,70,96,66,90,72,84,78,62,64,67,58,29,71,76,74,52,68,59,72,49,84,52,67,65,58,50,53,50,52,50,48,52,46,52,54,48,27,64,60,22,24,45,53,72,64,58,47,52,36,29,48,50,47,51,45,48,51,49,26,67,44,88,40,79,60,36,51,45,45,48,60,64,48,53,61,42,45,84,77,72,34,54,40,64,64,40,53,54,48,28,53,74,62,63,34,50,36,78,76,63,81,53,70,68,56,58,50,47,54,68,74,41,66,90,50,48,69,61,39,41,52,55,50,47,54,50,48,48,37,42,54,69,17,39,87,60,86,82,65,43,72,54,46,59,69,68,56,55,52,51,30,48,63,43,27,43,66,53,55,49,53,40,41,75,72,67,51,55,46,74,60,74,53,41,46,64,61,51,57,71,65,46,55,96,59,42,50,67,22,26,46,22,50,54,14,44,41,58,46,38,54,48,35,36,73,71,64,69,21,93,66,49,41,59,62,94,57,82,57,71,64,66,64,76,78,79,83,57,78,51,65,63,67,61,53,51,50,30,51,68,40,89,51,38,63,30,13,28,54,39,30,45,18,50,75,55,36,46,49,60,68,54,55,36,70,32,35,51,86,33,51,53,98,66,27,39,50,60,85,95,43,77,43,77,53,53,70,77,35,52,54,33,41,49,53,27,50,54,50,48,45,72,76,45,75,54,43,47,35,53,36,55,59,70,48,92,74,33,36,54,29,66,61,60,53,58,62,65,54,56,32,63,59,50,74,46,62,51,65,39,39,18,42,26,36,49,48,52,49,30,69,76,55,77,42,50,52,66,59,46,25,70,70,63,69,42,53,68,80,61,34,50,62,59,37,73,72,60,75,79,76,78,89,125